Protein AF-A0A7S1G6V4-F1 (afdb_monomer)

InterPro domains:
  IPR001810 F-box domain [PF12937] (25-70)
  IPR001810 F-box domain [PS50181] (21-67)
  IPR036047 F-box-like domain superfamily [SSF81383] (22-81)

Sequence (465 aa):
RALTVAAPAHDALPAVAAVAAGGLARVPYRVLFELLQSLTAADVAALSATCRWMRRCCDDGRLWRVMFRRQYPRSALTPDSLGGWKAALALEVNHAAHASVCFYTKASHEEEVLGVPVAFTTNPRTREIDYMHSTMELLSRSAYADARVRTTAWNERFAAWLPLYLTADHFERALPHIRAACLGLSSESRDKRGGFEPEMVLDVLPRLMNTMVVLIADNGVAKSSAAIDGYCQLHRLFIALCQRYRRLAAAVRSQVAAFLRDAKYRTKAHTPSLGNFLPLLSVCEGLPWATIAPALVAESFDRAVIWVCRKHAALANVSASASASGGAGGASGVSAAQQERLDKTLDATEVSNRIFAFHVAFLRIMADTSTTPLASMAARYDLLYGNAPRALKVRFLAAIRATTDEAASWPRFFASVGLVCPAPARLCAMLEQAVRNSEAKRYHRRGMDFSRVHASGVSNILLRG

Radius of gyration: 25.72 Å; Cα contacts (8 Å, |Δi|>4): 628; chains: 1; bounding box: 71×40×83 Å

Foldseek 3Di:
DADADDDDDDDDDDDDDCVVVPPVVVDPLVVVLVVLLVDALVVLVVQLPPDVVSVVSSQFLVSLQSNCCVVCVPDPHDYPDSSCSVLVSQQVLQVLVVQAAAPPPRHGLVRFQKWWFKAFDADPVLRFTQAIETPLHIHGPCVCPVVVDQADPVRHGGDAIAGWQQAPVSCVVCVVVNQVRLLVRQRDPDPCVVGGDLQSLLRPLLRHLLLLLLCCLLVLDPLDLSSQLSSLRSLLRVLVSVVVDVPNLVVLQVLQVVLLPDLVCLACVNCVDPSSNLSSLLNNAQDALVSCLVSSVLSLLLLLVLQLCLQPVVLLDDDPPPVDDPDDDPPQSDDPVLVVSQVSSQVSCLSVLLSLLLSLLCCVLLRVNNPDPSVRSSVQCNSSSSGHRPVSSVVSSVLSCQSRVDDTDQCSSQVSNVHGRDRSVVVSVSSSVSSVSSCVSPSDHVPDPSNCVCVVHDDPSSVSD

Nearest PDB structures (foldseek):
  7t1z-assembly1_B  TM=6.211E-01  e=2.585E-01  Homo sapiens
  5vzt-assembly2_D  TM=5.163E-01  e=2.953E-01  Homo sapiens
  6m93-assembly1_A  TM=4.473E-01  e=1.460E+00  Homo sapiens
  4jhj-assembly1_A  TM=2.202E-01  e=4.403E-01  Danio rerio

Structure (mmCIF, N/CA/C/O backbone):
data_AF-A0A7S1G6V4-F1
#
_entry.id   AF-A0A7S1G6V4-F1
#
loop_
_atom_site.group_PDB
_atom_site.id
_atom_site.type_symbol
_atom_site.label_atom_id
_atom_site.label_alt_id
_atom_site.label_comp_id
_atom_site.label_asym_id
_atom_site.label_entity_id
_atom_site.label_seq_id
_atom_site.pdbx_PDB_ins_code
_atom_site.Cartn_x
_atom_site.Cartn_y
_atom_site.Cartn_z
_atom_site.occupancy
_atom_site.B_iso_or_equiv
_atom_site.auth_seq_id
_atom_site.auth_comp_id
_atom_site.auth_asym_id
_atom_site.auth_atom_id
_atom_site.pdbx_PDB_model_num
ATOM 1 N N . ARG A 1 1 ? -20.714 13.225 20.514 1.00 32.62 1 ARG A N 1
ATOM 2 C CA . ARG A 1 1 ? -21.090 11.933 21.137 1.00 32.62 1 ARG A CA 1
ATOM 3 C C . ARG A 1 1 ? -19.797 11.166 21.372 1.00 32.62 1 ARG A C 1
ATOM 5 O O . ARG A 1 1 ? -18.973 11.161 20.467 1.00 32.62 1 ARG A O 1
ATOM 12 N N . ALA A 1 2 ? -19.557 10.708 22.601 1.00 31.12 2 ALA A N 1
ATOM 13 C CA . ALA A 1 2 ? -18.302 10.065 22.988 1.00 31.12 2 ALA A CA 1
ATOM 14 C C . ALA A 1 2 ? -18.142 8.737 22.233 1.00 31.12 2 ALA A C 1
ATOM 16 O O . ALA A 1 2 ? -19.106 7.988 22.135 1.00 31.12 2 ALA A O 1
ATOM 17 N N . LEU A 1 3 ? -16.959 8.497 21.664 1.00 35.94 3 LEU A N 1
ATOM 18 C CA . LEU A 1 3 ? -16.606 7.223 21.038 1.00 35.94 3 LEU A CA 1
ATOM 19 C C . LEU A 1 3 ? -16.308 6.209 22.138 1.00 35.94 3 LEU A C 1
ATOM 21 O O . LEU A 1 3 ? -15.390 6.407 22.939 1.00 35.94 3 LEU A O 1
ATOM 25 N N . THR A 1 4 ? -17.105 5.153 22.159 1.00 35.31 4 THR A N 1
ATOM 26 C CA . THR A 1 4 ? -17.079 4.066 23.129 1.00 35.31 4 THR A CA 1
ATOM 27 C C . THR A 1 4 ? -16.032 3.031 22.733 1.00 35.31 4 THR A C 1
ATOM 29 O O . THR A 1 4 ? -16.172 2.303 21.756 1.00 35.31 4 THR A O 1
ATOM 32 N N . VAL A 1 5 ? -14.918 2.994 23.471 1.00 37.72 5 VAL A N 1
ATOM 33 C CA . VAL A 1 5 ? -13.881 1.966 23.312 1.00 37.72 5 VAL A CA 1
ATOM 34 C C . VAL A 1 5 ? -14.068 0.925 24.410 1.00 37.72 5 VAL A C 1
ATOM 36 O O . VAL A 1 5 ? -13.766 1.185 25.578 1.00 37.72 5 VAL A O 1
ATOM 39 N N . ALA A 1 6 ? -14.544 -0.260 24.026 1.00 29.67 6 ALA A N 1
ATOM 40 C CA . ALA A 1 6 ? -14.679 -1.398 24.927 1.00 29.67 6 ALA A CA 1
ATOM 41 C C . ALA A 1 6 ? -13.303 -1.842 25.456 1.00 29.67 6 ALA A C 1
ATOM 43 O O . ALA A 1 6 ? -12.355 -2.020 24.689 1.00 29.67 6 ALA A O 1
ATOM 44 N N . ALA A 1 7 ? -13.197 -2.050 26.770 1.00 36.62 7 ALA A N 1
ATOM 45 C CA . ALA A 1 7 ? -12.008 -2.613 27.408 1.00 36.62 7 ALA A CA 1
ATOM 46 C C . ALA A 1 7 ? -12.393 -3.766 28.350 1.00 36.62 7 ALA A C 1
ATOM 48 O O . ALA A 1 7 ? -13.529 -3.814 28.827 1.00 36.62 7 ALA A O 1
ATOM 49 N N . PRO A 1 8 ? -11.465 -4.699 28.628 1.00 31.12 8 PRO A N 1
ATOM 50 C CA . PRO A 1 8 ? -11.727 -5.819 29.517 1.00 31.12 8 PRO A CA 1
ATOM 51 C C . PRO A 1 8 ? -11.751 -5.358 30.982 1.00 31.12 8 PRO A C 1
ATOM 53 O O . PRO A 1 8 ? -11.009 -4.461 31.388 1.00 31.12 8 PRO A O 1
ATOM 56 N N . ALA A 1 9 ? -12.613 -5.991 31.776 1.00 33.69 9 ALA A N 1
ATOM 57 C CA . ALA A 1 9 ? -12.779 -5.722 33.200 1.00 33.69 9 ALA A CA 1
ATOM 58 C C . ALA A 1 9 ? -11.623 -6.308 34.024 1.00 33.69 9 ALA A C 1
ATOM 60 O O . ALA A 1 9 ? -11.285 -7.468 33.827 1.00 33.69 9 ALA A O 1
ATOM 61 N N . HIS A 1 10 ? -11.073 -5.540 34.974 1.00 43.22 10 HIS A N 1
ATOM 62 C CA . HIS A 1 10 ? -10.484 -6.059 36.217 1.00 43.22 10 HIS A CA 1
ATOM 63 C C . HIS A 1 10 ? -10.334 -4.939 37.262 1.00 43.22 10 HIS A C 1
ATOM 65 O O . HIS A 1 10 ? -9.565 -3.997 37.067 1.00 43.22 10 HIS A O 1
ATOM 71 N N . ASP A 1 11 ? -11.039 -5.089 38.386 1.00 36.88 11 ASP A N 1
ATOM 72 C CA . ASP A 1 11 ? -10.745 -4.427 39.659 1.00 36.88 11 ASP A CA 1
ATOM 73 C C . ASP A 1 11 ? -9.710 -5.255 40.445 1.00 36.88 11 ASP A C 1
ATOM 75 O O . ASP A 1 11 ? -9.770 -6.483 40.463 1.00 36.88 11 ASP A O 1
ATOM 79 N N . ALA A 1 12 ? -8.771 -4.552 41.092 1.00 42.22 12 ALA A N 1
ATOM 80 C CA . ALA A 1 12 ? -7.612 -5.035 41.861 1.00 42.22 12 ALA A CA 1
ATOM 81 C C . ALA A 1 12 ? -6.494 -5.747 41.060 1.00 42.22 12 ALA A C 1
ATOM 83 O O . ALA A 1 12 ? -6.730 -6.677 40.298 1.00 42.22 12 ALA A O 1
ATOM 84 N N . LEU A 1 13 ? -5.233 -5.333 41.270 1.00 44.56 13 LEU A N 1
ATOM 85 C CA . LEU A 1 13 ? -4.034 -6.072 40.842 1.00 44.56 13 LEU A CA 1
ATOM 86 C C . LEU A 1 13 ? -3.968 -7.408 41.622 1.00 44.56 13 LEU A C 1
ATOM 88 O O . LEU A 1 13 ? -3.636 -7.371 42.806 1.00 44.56 13 LEU A O 1
ATOM 92 N N . PRO A 1 14 ? -4.225 -8.589 41.025 1.00 42.38 14 PRO A N 1
ATOM 93 C CA . PRO A 1 14 ? -3.962 -9.872 41.662 1.00 42.38 14 PRO A CA 1
ATOM 94 C C . PRO A 1 14 ? -2.459 -10.164 41.599 1.00 42.38 14 PRO A C 1
ATOM 96 O O . PRO A 1 14 ? -1.772 -9.773 40.648 1.00 42.38 14 PRO A O 1
ATOM 99 N N . ALA A 1 15 ? -1.970 -10.868 42.618 1.00 49.78 15 ALA A N 1
ATOM 100 C CA . ALA A 1 15 ? -0.569 -11.161 42.894 1.00 49.78 15 ALA A CA 1
ATOM 101 C C . ALA A 1 15 ? 0.159 -11.864 41.729 1.00 49.78 15 ALA A C 1
ATOM 103 O O . ALA A 1 15 ? 0.272 -13.085 41.681 1.00 49.78 15 ALA A O 1
ATOM 104 N N . VAL A 1 16 ? 0.712 -11.096 40.788 1.00 51.06 16 VAL A N 1
ATOM 105 C CA . VAL A 1 16 ? 1.801 -11.596 39.943 1.00 51.06 16 VAL A CA 1
ATOM 106 C C . VAL A 1 16 ? 3.059 -11.493 40.780 1.00 51.06 16 VAL A C 1
ATOM 108 O O . VAL A 1 16 ? 3.434 -10.397 41.199 1.00 51.06 16 VAL A O 1
ATOM 111 N N . ALA A 1 17 ? 3.697 -12.630 41.035 1.00 54.66 17 ALA A N 1
ATOM 112 C CA . ALA A 1 17 ? 4.936 -12.666 41.786 1.00 54.66 17 ALA A CA 1
ATOM 113 C C . ALA A 1 17 ? 5.947 -11.687 41.159 1.00 54.66 17 ALA A C 1
ATOM 115 O O . ALA A 1 17 ? 6.233 -11.765 39.963 1.00 54.66 17 ALA A O 1
ATOM 116 N N . ALA A 1 18 ? 6.513 -10.790 41.970 1.00 59.16 18 ALA A N 1
ATOM 117 C CA . ALA A 1 18 ? 7.591 -9.860 41.606 1.00 59.16 18 ALA A CA 1
ATOM 118 C C . ALA A 1 18 ? 8.917 -10.568 41.245 1.00 59.16 18 ALA A C 1
ATOM 120 O O . ALA A 1 18 ? 9.988 -9.959 41.218 1.00 59.16 18 ALA A O 1
ATOM 121 N N . VAL A 1 19 ? 8.861 -11.875 40.997 1.00 55.69 19 VAL A N 1
ATOM 122 C CA . VAL A 1 19 ? 9.995 -12.725 40.671 1.00 55.69 19 VAL A CA 1
ATOM 123 C C . VAL A 1 19 ? 10.620 -12.181 39.387 1.00 55.69 19 VAL A C 1
ATOM 125 O O . VAL A 1 19 ? 9.973 -12.122 38.343 1.00 55.69 19 VAL A O 1
ATOM 128 N N . ALA A 1 20 ? 11.873 -11.735 39.510 1.00 62.12 20 ALA A N 1
ATOM 129 C CA . ALA A 1 20 ? 12.668 -11.057 38.482 1.00 62.12 20 ALA A CA 1
ATOM 130 C C . ALA A 1 20 ? 12.266 -9.605 38.117 1.00 62.12 20 ALA A C 1
ATOM 132 O O . ALA A 1 20 ? 12.686 -9.105 37.077 1.00 62.12 20 ALA A O 1
ATOM 133 N N . ALA A 1 21 ? 11.511 -8.888 38.960 1.00 68.19 21 ALA A N 1
ATOM 134 C CA . ALA A 1 21 ? 11.120 -7.489 38.709 1.00 68.19 21 ALA A CA 1
ATOM 135 C C . ALA A 1 21 ? 12.096 -6.424 39.276 1.00 68.19 21 ALA A C 1
ATOM 137 O O . ALA A 1 21 ? 11.832 -5.224 39.187 1.00 68.19 21 ALA A O 1
ATOM 138 N N . GLY A 1 22 ? 13.240 -6.849 39.826 1.00 79.75 22 GLY A N 1
ATOM 139 C CA . GLY A 1 22 ? 14.299 -5.959 40.318 1.00 79.75 22 GLY A CA 1
ATOM 140 C C . GLY A 1 22 ? 13.907 -5.122 41.545 1.00 79.75 22 GLY A C 1
ATOM 141 O O . GLY A 1 22 ? 12.932 -5.412 42.237 1.00 79.75 22 GLY A O 1
ATOM 142 N N . GLY A 1 23 ? 14.687 -4.073 41.836 1.00 84.50 23 GLY A N 1
ATOM 143 C CA . GLY A 1 23 ? 14.491 -3.218 43.017 1.00 84.50 23 GLY A CA 1
ATOM 144 C C . GLY A 1 23 ? 13.194 -2.399 43.000 1.00 84.50 23 GLY A C 1
ATOM 145 O O . GLY A 1 23 ? 12.613 -2.164 44.057 1.00 84.50 23 GLY A O 1
ATOM 146 N N . LEU A 1 24 ? 12.691 -2.034 41.814 1.00 84.31 24 LEU A N 1
ATOM 147 C CA . LEU A 1 24 ? 11.449 -1.262 41.665 1.00 84.31 24 LEU A CA 1
ATOM 148 C C . LEU A 1 24 ? 10.215 -2.012 42.176 1.00 84.31 24 LEU A C 1
ATOM 150 O O . LEU A 1 24 ? 9.272 -1.378 42.636 1.00 84.31 24 LEU A O 1
ATOM 154 N N . ALA A 1 25 ? 10.240 -3.345 42.183 1.00 83.44 25 ALA A N 1
ATOM 155 C CA . ALA A 1 25 ? 9.142 -4.134 42.730 1.00 83.44 25 ALA A CA 1
ATOM 156 C C . ALA A 1 25 ? 9.028 -4.084 44.260 1.00 83.44 25 ALA A C 1
ATOM 158 O O . ALA A 1 25 ? 8.024 -4.527 44.812 1.00 83.44 25 ALA A O 1
ATOM 159 N N . ARG A 1 26 ? 10.041 -3.539 44.947 1.00 84.62 26 ARG A N 1
ATOM 160 C CA . ARG A 1 26 ? 10.011 -3.285 46.395 1.00 84.62 26 ARG A CA 1
ATOM 161 C C . ARG A 1 26 ? 9.392 -1.929 46.740 1.00 84.62 26 ARG A C 1
ATOM 163 O O . ARG A 1 26 ? 9.099 -1.678 47.904 1.00 84.62 26 ARG A O 1
ATOM 170 N N . VAL A 1 27 ? 9.207 -1.051 45.752 1.00 85.31 27 VAL A N 1
ATOM 171 C CA . VAL A 1 27 ? 8.588 0.263 45.946 1.00 85.31 27 VAL A CA 1
ATOM 172 C C . VAL A 1 27 ? 7.075 0.075 46.110 1.00 85.31 27 VAL A C 1
ATOM 174 O O . VAL A 1 27 ? 6.464 -0.609 45.284 1.00 85.31 27 VAL A O 1
ATOM 177 N N . PRO A 1 28 ? 6.433 0.680 47.130 1.00 88.31 28 PRO A N 1
ATOM 178 C CA . PRO A 1 28 ? 4.982 0.628 47.268 1.00 88.31 28 PRO A CA 1
ATOM 179 C C . PRO A 1 28 ? 4.291 1.118 45.996 1.00 88.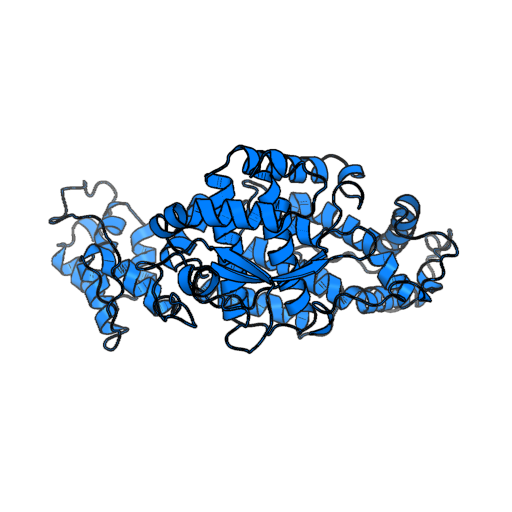31 28 PRO A C 1
ATOM 181 O O . PRO A 1 28 ? 4.650 2.170 45.464 1.00 88.31 28 PRO A O 1
ATOM 184 N N . TYR A 1 29 ? 3.262 0.398 45.534 1.00 85.81 29 TYR A N 1
ATOM 185 C CA . TYR A 1 29 ? 2.600 0.705 44.260 1.00 85.81 29 TYR A CA 1
ATOM 186 C C . TYR A 1 29 ? 2.139 2.161 44.160 1.00 85.81 29 TYR A C 1
ATOM 188 O O . TYR A 1 29 ? 2.269 2.768 43.106 1.00 85.81 29 TYR A O 1
ATOM 196 N N . ARG A 1 30 ? 1.667 2.752 45.266 1.00 87.81 30 ARG A N 1
ATOM 197 C CA . ARG A 1 30 ? 1.275 4.166 45.310 1.00 87.81 30 ARG A CA 1
ATOM 198 C C . ARG A 1 30 ? 2.427 5.094 44.926 1.00 87.81 30 ARG A C 1
ATOM 200 O O . ARG A 1 30 ? 2.239 5.968 44.098 1.00 87.81 30 ARG A O 1
ATOM 207 N N . VAL A 1 31 ? 3.617 4.878 45.484 1.00 90.19 31 VAL A N 1
ATOM 208 C CA . VAL A 1 31 ? 4.810 5.677 45.163 1.00 90.19 31 VAL A CA 1
ATOM 209 C C . VAL A 1 31 ? 5.235 5.435 43.717 1.00 90.19 31 VAL A C 1
ATOM 211 O O . VAL A 1 31 ? 5.538 6.382 42.999 1.00 90.19 31 VAL A O 1
ATOM 214 N N . LEU A 1 32 ? 5.196 4.180 43.258 1.00 90.75 32 LEU A N 1
ATOM 215 C CA . LEU A 1 32 ? 5.483 3.866 41.861 1.00 90.75 32 LEU A CA 1
ATOM 216 C C . LEU A 1 32 ? 4.497 4.552 40.905 1.00 90.75 32 LEU A C 1
ATOM 218 O O . LEU A 1 32 ? 4.920 5.082 39.886 1.00 90.75 32 LEU A O 1
ATOM 222 N N . PHE A 1 33 ? 3.205 4.576 41.225 1.00 92.25 33 PHE A N 1
ATOM 223 C CA . PHE A 1 33 ? 2.184 5.245 40.423 1.00 92.25 33 PHE A CA 1
ATOM 224 C C . PHE A 1 33 ? 2.468 6.748 40.295 1.00 92.25 33 PHE A C 1
ATOM 226 O O . PHE A 1 33 ? 2.434 7.275 39.184 1.00 92.25 33 PHE A O 1
ATOM 233 N N . GLU A 1 34 ? 2.825 7.415 41.400 1.00 92.12 34 GLU A N 1
ATOM 234 C CA . GLU A 1 34 ? 3.222 8.833 41.405 1.00 92.12 34 GLU A CA 1
ATOM 235 C C . GLU A 1 34 ? 4.463 9.096 40.530 1.00 92.12 34 GLU A C 1
ATOM 237 O O . GLU A 1 34 ? 4.531 10.102 39.821 1.00 92.12 34 GLU A O 1
ATOM 242 N N . LEU A 1 35 ? 5.426 8.167 40.517 1.00 92.75 35 LEU A N 1
ATOM 243 C CA . LEU A 1 35 ? 6.574 8.236 39.611 1.00 92.75 35 LEU A CA 1
ATOM 244 C C . LEU A 1 35 ? 6.138 8.047 38.154 1.00 92.75 35 LEU A C 1
ATOM 246 O O . LEU A 1 35 ? 6.472 8.873 37.308 1.00 92.75 35 LEU A O 1
ATOM 250 N N . LEU A 1 36 ? 5.356 7.007 37.853 1.00 94.25 36 LEU A N 1
ATOM 251 C CA . LEU A 1 36 ? 4.919 6.685 36.492 1.00 94.25 36 LEU A CA 1
ATOM 252 C C . LEU A 1 36 ? 4.095 7.813 35.864 1.00 94.25 36 LEU A C 1
ATOM 254 O O . LEU A 1 36 ? 4.298 8.132 34.694 1.00 94.25 36 LEU A O 1
ATOM 258 N N . GLN A 1 37 ? 3.204 8.460 36.620 1.00 94.12 37 GLN A N 1
ATOM 259 C CA . GLN A 1 37 ? 2.404 9.566 36.086 1.00 94.12 37 GLN A CA 1
ATOM 260 C C . GLN A 1 37 ? 3.251 10.798 35.744 1.00 94.12 37 GLN A C 1
ATOM 262 O O . GLN A 1 37 ? 2.835 11.600 34.911 1.00 94.12 37 GLN A O 1
ATOM 267 N N . SER A 1 38 ? 4.429 10.973 36.352 1.00 92.62 38 SER A N 1
ATOM 268 C CA . SER A 1 38 ? 5.335 12.086 36.032 1.00 92.62 38 SER A CA 1
ATOM 269 C C . SER A 1 38 ? 6.040 11.915 34.680 1.00 92.62 38 SER A C 1
ATOM 271 O O . SER A 1 38 ? 6.470 12.900 34.085 1.00 92.62 38 SER A O 1
ATOM 273 N N . LEU A 1 39 ? 6.091 10.686 34.161 1.00 94.19 39 LEU A N 1
ATOM 274 C CA . LEU A 1 39 ? 6.774 10.343 32.919 1.00 94.19 39 LEU A CA 1
ATOM 275 C C . LEU A 1 39 ? 5.949 10.684 31.667 1.00 94.19 39 LEU A C 1
ATOM 277 O O . LEU A 1 39 ? 4.752 11.000 31.736 1.00 94.19 39 LEU A O 1
ATOM 281 N N . THR A 1 40 ? 6.586 10.599 30.495 1.00 92.38 40 THR A N 1
ATOM 282 C CA . THR A 1 40 ? 5.883 10.660 29.206 1.00 92.38 40 THR A CA 1
ATOM 283 C C . THR A 1 40 ? 5.257 9.308 28.847 1.00 92.38 40 THR A C 1
ATOM 285 O O . THR A 1 40 ? 5.653 8.258 29.353 1.00 92.38 40 THR A O 1
ATOM 288 N N . ALA A 1 41 ? 4.285 9.302 27.927 1.00 89.88 41 ALA A N 1
ATOM 289 C CA . ALA A 1 41 ? 3.676 8.058 27.438 1.00 89.88 41 ALA A CA 1
ATOM 290 C C . ALA A 1 41 ? 4.701 7.114 26.782 1.00 89.88 41 ALA A C 1
ATOM 292 O O . ALA A 1 41 ? 4.552 5.895 26.857 1.00 89.88 41 ALA A O 1
ATOM 293 N N . ALA A 1 42 ? 5.747 7.675 26.163 1.00 88.50 42 ALA A N 1
ATOM 294 C CA . ALA A 1 42 ? 6.832 6.908 25.563 1.00 88.50 42 ALA A CA 1
ATOM 295 C C . ALA A 1 42 ? 7.691 6.213 26.630 1.00 88.50 42 ALA A C 1
ATOM 297 O O . ALA A 1 42 ? 7.983 5.027 26.491 1.00 88.50 42 ALA A O 1
ATOM 298 N N . ASP A 1 43 ? 8.018 6.910 27.720 1.00 94.00 43 ASP A N 1
ATOM 299 C CA . ASP A 1 43 ? 8.795 6.347 28.831 1.00 94.00 43 ASP A CA 1
ATOM 300 C C . ASP A 1 43 ? 8.022 5.233 29.547 1.00 94.00 43 ASP A C 1
ATOM 302 O O . ASP A 1 43 ? 8.568 4.163 29.808 1.00 94.00 43 ASP A O 1
ATOM 306 N N . VAL A 1 44 ? 6.722 5.436 29.797 1.00 93.88 44 VAL A N 1
ATOM 307 C CA . VAL A 1 44 ? 5.843 4.402 30.373 1.00 93.88 44 VAL A CA 1
ATOM 308 C C . VAL A 1 44 ? 5.771 3.179 29.453 1.00 93.88 44 VAL A C 1
ATOM 310 O O . VAL A 1 44 ? 5.855 2.041 29.918 1.00 93.88 44 VAL A O 1
ATOM 313 N N . ALA A 1 45 ? 5.675 3.380 28.135 1.00 89.06 45 ALA A N 1
ATOM 314 C CA . ALA A 1 45 ? 5.708 2.280 27.175 1.00 89.06 45 ALA A CA 1
ATOM 315 C C . ALA A 1 45 ? 7.060 1.540 27.184 1.00 89.06 45 ALA A C 1
ATOM 317 O O . ALA A 1 45 ? 7.069 0.307 27.179 1.00 89.06 45 ALA A O 1
ATOM 318 N N . ALA A 1 46 ? 8.185 2.256 27.256 1.00 92.25 46 ALA A N 1
ATOM 319 C CA . ALA A 1 46 ? 9.516 1.657 27.355 1.00 92.25 46 ALA A CA 1
ATOM 320 C C . ALA A 1 46 ? 9.671 0.834 28.646 1.00 92.25 46 ALA A C 1
ATOM 322 O O . ALA A 1 46 ? 10.092 -0.322 28.596 1.00 92.25 46 ALA A O 1
ATOM 323 N N . LEU A 1 47 ? 9.231 1.371 29.788 1.00 92.00 47 LEU A N 1
ATOM 324 C CA . LEU A 1 47 ? 9.208 0.651 31.064 1.00 92.00 47 LEU A CA 1
ATOM 325 C C . LEU A 1 47 ? 8.327 -0.602 30.994 1.00 92.00 47 LEU A C 1
ATOM 327 O O . LEU A 1 47 ? 8.736 -1.663 31.469 1.00 92.00 47 LEU A O 1
ATOM 331 N N . SER A 1 48 ? 7.169 -0.533 30.331 1.00 91.62 48 SER A N 1
ATOM 332 C CA . SER A 1 48 ? 6.267 -1.681 30.148 1.00 91.62 48 SER A CA 1
ATOM 333 C C . SER A 1 48 ? 6.884 -2.847 29.353 1.00 91.62 48 SER A C 1
ATOM 335 O O . SER A 1 48 ? 6.387 -3.977 29.393 1.00 91.62 48 SER A O 1
ATOM 337 N N . ALA A 1 49 ? 7.972 -2.594 28.621 1.00 90.12 49 ALA A N 1
ATOM 338 C CA . ALA A 1 49 ? 8.695 -3.605 27.858 1.00 90.12 49 ALA A CA 1
ATOM 339 C C . ALA A 1 49 ? 9.797 -4.313 28.670 1.00 90.12 49 ALA A C 1
ATOM 341 O O . ALA A 1 49 ? 10.317 -5.324 28.209 1.00 90.12 49 ALA A O 1
ATOM 342 N N . THR A 1 50 ? 10.132 -3.828 29.871 1.00 90.56 50 THR A N 1
ATOM 343 C CA . THR A 1 50 ? 11.266 -4.342 30.665 1.00 90.56 50 THR A CA 1
ATOM 344 C C . THR A 1 50 ? 10.976 -5.678 31.351 1.00 90.56 50 THR A C 1
ATOM 346 O O . THR A 1 50 ? 11.787 -6.597 31.291 1.00 90.56 50 THR A O 1
ATOM 349 N N . CYS A 1 51 ? 9.822 -5.816 32.008 1.00 88.56 51 CYS A N 1
ATOM 350 C CA . CYS A 1 51 ? 9.421 -7.051 32.681 1.00 88.56 51 CYS A CA 1
ATOM 351 C C . CYS A 1 51 ? 7.893 -7.163 32.799 1.00 88.56 51 CYS A C 1
ATOM 353 O O . CYS A 1 51 ? 7.166 -6.176 32.685 1.00 88.56 51 CYS A O 1
ATOM 355 N N . ARG A 1 52 ? 7.384 -8.378 33.059 1.00 88.25 52 ARG A N 1
ATOM 356 C CA . ARG A 1 52 ? 5.932 -8.640 33.173 1.00 88.25 52 ARG A CA 1
ATOM 357 C C . ARG A 1 52 ? 5.263 -7.836 34.288 1.00 88.25 52 ARG A C 1
ATOM 359 O O . ARG A 1 52 ? 4.128 -7.400 34.122 1.00 88.25 52 ARG A O 1
ATOM 366 N N . TRP A 1 53 ? 5.959 -7.645 35.407 1.00 88.00 53 TRP A N 1
ATOM 367 C CA . TRP A 1 53 ? 5.449 -6.863 36.530 1.00 88.00 53 TRP A CA 1
ATOM 368 C C . TRP A 1 53 ? 5.308 -5.384 36.155 1.00 88.00 53 TRP A C 1
ATOM 370 O O . TRP A 1 53 ? 4.220 -4.827 36.273 1.00 88.00 53 TRP A O 1
ATOM 380 N N . MET A 1 54 ? 6.363 -4.784 35.588 1.00 90.81 54 MET A N 1
ATOM 381 C CA . MET A 1 54 ? 6.338 -3.387 35.152 1.00 90.81 54 MET A CA 1
ATOM 382 C C . MET A 1 54 ? 5.330 -3.163 34.025 1.00 90.81 54 MET A C 1
ATOM 384 O O . MET A 1 54 ? 4.633 -2.153 34.034 1.00 90.81 54 MET A O 1
ATOM 388 N N . ARG A 1 55 ? 5.173 -4.124 33.101 1.00 90.62 55 ARG A N 1
ATOM 389 C CA . ARG A 1 55 ? 4.095 -4.098 32.103 1.00 90.62 55 ARG A CA 1
ATOM 390 C C . ARG A 1 55 ? 2.733 -3.925 32.759 1.00 90.62 55 ARG A C 1
ATOM 392 O O . ARG A 1 55 ? 1.981 -3.047 32.363 1.00 90.62 55 ARG A O 1
ATOM 399 N N . ARG A 1 56 ? 2.447 -4.722 33.791 1.00 87.44 56 ARG A N 1
ATOM 400 C CA . ARG A 1 56 ? 1.165 -4.678 34.494 1.00 87.44 56 ARG A CA 1
ATOM 401 C C . ARG A 1 56 ? 0.943 -3.347 35.214 1.00 87.44 56 ARG A C 1
ATOM 403 O O . ARG A 1 56 ? -0.156 -2.814 35.139 1.00 87.44 56 ARG A O 1
ATOM 410 N N . CYS A 1 57 ? 1.972 -2.796 35.860 1.00 90.12 57 CYS A N 1
ATOM 411 C CA . CYS A 1 57 ? 1.900 -1.468 36.479 1.00 90.12 57 CYS A CA 1
ATOM 412 C C . CYS A 1 57 ? 1.691 -0.357 35.437 1.00 90.12 57 CYS A C 1
ATOM 414 O O . CYS A 1 57 ? 0.875 0.536 35.637 1.00 90.12 57 CYS A O 1
ATOM 416 N N . CYS A 1 58 ? 2.392 -0.432 34.305 1.00 92.88 58 CYS A N 1
ATOM 417 C CA . CYS A 1 58 ? 2.279 0.536 33.216 1.00 92.88 58 CYS A CA 1
ATOM 418 C C . CYS A 1 58 ? 0.966 0.411 32.431 1.00 92.88 58 CYS A C 1
ATOM 420 O O . CYS A 1 58 ? 0.605 1.345 31.726 1.00 92.88 58 CYS A O 1
ATOM 422 N N . ASP A 1 59 ? 0.248 -0.709 32.526 1.00 90.00 59 ASP A N 1
ATOM 423 C CA . ASP A 1 59 ? -1.051 -0.925 31.878 1.00 90.00 59 ASP A CA 1
ATOM 424 C C . ASP A 1 59 ? -2.248 -0.500 32.757 1.00 90.00 59 ASP A C 1
ATOM 426 O O . ASP A 1 59 ? -3.395 -0.679 32.349 1.00 90.00 59 ASP A O 1
ATOM 430 N N . ASP A 1 60 ? -2.020 0.114 33.929 1.00 90.31 60 ASP A N 1
ATOM 431 C CA . ASP A 1 60 ? -3.100 0.629 34.785 1.00 90.31 60 ASP A CA 1
ATOM 432 C C . ASP A 1 60 ? -3.895 1.745 34.082 1.00 90.31 60 ASP A C 1
ATOM 434 O O . ASP A 1 60 ? -3.386 2.821 33.759 1.00 90.31 60 ASP A O 1
ATOM 438 N N . GLY A 1 61 ? -5.194 1.519 33.890 1.00 91.50 61 GLY A N 1
ATOM 439 C CA . GLY A 1 61 ? -6.112 2.482 33.288 1.00 91.50 61 GLY A CA 1
ATOM 440 C C . GLY A 1 61 ? -6.182 3.840 33.998 1.00 91.50 61 GLY A C 1
ATOM 441 O O . GLY A 1 61 ? -6.387 4.868 33.350 1.00 91.50 61 GLY A O 1
ATOM 442 N N . ARG A 1 62 ? -5.970 3.885 35.320 1.00 93.62 62 ARG A N 1
ATOM 443 C CA . ARG A 1 62 ? -5.918 5.131 36.102 1.00 93.62 62 ARG A CA 1
ATOM 444 C C . ARG A 1 62 ? -4.720 5.983 35.700 1.00 93.62 62 ARG A C 1
ATOM 446 O O . ARG A 1 62 ? -4.877 7.196 35.564 1.00 93.62 62 ARG A O 1
ATOM 453 N N . LEU A 1 63 ? -3.566 5.354 35.466 1.00 94.75 63 LEU A N 1
ATOM 454 C CA . LEU A 1 63 ? -2.350 6.023 35.001 1.00 94.75 63 LEU A CA 1
ATOM 455 C C . LEU A 1 63 ? -2.615 6.664 33.638 1.00 94.75 63 LEU A C 1
ATOM 457 O O . LEU A 1 63 ? -2.456 7.874 33.474 1.00 94.75 63 LEU A O 1
ATOM 461 N N . TRP A 1 64 ? -3.133 5.882 32.689 1.00 94.94 64 TRP A N 1
ATOM 462 C CA . TRP A 1 64 ? -3.453 6.384 31.353 1.00 94.94 64 TRP A CA 1
ATOM 463 C C . TRP A 1 64 ? -4.514 7.483 31.367 1.00 94.94 64 TRP A C 1
ATOM 465 O O . TRP A 1 64 ? -4.402 8.433 30.597 1.00 94.94 64 TRP A O 1
ATOM 475 N N . ARG A 1 65 ? -5.505 7.417 32.266 1.00 95.25 65 ARG A N 1
ATOM 476 C CA . ARG A 1 65 ? -6.493 8.491 32.447 1.00 95.25 65 ARG A CA 1
ATOM 477 C C . ARG A 1 65 ? -5.839 9.798 32.881 1.00 95.25 65 ARG A C 1
ATOM 479 O O . ARG A 1 65 ? -6.157 10.846 32.322 1.00 95.25 65 ARG A O 1
ATOM 486 N N . VAL A 1 66 ? -4.946 9.748 33.873 1.00 94.62 66 VAL A N 1
ATOM 487 C CA . VAL A 1 66 ? -4.215 10.931 34.360 1.00 94.62 66 VAL A CA 1
ATOM 488 C C . VAL A 1 66 ? -3.365 11.519 33.235 1.00 94.62 66 VAL A C 1
ATOM 490 O O . VAL A 1 66 ? -3.461 12.713 32.954 1.00 94.62 66 VAL A O 1
ATOM 493 N N . MET A 1 67 ? -2.601 10.679 32.531 1.00 94.31 67 MET A N 1
ATOM 494 C CA . MET A 1 67 ? -1.767 11.114 31.406 1.00 94.31 67 MET A CA 1
ATOM 495 C C . MET A 1 67 ? -2.601 11.736 30.282 1.00 94.31 67 MET A C 1
ATOM 497 O O . MET A 1 67 ? -2.257 12.808 29.785 1.00 94.31 67 MET A O 1
ATOM 501 N N . PHE A 1 68 ? -3.724 11.106 29.930 1.00 94.50 68 PHE A N 1
ATOM 502 C CA . PHE A 1 68 ? -4.658 11.610 28.931 1.00 94.50 68 PHE A CA 1
ATOM 503 C C . PHE A 1 68 ? -5.204 12.982 29.302 1.00 94.50 68 PHE A C 1
ATOM 505 O O . PHE A 1 68 ? -5.109 13.912 28.510 1.00 94.50 68 PHE A O 1
ATOM 512 N N . ARG A 1 69 ? -5.745 13.138 30.515 1.00 94.69 69 ARG A N 1
ATOM 513 C CA . ARG A 1 69 ? -6.337 14.408 30.956 1.00 94.69 69 ARG A CA 1
ATOM 514 C C . ARG A 1 69 ? -5.299 15.520 31.076 1.00 94.69 69 ARG A C 1
ATOM 516 O O . ARG A 1 69 ? -5.627 16.665 30.789 1.00 94.69 69 ARG A O 1
ATOM 523 N N . ARG A 1 70 ? -4.056 15.190 31.438 1.00 93.88 70 ARG A N 1
ATOM 524 C CA . ARG A 1 70 ? -2.945 16.149 31.457 1.00 93.88 70 ARG A CA 1
ATOM 525 C C . ARG A 1 70 ? -2.570 16.619 30.051 1.00 93.88 70 ARG A C 1
ATOM 527 O O . ARG A 1 70 ? -2.362 17.808 29.850 1.00 93.88 70 ARG A O 1
ATOM 534 N N . GLN A 1 71 ? -2.459 15.698 29.094 1.00 92.44 71 GLN A N 1
ATOM 535 C CA . GLN A 1 71 ? -1.999 16.018 27.739 1.00 92.44 71 GLN A CA 1
ATOM 536 C C . GLN A 1 71 ? -3.113 16.589 26.846 1.00 92.44 71 GLN A C 1
ATOM 538 O O . GLN A 1 71 ? -2.854 17.457 26.016 1.00 92.44 71 GLN A O 1
ATOM 543 N N . TYR A 1 72 ? -4.350 16.131 27.037 1.00 93.50 72 TYR A N 1
ATOM 544 C CA . TYR A 1 72 ? -5.521 16.469 26.228 1.00 93.50 72 TYR A CA 1
ATOM 545 C C . TYR A 1 72 ? -6.720 16.872 27.105 1.00 93.50 72 TYR A C 1
ATOM 547 O O . TYR A 1 72 ? -7.784 16.251 27.035 1.00 93.50 72 TYR A O 1
ATOM 555 N N . PRO A 1 73 ? -6.603 17.940 27.920 1.00 93.00 73 PRO A N 1
ATOM 556 C CA . PRO A 1 73 ? -7.660 18.349 28.852 1.00 93.00 73 PRO A CA 1
ATOM 557 C C . PRO A 1 73 ? -8.977 18.730 28.159 1.00 93.00 73 PRO A C 1
ATOM 559 O O . PRO A 1 73 ? -10.031 18.686 28.785 1.00 93.00 73 PRO A O 1
ATOM 562 N N . ARG A 1 74 ? -8.925 19.084 26.867 1.00 92.19 74 ARG A N 1
ATOM 563 C CA . ARG A 1 74 ? -10.086 19.478 26.052 1.00 92.19 74 ARG A CA 1
ATOM 564 C C . ARG A 1 74 ? -10.663 18.353 25.189 1.00 92.19 74 ARG A C 1
ATOM 566 O O . ARG A 1 74 ? -11.652 18.595 24.503 1.00 92.19 74 ARG A O 1
ATOM 573 N N . SER A 1 75 ? -10.062 17.160 25.175 1.00 90.50 75 SER A N 1
ATOM 574 C CA . SER A 1 75 ? -10.605 16.067 24.363 1.00 90.50 75 SER A CA 1
ATOM 575 C C . SER A 1 75 ? -11.945 15.584 24.920 1.00 90.50 75 SER A C 1
ATOM 577 O O . SER A 1 75 ? -12.132 15.440 26.133 1.00 90.50 75 SER A O 1
ATOM 579 N N . ALA A 1 76 ? -12.872 15.313 24.000 1.00 88.31 76 ALA A N 1
ATOM 580 C CA . ALA A 1 76 ? -14.185 14.756 24.293 1.00 88.31 76 ALA A CA 1
ATOM 581 C C . ALA A 1 76 ? -14.174 13.221 24.439 1.00 88.31 76 ALA A C 1
ATOM 583 O O . ALA A 1 76 ? -15.203 12.640 24.788 1.00 88.31 76 ALA A O 1
ATOM 584 N N . LEU A 1 77 ? -13.047 12.549 24.170 1.00 88.00 77 LEU A N 1
ATOM 585 C CA . LEU A 1 77 ? -12.954 11.097 24.310 1.00 88.00 77 LEU A CA 1
ATOM 586 C C . LEU A 1 77 ? -13.101 10.679 25.772 1.00 88.00 77 LEU A C 1
ATOM 588 O O . LEU A 1 77 ? -12.394 11.160 26.659 1.00 88.00 77 LEU A O 1
ATOM 592 N N . THR A 1 78 ? -14.028 9.756 26.008 1.00 88.56 78 THR A N 1
ATOM 593 C CA . THR A 1 78 ? -14.266 9.148 27.316 1.00 88.56 78 THR A CA 1
ATOM 594 C C . THR A 1 78 ? -14.590 7.673 27.089 1.00 88.56 78 THR A C 1
ATOM 596 O O . THR A 1 78 ? -15.672 7.382 26.589 1.00 88.56 78 THR A O 1
ATOM 599 N N . PRO A 1 79 ? -13.659 6.753 27.393 1.00 87.50 79 PRO A N 1
ATOM 600 C CA . PRO A 1 79 ? -13.917 5.318 27.311 1.00 87.50 79 PRO A CA 1
ATOM 601 C C . PRO A 1 79 ? -14.939 4.856 28.353 1.00 87.50 79 PRO A C 1
ATOM 603 O O . PRO A 1 79 ? -15.022 5.440 29.434 1.00 87.50 79 PRO A O 1
ATOM 606 N N . ASP A 1 80 ? -15.610 3.734 28.083 1.00 85.31 80 ASP A N 1
ATOM 607 C CA . ASP A 1 80 ? -16.616 3.137 28.983 1.00 85.31 80 ASP A CA 1
ATOM 608 C C . ASP A 1 80 ? -16.025 2.502 30.242 1.00 85.31 80 ASP A C 1
ATOM 610 O O . ASP A 1 80 ? -16.732 2.172 31.191 1.00 85.31 80 ASP A O 1
ATOM 614 N N . SER A 1 81 ? -14.711 2.295 30.259 1.00 89.25 81 SER A N 1
ATOM 615 C CA . SER A 1 81 ? -14.017 1.646 31.364 1.00 89.25 81 SER A CA 1
ATOM 616 C C . SER A 1 81 ? -12.626 2.229 31.574 1.00 89.25 81 SER A C 1
ATOM 618 O O . SER A 1 81 ? -12.034 2.850 30.687 1.00 89.25 81 SER A O 1
ATOM 620 N N . LEU A 1 82 ? -12.059 1.990 32.761 1.00 87.62 82 LEU A N 1
ATOM 621 C CA . LEU A 1 82 ? -10.702 2.436 33.075 1.00 87.62 82 LEU A CA 1
ATOM 622 C C . LEU A 1 82 ? -9.658 1.849 32.110 1.00 87.62 82 LEU A C 1
ATOM 624 O O . LEU A 1 82 ? -8.732 2.556 31.719 1.00 87.62 82 LEU A O 1
ATOM 628 N N . GLY A 1 83 ? -9.825 0.601 31.667 1.00 86.00 83 GLY A N 1
ATOM 629 C CA . GLY A 1 83 ? -8.901 -0.035 30.722 1.00 86.00 83 GLY A CA 1
ATOM 630 C C . GLY A 1 83 ? -8.830 0.658 29.354 1.00 86.00 83 GLY A C 1
ATOM 631 O O . GLY A 1 83 ? -7.825 0.542 28.655 1.00 86.00 83 GLY A O 1
ATOM 632 N N . GLY A 1 84 ? -9.856 1.428 28.977 1.00 88.94 84 GLY A N 1
ATOM 633 C CA . GLY A 1 84 ? -9.931 2.082 27.670 1.00 88.94 84 GLY A CA 1
ATOM 634 C C . GLY A 1 84 ? -9.087 3.355 27.540 1.00 88.94 84 GLY A C 1
ATOM 635 O O . GLY A 1 84 ? -8.875 3.835 26.427 1.00 88.94 84 GLY A O 1
ATOM 636 N N . TRP A 1 85 ? -8.560 3.914 28.637 1.00 92.88 85 TRP A N 1
ATOM 637 C CA . TRP A 1 85 ? -7.844 5.200 28.591 1.00 92.88 85 TRP A CA 1
ATOM 638 C C . TRP A 1 85 ? -6.545 5.154 27.785 1.00 92.88 85 TRP A C 1
ATOM 640 O O . TRP A 1 85 ? -6.205 6.136 27.125 1.00 92.88 85 TRP A O 1
ATOM 650 N N . LYS A 1 86 ? -5.848 4.012 27.770 1.00 90.88 86 LYS A N 1
ATOM 651 C CA . LYS A 1 86 ? -4.660 3.820 26.923 1.00 90.88 86 LYS A CA 1
ATOM 652 C C . LYS A 1 86 ? -5.016 3.913 25.438 1.00 90.88 86 LYS A C 1
ATOM 654 O O . LYS A 1 86 ? -4.300 4.545 24.663 1.00 90.88 86 LYS A O 1
ATOM 659 N N . ALA A 1 87 ? -6.141 3.314 25.052 1.00 89.56 87 ALA A N 1
ATOM 660 C CA . ALA A 1 87 ? -6.633 3.352 23.683 1.00 89.56 87 ALA A CA 1
ATOM 661 C C . ALA A 1 87 ? -7.151 4.745 23.297 1.00 89.56 87 ALA A C 1
ATOM 663 O O . ALA A 1 87 ? -6.816 5.228 22.220 1.00 89.56 87 ALA A O 1
ATOM 664 N N . ALA A 1 88 ? -7.870 5.438 24.188 1.00 91.25 88 ALA A N 1
ATOM 665 C CA . ALA A 1 88 ? -8.269 6.828 23.953 1.00 91.25 88 ALA A CA 1
ATOM 666 C C . ALA A 1 88 ? -7.063 7.753 23.749 1.00 91.25 88 ALA A C 1
ATOM 668 O O . ALA A 1 88 ? -7.068 8.560 22.823 1.00 91.25 88 ALA A O 1
ATOM 669 N N . LEU A 1 89 ? -6.001 7.598 24.549 1.00 91.50 89 LEU A N 1
ATOM 670 C CA . LEU A 1 89 ? -4.760 8.343 24.335 1.00 91.50 89 LEU A CA 1
ATOM 671 C C . LEU A 1 89 ? -4.156 8.052 22.963 1.00 91.50 89 LEU A C 1
ATOM 673 O O . LEU A 1 89 ? -3.770 8.982 22.258 1.00 91.50 89 LEU A O 1
ATOM 677 N N . ALA A 1 90 ? -4.105 6.781 22.559 1.00 89.94 90 ALA A N 1
ATOM 678 C CA . ALA A 1 90 ? -3.623 6.415 21.234 1.00 89.94 90 ALA A CA 1
ATOM 679 C C . ALA A 1 90 ? -4.477 7.048 20.122 1.00 89.94 90 ALA A C 1
ATOM 681 O O . ALA A 1 90 ? -3.919 7.614 19.185 1.00 89.94 90 ALA A O 1
ATOM 682 N N . LEU A 1 91 ? -5.805 7.012 20.229 1.00 90.44 91 LEU A N 1
ATOM 683 C CA . LEU A 1 91 ? -6.707 7.633 19.257 1.00 90.44 91 LEU A CA 1
ATOM 684 C C . LEU A 1 91 ? -6.484 9.146 19.145 1.00 90.44 91 LEU A C 1
ATOM 686 O O . LEU A 1 91 ? -6.400 9.663 18.031 1.00 90.44 91 LEU A O 1
ATOM 690 N N . GLU A 1 92 ? -6.342 9.840 20.273 1.00 90.62 92 GLU A N 1
ATOM 691 C CA . GLU A 1 92 ? -6.161 11.294 20.323 1.00 90.62 92 GLU A CA 1
ATOM 692 C C . GLU A 1 92 ? -4.804 11.724 19.749 1.00 90.62 92 GLU A C 1
ATOM 694 O O . GLU A 1 92 ? -4.743 12.577 18.866 1.00 90.62 92 GLU A O 1
ATOM 699 N N . VAL A 1 93 ? -3.714 11.063 20.163 1.00 89.94 93 VAL A N 1
ATOM 700 C CA . VAL A 1 93 ? -2.348 11.309 19.654 1.00 89.94 93 VAL A CA 1
ATOM 701 C C . VAL A 1 93 ? -2.266 11.126 18.135 1.00 89.94 93 VAL A C 1
ATOM 703 O O . VAL A 1 93 ? -1.474 11.792 17.458 1.00 89.94 93 VAL A O 1
ATOM 706 N N . ASN A 1 94 ? -3.070 10.209 17.596 1.00 89.06 94 ASN A N 1
ATOM 707 C CA . ASN A 1 94 ? -3.111 9.895 16.173 1.00 89.06 94 ASN A CA 1
ATOM 708 C C . ASN A 1 94 ? -4.219 10.636 15.408 1.00 89.06 94 ASN A C 1
ATOM 710 O O . ASN A 1 94 ? -4.311 10.453 14.194 1.00 89.06 94 ASN A O 1
ATOM 714 N N . HIS A 1 95 ? -5.029 11.461 16.082 1.00 86.06 95 HIS A N 1
ATOM 715 C CA . HIS A 1 95 ? -6.214 12.124 15.524 1.00 86.06 95 HIS A CA 1
ATOM 716 C C . HIS A 1 95 ? -7.183 11.158 14.813 1.00 86.06 95 HIS A C 1
ATOM 718 O O . HIS A 1 95 ? -7.853 11.525 13.852 1.00 86.06 95 HIS A O 1
ATOM 724 N N . ALA A 1 96 ? -7.251 9.909 15.277 1.00 84.38 96 ALA A N 1
ATOM 725 C CA . ALA A 1 96 ? -8.006 8.838 14.626 1.00 84.38 96 ALA A CA 1
ATOM 726 C C . ALA A 1 96 ? -9.479 8.788 15.063 1.00 84.38 96 ALA A C 1
ATOM 728 O O . ALA A 1 96 ? -10.301 8.178 14.388 1.00 84.38 96 ALA A O 1
ATOM 729 N N . ALA A 1 97 ? -9.831 9.443 16.172 1.00 71.62 97 ALA A N 1
ATOM 730 C CA . ALA A 1 97 ? -11.188 9.433 16.712 1.00 71.62 97 ALA A CA 1
ATOM 731 C C . ALA A 1 97 ? -12.222 10.104 15.792 1.00 71.62 97 ALA A C 1
ATOM 733 O O . ALA A 1 97 ? -13.326 9.601 15.619 1.00 71.62 97 ALA A O 1
ATOM 734 N N . HIS A 1 98 ? -11.878 11.234 15.176 1.00 64.94 98 HIS A N 1
ATOM 735 C CA . HIS A 1 98 ? -12.845 12.051 14.434 1.00 64.94 98 HIS A CA 1
ATOM 736 C C . HIS A 1 98 ? -13.113 11.566 12.998 1.00 64.94 98 HIS A C 1
ATOM 738 O O . HIS A 1 98 ? -13.962 12.132 12.316 1.00 64.94 98 HIS A O 1
ATOM 744 N N . ALA A 1 99 ? -12.406 10.532 12.530 1.00 62.78 99 ALA A N 1
ATOM 745 C CA . ALA A 1 99 ? -12.333 10.165 11.114 1.00 62.78 99 ALA A CA 1
ATOM 746 C C . ALA A 1 99 ? -13.308 9.051 10.671 1.00 62.78 99 ALA A C 1
ATOM 748 O O . ALA A 1 99 ? -13.205 8.574 9.544 1.00 62.78 99 ALA A O 1
ATOM 749 N N . SER A 1 100 ? -14.253 8.633 11.521 1.00 74.50 100 SER A N 1
ATOM 750 C CA . SER A 1 100 ? -15.001 7.373 11.332 1.00 74.50 100 SER A CA 1
ATOM 751 C C . SER A 1 100 ? -16.519 7.546 11.154 1.00 74.50 100 SER A C 1
ATOM 753 O O . SER A 1 100 ? -17.294 6.755 11.700 1.00 74.50 100 SER A O 1
ATOM 755 N N . VAL A 1 101 ? -16.960 8.582 10.427 1.00 90.94 101 VAL A N 1
ATOM 756 C CA . VAL A 1 101 ? -18.386 8.820 10.115 1.00 90.94 101 VAL A CA 1
ATOM 757 C C . VAL A 1 101 ? -18.629 8.980 8.620 1.00 90.94 101 VAL A C 1
ATOM 759 O O . VAL A 1 101 ? -17.762 9.441 7.880 1.00 90.94 101 VAL A O 1
ATOM 762 N N . CYS A 1 102 ? -19.836 8.638 8.175 1.00 95.31 102 CYS A N 1
ATOM 763 C CA . CYS A 1 102 ? -20.259 8.850 6.801 1.00 95.31 102 CYS A CA 1
ATOM 764 C C . CYS A 1 102 ? -20.290 10.343 6.438 1.00 95.31 102 CYS A C 1
ATOM 766 O O . CYS A 1 102 ? -20.900 11.142 7.148 1.00 95.31 102 CYS A O 1
ATOM 768 N N . PHE A 1 103 ? -19.727 10.733 5.291 1.00 95.06 103 PHE A N 1
ATOM 769 C CA . PHE A 1 103 ? -19.758 12.132 4.854 1.00 95.06 103 PHE A CA 1
ATOM 770 C C . PHE A 1 103 ? -21.180 12.637 4.545 1.00 95.06 103 PHE A C 1
ATOM 772 O O . PHE A 1 103 ? -21.421 13.840 4.650 1.00 95.06 103 PHE A O 1
ATOM 779 N N . TYR A 1 104 ? -22.115 11.742 4.207 1.00 96.44 104 TYR A N 1
ATOM 780 C CA . TYR A 1 104 ? -23.499 12.067 3.848 1.00 96.44 104 TYR A CA 1
ATOM 781 C C . TYR A 1 104 ? -24.449 11.980 5.054 1.00 96.44 104 TYR A C 1
ATOM 783 O O . TYR A 1 104 ? -24.912 13.009 5.536 1.00 96.44 104 TYR A O 1
ATOM 791 N N . THR A 1 105 ? -24.691 10.779 5.595 1.00 96.19 105 THR A N 1
ATOM 792 C CA . THR A 1 105 ? -25.641 10.568 6.711 1.00 96.19 105 THR A CA 1
ATOM 793 C C . THR A 1 105 ? -25.097 10.987 8.070 1.00 96.19 105 THR A C 1
ATOM 795 O O . THR A 1 105 ? -25.863 11.096 9.021 1.00 96.19 105 THR A O 1
ATOM 798 N N . LYS A 1 106 ? -23.776 11.185 8.186 1.00 94.31 106 LYS A N 1
ATOM 799 C CA . LYS A 1 106 ? -23.054 11.370 9.457 1.00 94.31 106 LYS A CA 1
ATOM 800 C C . LYS A 1 106 ? -23.119 10.166 10.406 1.00 94.31 106 LYS A C 1
ATOM 802 O O . LYS A 1 106 ? -22.595 10.267 11.512 1.00 94.31 106 LYS A O 1
ATOM 807 N N . ALA A 1 107 ? -23.676 9.035 9.959 1.00 94.38 107 ALA A N 1
ATOM 808 C CA . ALA A 1 107 ? -23.714 7.792 10.722 1.00 94.38 107 ALA A CA 1
ATOM 809 C C . ALA A 1 107 ? -22.297 7.287 11.022 1.00 94.38 107 ALA A C 1
ATOM 811 O O . ALA A 1 107 ? -21.408 7.347 10.162 1.00 94.38 107 ALA A O 1
ATOM 812 N N . SER A 1 108 ? -22.092 6.789 12.236 1.00 92.31 108 SER A N 1
ATOM 813 C CA . SER A 1 108 ? -20.831 6.194 12.666 1.00 92.31 108 SER A CA 1
ATOM 814 C C . SER A 1 108 ? -20.698 4.740 12.201 1.00 92.31 108 SER A C 1
ATOM 816 O O . SER A 1 108 ? -21.651 4.102 11.750 1.00 92.31 108 SER A O 1
ATOM 818 N N . HIS A 1 109 ? -19.489 4.194 12.339 1.00 91.31 109 HIS A N 1
ATOM 819 C CA . HIS A 1 109 ? -19.231 2.776 12.100 1.00 91.31 109 HIS A CA 1
ATOM 820 C C . HIS A 1 109 ? -19.927 1.844 13.101 1.00 91.31 109 HIS A C 1
ATOM 822 O O . HIS A 1 109 ? -20.068 0.664 12.802 1.00 91.31 109 HIS A O 1
ATOM 828 N N . GLU A 1 110 ? -20.356 2.338 14.264 1.00 90.88 110 GLU A N 1
ATOM 829 C CA . GLU A 1 110 ? -21.151 1.569 15.230 1.00 90.88 110 GLU A CA 1
ATOM 830 C C . GLU A 1 110 ? -22.600 1.440 14.734 1.00 90.88 110 GLU A C 1
ATOM 832 O O . GLU A 1 110 ? -23.188 0.363 14.790 1.00 90.88 110 GLU A O 1
ATOM 837 N N . GLU A 1 111 ? -23.146 2.515 14.160 1.00 93.69 111 GLU A N 1
ATOM 838 C CA . GLU A 1 111 ? -24.532 2.591 13.684 1.00 93.69 111 GLU A CA 1
ATOM 839 C C . GLU A 1 111 ? -24.726 1.864 12.341 1.00 93.69 111 GLU A C 1
ATOM 841 O O . GLU A 1 111 ? -25.725 1.176 12.136 1.00 93.69 111 GLU A O 1
ATOM 846 N N . GLU A 1 112 ? -23.761 1.963 11.421 1.00 95.81 112 GLU A N 1
ATOM 847 C CA . GLU A 1 112 ? -23.894 1.444 10.056 1.00 95.81 112 GLU A CA 1
ATOM 848 C C . GLU A 1 112 ? -22.617 0.794 9.506 1.00 95.81 112 GLU A C 1
ATOM 850 O O . GLU A 1 112 ? -21.498 1.024 9.965 1.00 95.81 112 GLU A O 1
ATOM 855 N N . VAL A 1 113 ? -22.780 -0.001 8.442 1.00 98.00 113 VAL A N 1
ATOM 856 C CA . VAL A 1 113 ? -21.644 -0.456 7.636 1.00 98.00 113 VAL A CA 1
ATOM 857 C C . VAL A 1 113 ? -21.148 0.707 6.780 1.00 98.00 113 VAL A C 1
ATOM 859 O O . VAL A 1 113 ? -21.802 1.115 5.822 1.00 98.00 113 VAL A O 1
ATOM 862 N N . LEU A 1 114 ? -19.969 1.219 7.119 1.00 97.81 114 LEU A N 1
ATOM 863 C CA . LEU A 1 114 ? -19.226 2.188 6.315 1.00 97.81 114 LEU A CA 1
ATOM 864 C C . LEU A 1 114 ? -18.275 1.531 5.298 1.00 97.81 114 LEU A C 1
ATOM 866 O O . LEU A 1 114 ? -17.662 0.493 5.554 1.00 97.81 114 LEU A O 1
ATOM 870 N N . GLY A 1 115 ? -18.134 2.182 4.151 1.00 97.81 115 GLY A N 1
ATOM 871 C CA . GLY A 1 115 ? -17.234 1.814 3.063 1.00 97.81 115 GLY A CA 1
ATOM 872 C C . GLY A 1 115 ? -16.815 3.032 2.264 1.00 97.81 115 GLY A C 1
ATOM 873 O O . GLY A 1 115 ? -17.132 4.150 2.647 1.00 97.81 115 GLY A O 1
ATOM 874 N N . VAL A 1 116 ? -16.135 2.829 1.145 1.00 97.88 116 VAL A N 1
ATOM 875 C CA . VAL A 1 116 ? -15.641 3.913 0.295 1.00 97.88 116 VAL A CA 1
ATOM 876 C C . VAL A 1 116 ? -16.225 3.834 -1.116 1.00 97.88 116 VAL A C 1
ATOM 878 O O . VAL A 1 116 ? -16.465 2.733 -1.625 1.00 97.88 116 VAL A O 1
ATOM 881 N N . PRO A 1 117 ? -16.478 4.983 -1.765 1.00 97.94 117 PRO A N 1
ATOM 882 C CA . PRO A 1 117 ? -16.901 5.024 -3.159 1.00 97.94 117 PRO A CA 1
ATOM 883 C C . PRO A 1 117 ? -15.775 4.531 -4.071 1.00 97.94 117 PRO A C 1
ATOM 885 O O . PRO A 1 117 ? -14.615 4.873 -3.860 1.00 97.94 117 PRO A O 1
ATOM 888 N N . VAL A 1 118 ? -16.106 3.752 -5.098 1.00 97.88 118 VAL A N 1
ATOM 889 C CA . VAL A 1 118 ? -15.141 3.219 -6.068 1.00 97.88 118 VAL A CA 1
ATOM 890 C C . VAL A 1 118 ? -15.555 3.615 -7.483 1.00 97.88 118 VAL A C 1
ATOM 892 O O . VAL A 1 118 ? -16.613 3.226 -7.988 1.00 97.88 118 VAL A O 1
ATOM 895 N N . ALA A 1 119 ? -14.699 4.397 -8.131 1.00 96.44 119 ALA A N 1
ATOM 896 C CA . ALA A 1 119 ? -14.722 4.654 -9.563 1.00 96.44 119 ALA A CA 1
ATOM 897 C C . ALA A 1 119 ? -13.751 3.697 -10.261 1.00 96.44 119 ALA A C 1
ATOM 899 O O . ALA A 1 119 ? -12.720 3.330 -9.699 1.00 96.44 119 ALA A O 1
ATOM 900 N N . PHE A 1 120 ? -14.058 3.286 -11.486 1.00 95.12 120 PHE A N 1
ATOM 901 C CA . PHE A 1 120 ? -13.173 2.420 -12.254 1.00 95.12 120 PHE A CA 1
ATOM 902 C C . PHE A 1 120 ? -13.321 2.668 -13.752 1.00 95.12 120 PHE A C 1
ATOM 904 O O . PHE A 1 120 ? -14.359 3.147 -14.211 1.00 95.12 120 PHE A O 1
ATOM 911 N N . THR A 1 121 ? -12.286 2.317 -14.509 1.00 92.94 121 THR A N 1
ATOM 912 C CA . THR A 1 121 ? -12.333 2.264 -15.974 1.00 92.94 121 THR A CA 1
ATOM 913 C C . THR A 1 121 ? -12.260 0.833 -16.465 1.00 92.94 121 THR A C 1
ATOM 915 O O . THR A 1 121 ? -11.816 -0.064 -15.756 1.00 92.94 121 THR A O 1
ATOM 918 N N . THR A 1 122 ? -12.767 0.609 -17.673 1.00 89.81 122 THR A N 1
ATOM 919 C CA . THR A 1 122 ? -12.729 -0.692 -18.337 1.00 89.81 122 THR A CA 1
ATOM 920 C C . THR A 1 122 ? -11.938 -0.545 -19.621 1.00 89.81 122 THR A C 1
ATOM 922 O O . THR A 1 122 ? -12.227 0.332 -20.437 1.00 89.81 122 THR A O 1
ATOM 925 N N . ASN A 1 123 ? -10.948 -1.409 -19.811 1.00 86.31 123 ASN A N 1
ATOM 926 C CA . ASN A 1 123 ? -10.150 -1.424 -21.018 1.00 86.31 123 ASN A CA 1
ATOM 927 C C . ASN A 1 123 ? -11.045 -1.800 -22.213 1.00 86.31 123 ASN A C 1
ATOM 929 O O . ASN A 1 123 ? -11.646 -2.877 -22.205 1.00 86.31 123 ASN A O 1
ATOM 933 N N . PRO A 1 124 ? -11.125 -0.979 -23.273 1.00 84.44 124 PRO A N 1
ATOM 934 C CA . PRO A 1 124 ? -12.053 -1.224 -24.378 1.00 84.44 124 PRO A CA 1
ATOM 935 C C . PRO A 1 124 ? -11.720 -2.491 -25.179 1.00 84.44 124 PRO A C 1
ATOM 937 O O . PRO A 1 124 ? -12.602 -3.063 -25.816 1.00 84.44 124 PRO A O 1
ATOM 940 N N . ARG A 1 125 ? -10.459 -2.947 -25.150 1.00 82.75 125 ARG A N 1
ATOM 941 C CA . ARG A 1 125 ? -10.008 -4.147 -25.864 1.00 82.75 125 ARG A CA 1
ATOM 942 C C . ARG A 1 125 ? -10.276 -5.416 -25.064 1.00 82.75 125 ARG A C 1
ATOM 944 O O . ARG A 1 125 ? -10.815 -6.364 -25.620 1.00 82.75 125 ARG A O 1
ATOM 951 N N . THR A 1 126 ? -9.869 -5.453 -23.795 1.00 83.00 126 THR A N 1
ATOM 952 C CA . THR A 1 126 ? -10.010 -6.668 -22.972 1.00 83.00 126 THR A CA 1
ATOM 953 C C . THR A 1 126 ? -11.371 -6.762 -22.291 1.00 83.00 126 THR A C 1
ATOM 955 O O . THR A 1 126 ? -11.768 -7.849 -21.894 1.00 83.00 126 THR A O 1
ATOM 958 N N . ARG A 1 127 ? -12.106 -5.644 -22.191 1.00 84.00 127 ARG A N 1
ATOM 959 C CA . ARG A 1 127 ? -13.341 -5.490 -21.400 1.00 84.00 127 ARG A CA 1
ATOM 960 C C . ARG A 1 127 ? -13.150 -5.755 -19.905 1.00 84.00 127 ARG A C 1
ATOM 962 O O . ARG A 1 127 ? -14.117 -5.971 -19.182 1.00 84.00 127 ARG A O 1
ATOM 969 N N . GLU A 1 128 ? -11.908 -5.694 -19.439 1.00 86.31 128 GLU A N 1
ATOM 970 C CA . GLU A 1 128 ? -11.547 -5.869 -18.037 1.00 86.31 128 GLU A CA 1
ATOM 971 C C . GLU A 1 128 ? -11.350 -4.515 -17.360 1.00 86.31 128 GLU A C 1
ATOM 973 O O . GLU A 1 128 ? -10.918 -3.547 -17.992 1.00 86.31 128 GLU A O 1
ATOM 978 N N . ILE A 1 129 ? -11.620 -4.452 -16.057 1.00 90.44 129 ILE A N 1
ATOM 979 C CA . ILE A 1 129 ? -11.304 -3.277 -15.248 1.00 90.44 129 ILE A CA 1
ATOM 980 C C . ILE A 1 129 ? -9.786 -3.097 -15.197 1.00 90.44 129 ILE A C 1
ATOM 982 O O . ILE A 1 129 ? -9.058 -3.992 -14.766 1.00 90.44 129 ILE A O 1
ATOM 986 N N . ASP A 1 130 ? -9.300 -1.933 -15.620 1.00 88.38 130 ASP A N 1
ATOM 987 C CA . ASP A 1 130 ? -7.871 -1.620 -15.662 1.00 88.38 130 ASP A CA 1
ATOM 988 C C . ASP A 1 130 ? -7.423 -0.771 -14.464 1.00 88.38 130 ASP A C 1
ATOM 990 O O . ASP A 1 130 ? -6.448 -1.142 -13.804 1.00 88.38 130 ASP A O 1
ATOM 994 N N . TYR A 1 131 ? -8.176 0.271 -14.108 1.00 93.56 131 TYR A N 1
ATOM 995 C CA . TYR A 1 131 ? -7.892 1.167 -12.981 1.00 93.56 131 TYR A CA 1
ATOM 996 C C . TYR A 1 131 ? -9.083 1.281 -12.033 1.00 93.56 131 TYR A C 1
ATOM 998 O O . TYR A 1 131 ? -10.232 1.297 -12.470 1.00 93.56 131 TYR A O 1
ATOM 1006 N N . MET A 1 132 ? -8.800 1.389 -10.732 1.00 95.69 132 MET A N 1
ATOM 1007 C CA . MET A 1 132 ? -9.804 1.593 -9.682 1.00 95.69 132 MET A CA 1
ATOM 1008 C C . MET A 1 132 ? -9.360 2.722 -8.757 1.00 95.69 132 MET A C 1
ATOM 1010 O O . MET A 1 132 ? -8.255 2.686 -8.229 1.00 95.69 132 MET A O 1
ATOM 1014 N N . HIS A 1 133 ? -10.221 3.702 -8.521 1.00 95.31 133 HIS A N 1
ATOM 1015 C CA . HIS A 1 133 ? -9.932 4.872 -7.702 1.00 95.31 133 HIS A CA 1
ATOM 1016 C C . HIS A 1 133 ? -11.014 5.086 -6.643 1.00 95.31 133 HIS A C 1
ATOM 1018 O O . HIS A 1 133 ? -12.192 4.815 -6.872 1.00 95.31 133 HIS A O 1
ATOM 1024 N N . SER A 1 134 ? -10.607 5.613 -5.492 1.00 95.81 134 SER A N 1
ATOM 1025 C CA . SER A 1 134 ? -11.494 6.044 -4.421 1.00 95.81 134 SER A CA 1
ATOM 1026 C C . SER A 1 134 ? -10.963 7.331 -3.800 1.00 95.81 134 SER A C 1
ATOM 1028 O O . SER A 1 134 ? -9.753 7.459 -3.606 1.00 95.81 134 SER A O 1
ATOM 1030 N N . THR A 1 135 ? -11.864 8.241 -3.421 1.00 93.38 135 THR A N 1
ATOM 1031 C CA . THR A 1 135 ? -11.522 9.410 -2.594 1.00 93.38 135 THR A CA 1
ATOM 1032 C C . THR A 1 135 ? -11.279 9.038 -1.129 1.00 93.38 135 THR A C 1
ATOM 1034 O O . THR A 1 135 ? -10.840 9.877 -0.351 1.00 93.38 135 THR A O 1
ATOM 1037 N N . MET A 1 136 ? -11.534 7.777 -0.751 1.00 94.56 136 MET A N 1
ATOM 1038 C CA . MET A 1 136 ? -11.360 7.225 0.598 1.00 94.56 136 MET A CA 1
ATOM 1039 C C . MET A 1 136 ? -12.208 7.902 1.688 1.00 94.56 136 MET A C 1
ATOM 1041 O O . MET A 1 136 ? -11.986 7.695 2.877 1.00 94.56 136 MET A O 1
ATOM 1045 N N . GLU A 1 137 ? -13.225 8.667 1.295 1.00 93.25 137 GLU A N 1
ATOM 1046 C CA . GLU A 1 137 ? -14.209 9.234 2.214 1.00 93.25 137 GLU A CA 1
ATOM 1047 C C . GLU A 1 137 ? -15.287 8.202 2.543 1.00 93.25 137 GLU A C 1
ATOM 1049 O O . GLU A 1 137 ? -15.843 7.555 1.651 1.00 93.25 137 GLU A O 1
A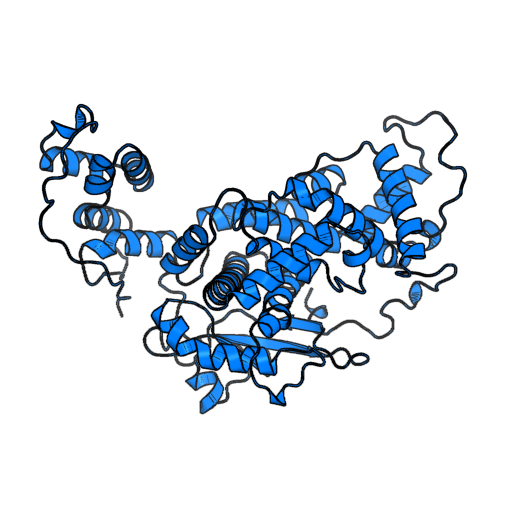TOM 1054 N N . LEU A 1 138 ? -15.609 8.058 3.829 1.00 95.69 138 LEU A N 1
ATOM 1055 C CA . LEU A 1 138 ? -16.556 7.044 4.274 1.00 95.69 138 LEU A CA 1
ATOM 1056 C C . LEU A 1 138 ? -17.985 7.371 3.817 1.00 95.69 138 LEU A C 1
ATOM 1058 O O . LEU A 1 138 ? -18.528 8.444 4.077 1.00 95.69 138 LEU A O 1
ATOM 1062 N N . LEU A 1 139 ? -18.626 6.396 3.188 1.00 97.69 139 LEU A N 1
ATOM 1063 C CA . LEU A 1 139 ? -20.018 6.390 2.765 1.00 97.69 139 LEU A CA 1
ATOM 1064 C C . LEU A 1 139 ? -20.723 5.209 3.433 1.00 97.69 139 LEU A C 1
ATOM 1066 O O . LEU A 1 139 ? -20.212 4.087 3.402 1.00 97.69 139 LEU A O 1
ATOM 1070 N N . SER A 1 140 ? -21.881 5.450 4.043 1.00 98.06 140 SER A N 1
ATOM 1071 C CA . SER A 1 140 ? -22.650 4.401 4.703 1.00 98.06 140 SER A CA 1
ATOM 1072 C C . SER A 1 140 ? -23.425 3.548 3.699 1.00 98.06 140 SER A C 1
ATOM 1074 O O . SER A 1 140 ? -23.719 3.975 2.575 1.00 98.06 140 SER A O 1
ATOM 1076 N N . ARG A 1 141 ? -23.781 2.330 4.115 1.00 98.25 141 ARG A N 1
ATOM 1077 C CA . ARG A 1 141 ? -24.610 1.413 3.329 1.00 98.25 141 ARG A CA 1
ATOM 1078 C C . ARG A 1 141 ? -25.933 2.063 2.938 1.00 98.25 141 ARG A C 1
ATOM 1080 O O . ARG A 1 141 ? -26.314 1.953 1.775 1.00 98.25 141 ARG A O 1
ATOM 1087 N N . SER A 1 142 ? -26.616 2.730 3.872 1.00 98.12 142 SER A N 1
ATOM 1088 C CA . SER A 1 142 ? -27.905 3.376 3.599 1.00 98.12 142 SER A CA 1
ATOM 1089 C C . SER A 1 142 ? -27.767 4.509 2.580 1.00 98.12 142 SER A C 1
ATOM 1091 O O . SER A 1 142 ? -28.536 4.575 1.621 1.00 98.12 142 SER A O 1
ATOM 1093 N N . ALA A 1 143 ? -26.718 5.330 2.686 1.00 98.25 143 ALA A N 1
ATOM 1094 C CA . ALA A 1 143 ? -26.431 6.382 1.714 1.00 98.25 143 ALA A CA 1
ATOM 1095 C C . ALA A 1 143 ? -26.230 5.817 0.296 1.00 98.25 143 ALA A C 1
ATOM 1097 O O . ALA A 1 143 ? -26.761 6.338 -0.687 1.00 98.25 143 ALA A O 1
ATOM 1098 N N . TYR A 1 144 ? -25.470 4.726 0.177 1.00 98.31 144 TYR A N 1
ATOM 1099 C CA . TYR A 1 144 ? -25.178 4.102 -1.110 1.00 98.31 144 TYR A CA 1
ATOM 1100 C C . TYR A 1 144 ? -26.371 3.332 -1.701 1.00 98.31 144 TYR A C 1
ATOM 1102 O O . TYR A 1 144 ? -26.686 3.478 -2.890 1.00 98.31 144 TYR A O 1
ATOM 1110 N N . ALA A 1 145 ? -27.003 2.470 -0.907 1.00 97.44 145 ALA A N 1
ATOM 1111 C CA . ALA A 1 145 ? -28.011 1.524 -1.376 1.00 97.44 145 ALA A CA 1
ATOM 1112 C C . ALA A 1 145 ? -29.413 2.138 -1.411 1.00 97.44 145 ALA A C 1
ATOM 1114 O O . ALA A 1 145 ? -30.109 1.993 -2.417 1.00 97.44 145 ALA A O 1
ATOM 1115 N N . ASP A 1 146 ? -29.784 2.855 -0.351 1.00 97.75 146 ASP A N 1
ATOM 1116 C CA . ASP A 1 146 ? -31.158 3.294 -0.112 1.00 97.75 146 ASP A CA 1
ATOM 1117 C C . ASP A 1 146 ? -31.352 4.723 -0.649 1.00 97.75 146 ASP A C 1
ATOM 1119 O O . ASP A 1 146 ? -32.223 4.956 -1.484 1.00 97.75 146 ASP A O 1
ATOM 1123 N N . ALA A 1 147 ? -30.455 5.654 -0.298 1.00 97.69 147 ALA A N 1
ATOM 1124 C CA . ALA A 1 147 ? -30.474 7.039 -0.794 1.00 97.69 147 ALA A CA 1
ATOM 1125 C C . ALA A 1 147 ? -29.830 7.222 -2.184 1.00 97.69 147 ALA A C 1
ATOM 1127 O O . ALA A 1 147 ? -29.854 8.316 -2.744 1.00 97.69 147 ALA A O 1
ATOM 1128 N N . ARG A 1 148 ? -29.245 6.159 -2.755 1.00 97.75 148 ARG A N 1
ATOM 1129 C CA . ARG A 1 148 ? -28.661 6.138 -4.111 1.00 97.75 148 ARG A CA 1
ATOM 1130 C C . ARG A 1 148 ? -27.618 7.236 -4.374 1.00 97.75 148 ARG A C 1
ATOM 1132 O O . ARG A 1 148 ? -27.477 7.690 -5.508 1.00 97.75 148 ARG A O 1
ATOM 1139 N N . VAL A 1 149 ? -26.819 7.610 -3.373 1.00 98.06 149 VAL A N 1
ATOM 1140 C CA . VAL A 1 149 ? -25.706 8.559 -3.552 1.00 98.06 149 VAL A CA 1
ATOM 1141 C C . VAL A 1 149 ? -24.692 7.995 -4.554 1.00 98.06 149 VAL A C 1
ATOM 1143 O O . VAL A 1 149 ? -24.244 6.855 -4.417 1.00 98.06 149 VAL A O 1
ATOM 1146 N N . ARG A 1 150 ? -24.339 8.773 -5.585 1.00 97.44 150 ARG A N 1
ATOM 1147 C CA . ARG A 1 150 ? -23.385 8.392 -6.655 1.00 97.44 150 ARG A CA 1
ATOM 1148 C C . ARG A 1 150 ? -22.315 9.453 -6.930 1.00 97.44 150 ARG A C 1
ATOM 1150 O O . ARG A 1 150 ? -21.588 9.350 -7.919 1.00 97.44 150 ARG A O 1
ATOM 1157 N N . THR A 1 151 ? -22.226 10.456 -6.062 1.00 97.56 151 THR A N 1
ATOM 1158 C CA . THR A 1 151 ? -21.203 11.504 -6.084 1.00 97.56 151 THR A CA 1
ATOM 1159 C C . THR A 1 151 ? -20.515 11.604 -4.726 1.00 97.56 151 THR A C 1
ATOM 1161 O O . THR A 1 151 ? -21.145 11.401 -3.686 1.00 97.56 151 THR A O 1
ATOM 1164 N N . THR A 1 152 ? -19.205 11.837 -4.728 1.00 95.00 152 THR A N 1
ATOM 1165 C CA . THR A 1 152 ? -18.416 12.055 -3.505 1.00 95.00 152 THR A CA 1
ATOM 1166 C C . THR A 1 152 ? -18.694 13.439 -2.910 1.00 95.00 152 THR A C 1
ATOM 1168 O O . THR A 1 152 ? -19.383 14.256 -3.526 1.00 95.00 152 THR A O 1
ATOM 1171 N N . ALA A 1 153 ? -18.129 13.741 -1.734 1.00 90.00 153 ALA A N 1
ATOM 1172 C CA . ALA A 1 153 ? -18.215 15.085 -1.151 1.00 90.00 153 ALA A CA 1
ATOM 1173 C C . ALA A 1 153 ? -17.579 16.165 -2.052 1.00 90.00 153 ALA A C 1
ATOM 1175 O O . ALA A 1 153 ? -17.943 17.335 -1.971 1.00 90.00 153 ALA A O 1
ATOM 1176 N N . TRP A 1 154 ? -16.689 15.750 -2.959 1.00 88.88 154 TRP A N 1
ATOM 1177 C CA . TRP A 1 154 ? -16.025 16.584 -3.965 1.00 88.88 154 TRP A CA 1
ATOM 1178 C C . TRP A 1 154 ? -16.712 16.541 -5.338 1.00 88.88 154 TRP A C 1
ATOM 1180 O O . TRP A 1 154 ? -16.118 16.919 -6.342 1.00 88.88 154 TRP A O 1
ATOM 1190 N N . ASN A 1 155 ? -17.964 16.072 -5.397 1.00 92.50 155 ASN A N 1
ATOM 1191 C CA . ASN A 1 155 ? -18.771 15.968 -6.615 1.00 92.50 155 ASN A CA 1
ATOM 1192 C C . ASN A 1 155 ? -18.188 15.034 -7.701 1.00 92.50 155 ASN A C 1
ATOM 1194 O O . ASN A 1 155 ? -18.496 15.165 -8.886 1.00 92.50 155 ASN A O 1
ATOM 1198 N N . GLU A 1 156 ? -17.370 14.052 -7.315 1.00 93.19 156 GLU A N 1
ATOM 1199 C CA . GLU A 1 156 ? -16.833 13.062 -8.252 1.00 93.19 156 GLU A CA 1
ATOM 1200 C C . GLU A 1 156 ? -17.783 11.873 -8.404 1.00 93.19 156 GLU A C 1
ATOM 1202 O O . GLU A 1 156 ? -18.268 11.327 -7.412 1.00 93.19 156 GLU A O 1
ATOM 1207 N N . ARG A 1 157 ? -18.037 11.423 -9.638 1.00 96.31 157 ARG A N 1
ATOM 1208 C CA . ARG A 1 157 ? -18.905 10.260 -9.884 1.00 96.31 157 ARG A CA 1
ATOM 1209 C C . ARG A 1 157 ? -18.184 8.954 -9.556 1.00 96.31 157 ARG A C 1
ATOM 1211 O O . ARG A 1 157 ? -17.027 8.765 -9.923 1.00 96.31 157 ARG A O 1
ATOM 1218 N N . PHE A 1 158 ? -18.910 8.015 -8.959 1.00 97.25 158 PHE A N 1
ATOM 1219 C CA . PHE A 1 158 ? -18.438 6.653 -8.712 1.00 97.25 158 PHE A CA 1
ATOM 1220 C C . PHE A 1 158 ? -19.519 5.624 -9.064 1.00 97.25 158 PHE A C 1
ATOM 1222 O O . PHE A 1 158 ? -20.709 5.941 -9.111 1.00 97.25 158 PHE A O 1
ATOM 1229 N N . ALA A 1 159 ? -19.104 4.385 -9.331 1.00 95.62 159 ALA A N 1
ATOM 1230 C CA . ALA A 1 159 ? -19.990 3.330 -9.833 1.00 95.62 159 ALA A CA 1
ATOM 1231 C C . ALA A 1 159 ? -20.204 2.185 -8.834 1.00 95.62 159 ALA A C 1
ATOM 1233 O O . ALA A 1 159 ? -21.211 1.484 -8.912 1.00 95.62 159 ALA A O 1
ATOM 1234 N N . ALA A 1 160 ? -19.279 2.000 -7.895 1.00 97.31 160 ALA A N 1
ATOM 1235 C CA . ALA A 1 160 ? -19.313 0.926 -6.915 1.00 97.31 160 ALA A CA 1
ATOM 1236 C C . ALA A 1 160 ? -19.016 1.443 -5.503 1.00 97.31 160 ALA A C 1
ATOM 1238 O O . ALA A 1 160 ? -18.650 2.601 -5.305 1.00 97.31 160 ALA A O 1
ATOM 1239 N N . TRP A 1 161 ? -19.178 0.570 -4.516 1.00 98.31 161 TRP A N 1
ATOM 1240 C CA . TRP A 1 161 ? -18.915 0.858 -3.112 1.00 98.31 161 TRP A CA 1
ATOM 1241 C C . TRP A 1 161 ? -18.250 -0.350 -2.462 1.00 98.31 161 TRP A C 1
ATOM 1243 O O . TRP A 1 161 ? -18.684 -1.484 -2.677 1.00 98.31 161 TRP A O 1
ATOM 1253 N N . LEU A 1 162 ? -17.191 -0.103 -1.696 1.00 98.62 162 LEU A N 1
ATOM 1254 C CA . LEU A 1 162 ? -16.400 -1.132 -1.032 1.00 98.62 162 LEU A CA 1
ATOM 1255 C C . LEU A 1 162 ? -16.392 -0.878 0.481 1.00 98.62 162 LEU A C 1
ATOM 1257 O O . LEU A 1 162 ? -15.745 0.074 0.921 1.00 98.62 162 LEU A O 1
ATOM 1261 N N . PRO A 1 163 ? -17.070 -1.706 1.294 1.00 98.38 163 PRO A N 1
ATOM 1262 C CA . PRO A 1 163 ? -16.923 -1.650 2.744 1.00 98.38 163 PRO A CA 1
ATOM 1263 C C . PRO A 1 163 ? -15.469 -1.850 3.177 1.00 98.38 163 PRO A C 1
ATOM 1265 O O . PRO A 1 163 ? -14.741 -2.640 2.575 1.00 98.38 163 PRO A O 1
ATOM 1268 N N . LEU A 1 164 ? -15.066 -1.158 4.240 1.00 97.69 164 LEU A N 1
ATOM 1269 C CA . LEU A 1 164 ? -13.725 -1.273 4.818 1.00 97.69 164 LEU A CA 1
ATOM 1270 C C . LEU A 1 164 ? -13.715 -2.180 6.055 1.00 97.69 164 LEU A C 1
ATOM 1272 O O . LEU A 1 164 ? -14.753 -2.655 6.504 1.00 97.69 164 LEU A O 1
ATOM 1276 N N . TYR A 1 165 ? -12.525 -2.414 6.611 1.00 97.38 165 TYR A N 1
ATOM 1277 C CA . TYR A 1 165 ? -12.371 -2.907 7.977 1.00 97.38 165 TYR A CA 1
ATOM 1278 C C . TYR A 1 165 ? -12.122 -1.704 8.890 1.00 97.38 165 TYR A C 1
ATOM 1280 O O . TYR A 1 165 ? -11.074 -1.068 8.769 1.00 97.38 165 TYR A O 1
ATOM 1288 N N . LEU A 1 166 ? -13.050 -1.409 9.802 1.00 93.94 166 LEU A N 1
ATOM 1289 C CA . LEU A 1 166 ? -12.863 -0.369 10.824 1.00 93.94 166 LEU A CA 1
ATOM 1290 C C . LEU A 1 166 ? -12.675 -0.983 12.213 1.00 93.94 166 LEU A C 1
ATOM 1292 O O . LEU A 1 166 ? -11.731 -0.651 12.922 1.00 93.94 166 LEU A O 1
ATOM 1296 N N . THR A 1 167 ? -13.538 -1.931 12.566 1.00 93.50 167 THR A N 1
ATOM 1297 C CA . THR A 1 167 ? -13.460 -2.744 13.785 1.00 93.50 167 THR A CA 1
ATOM 1298 C C . THR A 1 167 ? -13.835 -4.187 13.453 1.00 93.50 167 THR A C 1
ATOM 1300 O O . THR A 1 167 ? -14.346 -4.463 12.365 1.00 93.50 167 THR A O 1
ATOM 1303 N N . ALA A 1 168 ? -13.602 -5.117 14.381 1.00 95.50 168 ALA A N 1
ATOM 1304 C CA . ALA A 1 168 ? -13.992 -6.514 14.191 1.00 95.50 168 ALA A CA 1
ATOM 1305 C C . ALA A 1 168 ? -15.514 -6.670 14.001 1.00 95.50 168 ALA A C 1
ATOM 1307 O O . ALA A 1 168 ? -15.936 -7.337 13.061 1.00 95.50 168 ALA A O 1
ATOM 1308 N N . ASP A 1 169 ? -16.326 -5.999 14.830 1.00 95.62 169 ASP A N 1
ATOM 1309 C CA . ASP A 1 169 ? -17.792 -5.988 14.691 1.00 95.62 169 ASP A CA 1
ATOM 1310 C C . ASP A 1 169 ? -18.230 -5.433 13.329 1.00 95.62 169 ASP A C 1
ATOM 1312 O O . ASP A 1 169 ? -18.989 -6.067 12.591 1.00 95.62 169 ASP A O 1
ATOM 1316 N N . HIS A 1 170 ? -17.698 -4.261 12.965 1.00 96.81 170 HIS A N 1
ATOM 1317 C CA . HIS A 1 170 ? -18.009 -3.627 11.690 1.00 96.81 170 HIS A CA 1
ATOM 1318 C C . HIS A 1 170 ? -17.637 -4.540 10.517 1.00 96.81 170 HIS A C 1
ATOM 1320 O O . HIS A 1 170 ? -18.423 -4.664 9.581 1.00 96.81 170 HIS A O 1
ATOM 1326 N N . PHE A 1 171 ? -16.503 -5.245 10.591 1.00 98.19 171 PHE A N 1
ATOM 1327 C CA . PHE A 1 171 ? -16.080 -6.189 9.560 1.00 98.19 171 PHE A CA 1
ATOM 1328 C C . PHE A 1 171 ? -17.026 -7.384 9.406 1.00 98.19 171 PHE A C 1
ATOM 1330 O O . PHE A 1 171 ? -17.315 -7.761 8.270 1.00 98.19 171 PHE A O 1
ATOM 1337 N N . GLU A 1 172 ? -17.543 -7.961 10.497 1.00 98.38 172 GLU A N 1
ATOM 1338 C CA . GLU A 1 172 ? -18.533 -9.045 10.395 1.00 98.38 172 GLU A CA 1
ATOM 1339 C C . GLU A 1 172 ? -19.801 -8.573 9.681 1.00 98.38 172 GLU A C 1
ATOM 1341 O O . GLU A 1 172 ? -20.272 -9.233 8.751 1.00 98.38 172 GLU A O 1
ATOM 1346 N N . ARG A 1 173 ? -20.311 -7.388 10.046 1.00 98.31 173 ARG A N 1
ATOM 1347 C CA . ARG A 1 173 ? -21.473 -6.780 9.377 1.00 98.31 173 ARG A CA 1
ATOM 1348 C C . ARG A 1 173 ? -21.175 -6.409 7.923 1.00 98.31 173 ARG A C 1
ATOM 1350 O O . ARG A 1 173 ? -22.041 -6.523 7.057 1.00 98.31 173 ARG A O 1
ATOM 1357 N N . ALA A 1 174 ? -19.948 -5.983 7.634 1.00 98.44 174 ALA A N 1
ATOM 1358 C CA . ALA A 1 174 ? -19.499 -5.593 6.305 1.00 98.44 174 ALA A CA 1
ATOM 1359 C C . ALA A 1 174 ? -19.261 -6.784 5.369 1.00 98.44 174 ALA A C 1
ATOM 1361 O O . ALA A 1 174 ? -19.349 -6.627 4.150 1.00 98.44 174 ALA A O 1
ATOM 1362 N N . LEU A 1 175 ? -18.961 -7.973 5.899 1.00 98.62 175 LEU A N 1
ATOM 1363 C CA . LEU A 1 175 ? -18.462 -9.098 5.111 1.00 98.62 175 LEU A CA 1
ATOM 1364 C C . LEU A 1 175 ? -19.370 -9.512 3.939 1.00 98.62 1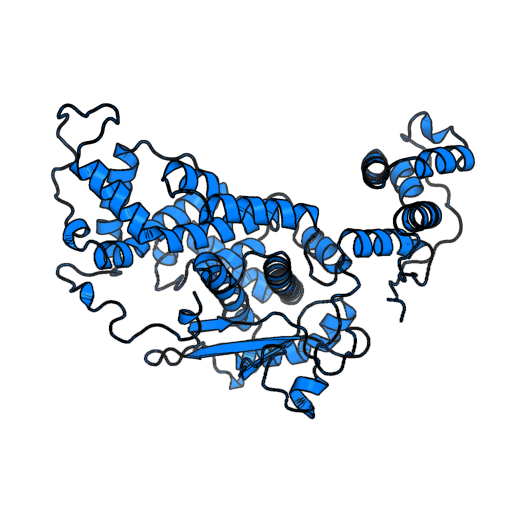75 LEU A C 1
ATOM 1366 O O . LEU A 1 175 ? -18.835 -9.701 2.842 1.00 98.62 175 LEU A O 1
ATOM 1370 N N . PRO A 1 176 ? -20.708 -9.616 4.080 1.00 98.31 176 PRO A N 1
ATOM 1371 C CA . PRO A 1 176 ? -21.584 -9.919 2.946 1.00 98.31 176 PRO A CA 1
ATOM 1372 C C . PRO A 1 176 ? -21.487 -8.867 1.832 1.00 98.31 176 PRO A C 1
ATOM 1374 O O . PRO A 1 176 ? -21.464 -9.201 0.647 1.00 98.31 176 PRO A O 1
ATOM 1377 N N . HIS A 1 177 ? -21.359 -7.594 2.209 1.00 98.44 177 HIS A N 1
ATOM 1378 C CA . HIS A 1 177 ? -21.216 -6.482 1.275 1.00 98.44 177 HIS A CA 1
ATOM 1379 C C . HIS A 1 177 ? -19.834 -6.457 0.611 1.00 98.44 177 HIS A C 1
ATOM 1381 O O . HIS A 1 177 ? -19.743 -6.173 -0.580 1.00 98.44 177 HIS A O 1
ATOM 1387 N N . ILE A 1 178 ? -18.770 -6.815 1.339 1.00 98.69 178 ILE A N 1
ATOM 1388 C CA . ILE A 1 178 ? -17.412 -6.950 0.788 1.00 98.69 178 ILE A CA 1
ATOM 1389 C C . ILE A 1 178 ? -17.391 -8.051 -0.273 1.00 98.69 178 ILE A C 1
ATOM 1391 O O . ILE A 1 178 ? -16.868 -7.840 -1.365 1.00 98.69 178 ILE A O 1
ATOM 1395 N N . ARG A 1 179 ? -18.012 -9.206 0.006 1.00 97.88 179 ARG A N 1
ATOM 1396 C CA . ARG A 1 179 ? -18.133 -10.306 -0.964 1.00 97.88 179 ARG A CA 1
ATOM 1397 C C . ARG A 1 179 ? -18.840 -9.856 -2.241 1.00 97.88 179 ARG A C 1
ATOM 1399 O O . ARG A 1 179 ? -18.336 -10.098 -3.335 1.00 97.88 179 ARG A O 1
ATOM 1406 N N . ALA A 1 180 ? -19.974 -9.167 -2.101 1.00 96.62 180 ALA A N 1
ATOM 1407 C CA . ALA A 1 180 ? -20.725 -8.637 -3.235 1.00 96.62 180 ALA A CA 1
ATOM 1408 C C . ALA A 1 180 ? -19.916 -7.596 -4.031 1.00 96.62 180 ALA A C 1
ATOM 1410 O O . ALA A 1 180 ? -19.902 -7.640 -5.261 1.00 96.62 180 ALA A O 1
ATOM 1411 N N . ALA A 1 181 ? -19.198 -6.701 -3.345 1.00 97.19 181 ALA A N 1
ATOM 1412 C CA . ALA A 1 181 ? -18.335 -5.710 -3.979 1.00 97.19 181 ALA A CA 1
ATOM 1413 C C . ALA A 1 181 ? -17.199 -6.377 -4.767 1.00 97.19 181 ALA A C 1
ATOM 1415 O O . ALA A 1 181 ? -17.004 -6.057 -5.936 1.00 97.19 181 ALA A O 1
ATOM 1416 N N . CYS A 1 182 ? -16.495 -7.348 -4.176 1.00 96.25 182 CYS A N 1
ATOM 1417 C CA . CYS A 1 182 ? -15.435 -8.089 -4.860 1.00 96.25 182 CYS A CA 1
ATOM 1418 C C . CYS A 1 182 ? -15.953 -8.893 -6.059 1.00 96.25 182 CYS A C 1
ATOM 1420 O O . CYS A 1 182 ? -15.283 -8.943 -7.083 1.00 96.25 182 CYS A O 1
ATOM 1422 N N . LEU A 1 183 ? -17.151 -9.475 -5.970 1.00 94.50 183 LEU A N 1
ATOM 1423 C CA . LEU A 1 183 ? -17.791 -10.158 -7.098 1.00 94.50 183 LEU A CA 1
ATOM 1424 C C . LEU A 1 183 ? -18.150 -9.187 -8.238 1.00 94.50 183 LEU A C 1
ATOM 1426 O O . LEU A 1 183 ? -17.967 -9.497 -9.417 1.00 94.50 183 LEU A O 1
ATOM 1430 N N . GLY A 1 184 ? -18.652 -7.997 -7.900 1.00 92.62 184 GLY A N 1
ATOM 1431 C CA . GLY A 1 184 ? -18.981 -6.958 -8.878 1.00 92.62 184 GLY A CA 1
ATOM 1432 C C . GLY A 1 184 ? -17.744 -6.351 -9.544 1.00 92.62 184 GLY A C 1
ATOM 1433 O O . GLY A 1 184 ? -17.755 -6.110 -10.748 1.00 92.62 184 GLY A O 1
ATOM 1434 N N . LEU A 1 185 ? -16.675 -6.153 -8.769 1.00 93.19 185 LEU A N 1
ATOM 1435 C CA . LEU A 1 185 ? -15.438 -5.485 -9.184 1.00 93.19 185 LEU A CA 1
ATOM 1436 C C . LEU A 1 185 ? -14.356 -6.433 -9.717 1.00 93.19 185 LEU A C 1
ATOM 1438 O O . LEU A 1 185 ? -13.358 -5.958 -10.254 1.00 93.19 185 LEU A O 1
ATOM 1442 N N . SER A 1 186 ? -14.514 -7.751 -9.598 1.00 89.50 186 SER A N 1
ATOM 1443 C CA . SER A 1 186 ? -13.601 -8.693 -10.243 1.00 89.50 186 SER A CA 1
ATOM 1444 C C . SER A 1 186 ? -13.798 -8.644 -11.754 1.00 89.50 186 SER A C 1
ATOM 1446 O O . SER A 1 186 ? -14.914 -8.748 -12.270 1.00 89.50 186 SER A O 1
ATOM 1448 N N . SER A 1 187 ? -12.708 -8.424 -12.478 1.00 70.19 187 SER A N 1
ATOM 1449 C CA . SER A 1 187 ? -12.724 -8.295 -13.934 1.00 70.19 187 SER A CA 1
ATOM 1450 C C . SER A 1 187 ? -12.469 -9.609 -14.659 1.00 70.19 187 SER A C 1
ATOM 1452 O O . SER A 1 187 ? -12.558 -9.643 -15.880 1.00 70.19 187 SER A O 1
ATOM 1454 N N . GLU A 1 188 ? -12.101 -10.667 -13.941 1.00 63.38 188 GLU A N 1
ATOM 1455 C CA . GLU A 1 188 ? -11.635 -11.890 -14.579 1.00 63.38 188 GLU A CA 1
ATOM 1456 C C . GLU A 1 188 ? -12.775 -12.695 -15.209 1.00 63.38 188 GLU A C 1
ATOM 1458 O O . GLU A 1 188 ? -13.923 -12.658 -14.759 1.00 63.38 188 GLU A O 1
ATOM 1463 N N . SER A 1 189 ? -12.398 -13.492 -16.214 1.00 52.50 189 SER A N 1
ATOM 1464 C CA . SER A 1 189 ? -13.165 -14.542 -16.909 1.00 52.50 189 SER A CA 1
ATOM 1465 C C . SER A 1 189 ? -13.658 -15.675 -15.984 1.00 52.50 189 SER A C 1
ATOM 1467 O O . SER A 1 189 ? -13.815 -16.821 -16.401 1.00 52.50 189 SER A O 1
ATOM 1469 N N . ARG A 1 190 ? -13.860 -15.374 -14.700 1.00 61.53 190 ARG A N 1
ATOM 1470 C CA . ARG A 1 190 ? -14.402 -16.268 -13.688 1.00 61.53 190 ARG A CA 1
ATOM 1471 C C . ARG A 1 190 ? -15.898 -16.369 -13.894 1.00 61.53 190 ARG A C 1
ATOM 1473 O O . ARG A 1 190 ? -16.578 -15.361 -14.093 1.00 61.53 190 ARG A O 1
ATOM 1480 N N . ASP A 1 191 ? -16.410 -17.588 -13.805 1.00 63.78 191 ASP A N 1
ATOM 1481 C CA . ASP A 1 191 ? -17.845 -17.798 -13.813 1.00 63.78 191 ASP A CA 1
ATOM 1482 C C . ASP A 1 191 ? -18.467 -17.173 -12.557 1.00 63.78 191 ASP A C 1
ATOM 1484 O O . ASP A 1 191 ? -18.469 -17.751 -11.470 1.00 63.78 191 ASP A O 1
ATOM 1488 N N . LYS A 1 192 ? -18.998 -15.957 -12.710 1.00 73.12 192 LYS A N 1
ATOM 1489 C CA . LYS A 1 192 ? -19.664 -15.227 -11.628 1.00 73.12 192 LYS A CA 1
ATOM 1490 C C . LYS A 1 192 ? -20.958 -15.909 -11.172 1.00 73.12 192 LYS A C 1
ATOM 1492 O O . LYS A 1 192 ? -21.477 -15.541 -10.120 1.00 73.12 192 LYS A O 1
ATOM 1497 N N . ARG A 1 193 ? -21.471 -16.906 -11.912 1.00 74.50 193 ARG A N 1
ATOM 1498 C CA . ARG A 1 193 ? -22.651 -17.697 -11.515 1.00 74.50 193 ARG A CA 1
ATOM 1499 C C . ARG A 1 193 ? -22.401 -18.492 -10.232 1.00 74.50 193 ARG A C 1
ATOM 1501 O O . ARG A 1 193 ? -23.348 -18.730 -9.493 1.00 74.50 193 ARG A O 1
ATOM 1508 N N . GLY A 1 194 ? -21.144 -18.846 -9.944 1.00 79.69 194 GLY A N 1
ATOM 1509 C CA . GLY A 1 194 ? -20.752 -19.541 -8.713 1.00 79.69 194 GLY A CA 1
ATOM 1510 C C . GLY A 1 194 ? -20.761 -18.669 -7.450 1.00 79.69 194 GLY A C 1
ATOM 1511 O O . GLY A 1 194 ? -20.641 -19.192 -6.347 1.00 79.69 194 GLY A O 1
ATOM 1512 N N . GLY A 1 195 ? -20.929 -17.348 -7.582 1.00 90.69 195 GLY A N 1
ATOM 1513 C CA . GLY A 1 195 ? -20.873 -16.414 -6.460 1.00 90.69 195 GLY A CA 1
ATOM 1514 C C . GLY A 1 195 ? -19.448 -15.977 -6.103 1.00 90.69 195 GLY A C 1
ATOM 1515 O O . GLY A 1 195 ? -18.551 -15.961 -6.943 1.00 90.69 195 GLY A O 1
ATOM 1516 N N . PHE A 1 196 ? -19.257 -15.527 -4.860 1.00 94.12 196 PHE A N 1
ATOM 1517 C CA . PHE A 1 196 ? -17.980 -14.977 -4.397 1.00 94.12 196 PHE A CA 1
ATOM 1518 C C . PHE A 1 196 ? -16.934 -16.071 -4.151 1.00 94.12 196 PHE A C 1
ATOM 1520 O O . PHE A 1 196 ? -17.127 -16.936 -3.299 1.00 94.12 196 PHE A O 1
ATOM 1527 N N . GLU A 1 197 ? -15.776 -15.925 -4.793 1.00 94.19 197 GLU A N 1
ATOM 1528 C CA . GLU A 1 197 ? -14.566 -16.700 -4.509 1.00 94.19 197 GLU A CA 1
ATOM 1529 C C . GLU A 1 197 ? -13.516 -15.799 -3.832 1.00 94.19 197 GLU A C 1
ATOM 1531 O O . GLU A 1 197 ? -13.292 -14.681 -4.309 1.00 94.19 197 GLU A O 1
ATOM 1536 N N . PRO A 1 198 ? -12.823 -16.246 -2.765 1.00 96.19 198 PRO A N 1
ATOM 1537 C CA . PRO A 1 198 ? -11.861 -15.414 -2.039 1.00 96.19 198 PRO A CA 1
ATOM 1538 C C . PRO A 1 198 ? -10.770 -14.778 -2.907 1.00 96.19 198 PRO A C 1
ATOM 1540 O O . PRO A 1 198 ? -10.351 -13.656 -2.639 1.00 96.19 198 PRO A O 1
ATOM 1543 N N . GLU A 1 199 ? -10.314 -15.453 -3.960 1.00 95.19 199 GLU A N 1
ATOM 1544 C CA . GLU A 1 199 ? -9.281 -14.945 -4.864 1.00 95.19 199 GLU A CA 1
ATOM 1545 C C . GLU A 1 199 ? -9.733 -13.739 -5.696 1.00 95.19 199 GLU A C 1
ATOM 1547 O O . GLU A 1 199 ? -8.872 -13.000 -6.158 1.00 95.19 199 GLU A O 1
ATOM 1552 N N . MET A 1 200 ? -11.041 -13.464 -5.809 1.00 95.44 200 MET A N 1
ATOM 1553 C CA . MET A 1 200 ? -11.548 -12.220 -6.416 1.00 95.44 200 MET A CA 1
ATOM 1554 C C . MET A 1 200 ? -11.042 -10.969 -5.683 1.00 95.44 200 MET A C 1
ATOM 1556 O O . MET A 1 200 ? -10.998 -9.881 -6.249 1.00 95.44 200 MET A O 1
ATOM 1560 N N . VAL A 1 201 ? -10.619 -11.102 -4.422 1.00 97.31 201 VAL A N 1
ATOM 1561 C CA . VAL A 1 201 ? -9.968 -10.021 -3.668 1.00 97.31 201 VAL A CA 1
ATOM 1562 C C . VAL A 1 201 ? -8.676 -9.556 -4.353 1.00 97.31 201 VAL A C 1
ATOM 1564 O O . VAL A 1 201 ? -8.361 -8.365 -4.299 1.00 97.31 201 VAL A O 1
ATOM 1567 N N . LEU A 1 202 ? -7.956 -10.459 -5.033 1.00 96.12 202 LEU A N 1
ATOM 1568 C CA . LEU A 1 202 ? -6.707 -10.156 -5.743 1.00 96.12 202 LEU A CA 1
ATOM 1569 C C . LEU A 1 202 ? -6.928 -9.302 -7.003 1.00 96.12 202 LEU A C 1
ATOM 1571 O O . LEU A 1 202 ? -6.005 -8.609 -7.430 1.00 96.12 202 LEU A O 1
ATOM 1575 N N . ASP A 1 203 ? -8.151 -9.273 -7.535 1.00 93.62 203 ASP A N 1
ATOM 1576 C CA . ASP A 1 203 ? -8.519 -8.435 -8.683 1.00 93.62 203 ASP A CA 1
ATOM 1577 C C . ASP A 1 203 ? -8.815 -6.986 -8.273 1.00 93.62 203 ASP A C 1
ATOM 1579 O O . ASP A 1 203 ? -8.727 -6.066 -9.094 1.00 93.62 203 ASP A O 1
ATOM 1583 N N . VAL A 1 204 ? -9.167 -6.794 -6.995 1.00 96.75 204 VAL A N 1
ATOM 1584 C CA . VAL A 1 204 ? -9.740 -5.555 -6.461 1.00 96.75 204 VAL A CA 1
ATOM 1585 C C . VAL A 1 204 ? -8.745 -4.806 -5.585 1.00 96.75 204 VAL A C 1
ATOM 1587 O O . VAL A 1 204 ? -8.343 -3.696 -5.932 1.00 96.75 204 VAL A O 1
ATOM 1590 N N . LEU A 1 205 ? -8.317 -5.385 -4.457 1.00 98.25 205 LEU A N 1
ATOM 1591 C CA . LEU A 1 205 ? -7.510 -4.643 -3.480 1.00 98.25 205 LEU A CA 1
ATOM 1592 C C . LEU A 1 205 ? -6.127 -4.270 -4.016 1.00 98.25 205 LEU A C 1
ATOM 1594 O O . LEU A 1 205 ? -5.776 -3.092 -3.930 1.00 98.25 205 LEU A O 1
ATOM 1598 N N . PRO A 1 206 ? -5.360 -5.183 -4.642 1.00 97.81 206 PRO A N 1
ATOM 1599 C CA . PRO A 1 206 ? -4.070 -4.808 -5.202 1.00 97.81 206 PRO A CA 1
ATOM 1600 C C . PRO A 1 206 ? -4.185 -3.758 -6.312 1.00 97.81 206 PRO A C 1
ATOM 1602 O O . PRO A 1 206 ? -3.311 -2.903 -6.436 1.00 97.81 206 PRO A O 1
ATOM 1605 N N . ARG A 1 207 ? -5.277 -3.772 -7.089 1.00 96.69 207 ARG A N 1
ATOM 1606 C CA . ARG A 1 207 ? -5.528 -2.792 -8.154 1.00 96.69 207 ARG A CA 1
ATOM 1607 C C . ARG A 1 207 ? -5.898 -1.415 -7.606 1.00 96.69 207 ARG A C 1
ATOM 1609 O O . ARG A 1 207 ? -5.364 -0.422 -8.101 1.00 96.69 207 ARG A O 1
ATOM 1616 N N . LEU A 1 208 ? -6.760 -1.347 -6.589 1.00 97.62 208 LEU A N 1
ATOM 1617 C CA . LEU A 1 208 ? -7.067 -0.109 -5.860 1.00 97.62 208 LEU A CA 1
ATOM 1618 C C . LEU A 1 208 ? -5.800 0.485 -5.241 1.00 97.62 208 LEU A C 1
ATOM 1620 O O . LEU A 1 208 ? -5.495 1.656 -5.459 1.00 97.62 208 LEU A O 1
ATOM 1624 N N . MET A 1 209 ? -5.029 -0.343 -4.529 1.00 98.12 209 MET A N 1
ATOM 1625 C CA . MET A 1 209 ? -3.774 0.068 -3.900 1.00 98.12 209 MET A CA 1
ATOM 1626 C C . MET A 1 209 ? -2.781 0.581 -4.945 1.00 98.12 209 MET A C 1
ATOM 1628 O O . MET A 1 209 ? -2.269 1.684 -4.799 1.00 98.12 209 MET A O 1
ATOM 1632 N N . ASN A 1 210 ? -2.554 -0.160 -6.032 1.00 97.56 210 ASN A N 1
ATOM 1633 C CA . ASN A 1 210 ? -1.656 0.264 -7.105 1.00 97.56 210 ASN A CA 1
ATOM 1634 C C . ASN A 1 210 ? -2.115 1.570 -7.771 1.00 97.56 210 ASN A C 1
ATOM 1636 O O . ASN A 1 210 ? -1.324 2.495 -7.912 1.00 97.56 210 ASN A O 1
ATOM 1640 N N . THR A 1 211 ? -3.394 1.689 -8.140 1.00 96.81 211 THR A N 1
ATOM 1641 C CA . THR A 1 211 ? -3.914 2.911 -8.780 1.00 96.81 211 THR A CA 1
ATOM 1642 C C . THR A 1 211 ? -3.746 4.125 -7.865 1.00 96.81 211 THR A C 1
ATOM 1644 O O . THR A 1 211 ? -3.359 5.192 -8.333 1.00 96.81 211 THR A O 1
ATOM 1647 N N . MET A 1 212 ? -3.956 3.965 -6.554 1.00 96.00 212 MET A N 1
ATOM 1648 C CA . MET A 1 212 ? -3.694 5.022 -5.579 1.00 96.00 212 MET A CA 1
ATOM 1649 C C . MET A 1 212 ? -2.227 5.473 -5.603 1.00 96.00 212 MET A C 1
ATOM 1651 O O . MET A 1 212 ? -1.960 6.672 -5.611 1.00 96.00 212 MET A O 1
ATOM 1655 N N . VAL A 1 213 ? -1.277 4.534 -5.677 1.00 95.25 213 VAL A N 1
ATOM 1656 C CA . VAL A 1 213 ? 0.154 4.861 -5.790 1.00 95.25 213 VAL A CA 1
ATOM 1657 C C . VAL A 1 213 ? 0.476 5.562 -7.102 1.00 95.25 213 VAL A C 1
ATOM 1659 O O . VAL A 1 213 ? 1.225 6.535 -7.085 1.00 95.25 213 VAL A O 1
ATOM 1662 N N . VAL A 1 214 ? -0.092 5.106 -8.223 1.00 94.38 214 VAL A N 1
ATOM 1663 C CA . VAL A 1 214 ? 0.096 5.753 -9.530 1.00 94.38 214 VAL A CA 1
ATOM 1664 C C . VAL A 1 214 ? -0.311 7.223 -9.456 1.00 94.38 214 VAL A C 1
ATOM 1666 O O . VAL A 1 214 ? 0.476 8.086 -9.829 1.00 94.38 214 VAL A O 1
ATOM 1669 N N . LEU A 1 215 ? -1.486 7.518 -8.896 1.00 93.12 215 LEU A N 1
ATOM 1670 C CA . LEU A 1 215 ? -1.977 8.893 -8.779 1.00 93.12 215 LEU A CA 1
ATOM 1671 C C . LEU A 1 215 ? -1.144 9.746 -7.819 1.00 93.12 215 LEU A C 1
ATOM 1673 O O . LEU A 1 215 ? -0.971 10.933 -8.058 1.00 93.12 215 LEU A O 1
ATOM 1677 N N . ILE A 1 21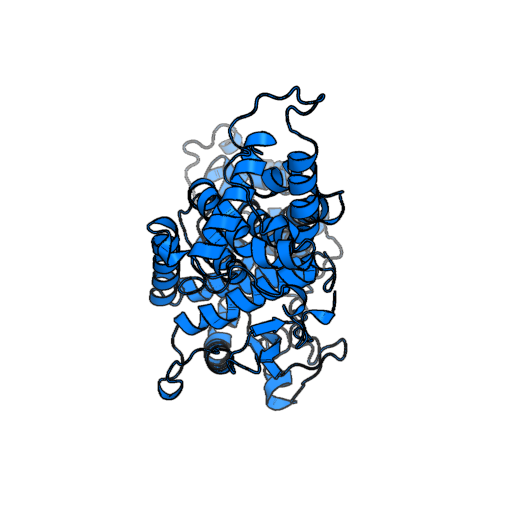6 ? -0.595 9.170 -6.749 1.00 91.69 216 ILE A N 1
ATOM 1678 C CA . ILE A 1 216 ? 0.319 9.902 -5.859 1.00 91.69 216 ILE A CA 1
ATOM 1679 C C . ILE A 1 216 ? 1.653 10.198 -6.564 1.00 91.69 216 ILE A C 1
ATOM 1681 O O . ILE A 1 216 ? 2.210 11.286 -6.413 1.00 91.69 216 ILE A O 1
ATOM 1685 N N . ALA A 1 217 ? 2.184 9.232 -7.317 1.00 89.38 217 ALA A N 1
ATOM 1686 C CA . ALA A 1 217 ? 3.469 9.345 -8.006 1.00 89.38 217 ALA A CA 1
ATOM 1687 C C . ALA A 1 217 ? 3.437 10.336 -9.181 1.00 89.38 217 ALA A C 1
ATOM 1689 O O . ALA A 1 217 ? 4.452 10.986 -9.455 1.00 89.38 217 ALA A O 1
ATOM 1690 N N . ASP A 1 218 ? 2.277 10.448 -9.829 1.00 87.25 218 ASP A N 1
ATOM 1691 C CA . ASP A 1 218 ? 2.005 11.362 -10.941 1.00 87.25 218 ASP A CA 1
ATOM 1692 C C . ASP A 1 218 ? 1.309 12.659 -10.490 1.00 87.25 218 ASP A C 1
ATOM 1694 O O . ASP A 1 218 ? 0.816 13.411 -11.306 1.00 87.25 218 ASP A O 1
ATOM 1698 N N . ASN A 1 219 ? 1.251 12.936 -9.180 1.00 86.31 219 ASN A N 1
ATOM 1699 C CA . ASN A 1 219 ? 0.634 14.127 -8.569 1.00 86.31 219 ASN A CA 1
ATOM 1700 C C . ASN A 1 219 ? -0.890 14.309 -8.750 1.00 86.31 219 ASN A C 1
ATOM 1702 O O . ASN A 1 219 ? -1.434 15.289 -8.244 1.00 86.31 219 ASN A O 1
ATOM 1706 N N . GLY A 1 220 ? -1.606 13.351 -9.340 1.00 83.62 220 GLY A N 1
ATOM 1707 C CA . GLY A 1 220 ? -3.073 13.372 -9.431 1.00 83.62 220 GLY A CA 1
ATOM 1708 C C . GLY A 1 220 ? -3.805 13.182 -8.098 1.00 83.62 220 GLY A C 1
ATOM 1709 O O . GLY A 1 220 ? -5.006 13.429 -8.000 1.00 83.62 220 GLY A O 1
ATOM 1710 N N . VAL A 1 221 ? -3.094 12.747 -7.054 1.00 86.75 221 VAL A N 1
ATOM 1711 C CA . VAL A 1 221 ? -3.546 12.761 -5.657 1.00 86.75 221 VAL A CA 1
ATOM 1712 C C . VAL A 1 221 ? -2.452 13.370 -4.783 1.00 86.75 221 VAL A C 1
ATOM 1714 O O . VAL A 1 221 ? -1.278 13.010 -4.876 1.00 86.75 221 VAL A O 1
ATOM 1717 N N . ALA A 1 222 ? -2.842 14.264 -3.872 1.00 88.19 222 ALA A N 1
ATOM 1718 C CA . ALA A 1 222 ? -1.908 14.924 -2.970 1.00 88.19 222 ALA A CA 1
ATOM 1719 C C . ALA A 1 222 ? -1.187 13.934 -2.033 1.00 88.19 222 ALA A C 1
ATOM 1721 O O . ALA A 1 222 ? -1.811 13.116 -1.347 1.00 88.19 222 ALA A O 1
ATOM 1722 N N . LYS A 1 223 ? 0.138 14.096 -1.919 1.00 90.19 223 LYS A N 1
ATOM 1723 C CA . LYS A 1 223 ? 1.021 13.388 -0.972 1.00 90.19 223 LYS A CA 1
ATOM 1724 C C . LYS A 1 223 ? 0.714 13.816 0.472 1.00 90.19 223 LYS A C 1
ATOM 1726 O O . LYS A 1 223 ? 1.372 14.694 1.038 1.00 90.19 223 LYS A O 1
ATOM 1731 N N . SER A 1 224 ? -0.313 13.213 1.061 1.00 90.94 224 SER A N 1
ATOM 1732 C CA . SER A 1 224 ? -0.908 13.633 2.332 1.00 90.94 224 SER A CA 1
ATOM 1733 C C . SER A 1 224 ? -1.070 12.478 3.322 1.00 90.94 224 SER A C 1
ATOM 1735 O O . SER A 1 224 ? -1.077 11.304 2.949 1.00 90.94 224 SER A O 1
ATOM 1737 N N . SER A 1 225 ? -1.245 12.814 4.604 1.00 90.25 225 SER A N 1
ATOM 1738 C CA . SER A 1 225 ? -1.586 11.828 5.638 1.00 90.25 225 SER A CA 1
ATOM 1739 C C . SER A 1 225 ? -2.885 11.088 5.316 1.00 90.25 225 SER A C 1
ATOM 1741 O O . SER A 1 225 ? -2.942 9.884 5.526 1.00 90.25 225 SER A O 1
ATOM 1743 N N . ALA A 1 226 ? -3.882 11.782 4.752 1.00 90.25 226 ALA A N 1
ATOM 1744 C CA . ALA A 1 226 ? -5.160 11.189 4.365 1.00 90.25 226 ALA A CA 1
ATOM 1745 C C . ALA A 1 226 ? -4.993 10.123 3.269 1.00 90.25 226 ALA A C 1
ATOM 1747 O O . ALA A 1 226 ? -5.565 9.042 3.369 1.00 90.25 226 ALA A O 1
ATOM 1748 N N . ALA A 1 227 ? -4.143 10.379 2.268 1.00 92.06 227 ALA A N 1
ATOM 1749 C CA . ALA A 1 227 ? -3.825 9.383 1.248 1.00 92.06 227 ALA A CA 1
ATOM 1750 C C . ALA A 1 227 ? -3.137 8.141 1.854 1.00 92.06 227 ALA A C 1
ATOM 1752 O O . ALA A 1 227 ? -3.449 7.006 1.502 1.00 92.06 227 ALA A O 1
ATOM 1753 N N . ILE A 1 228 ? -2.233 8.325 2.819 1.00 93.31 228 ILE A N 1
ATOM 1754 C CA . ILE A 1 228 ? -1.592 7.191 3.503 1.00 93.31 228 ILE A CA 1
ATOM 1755 C C . ILE A 1 228 ? -2.588 6.409 4.355 1.00 93.31 228 ILE A C 1
ATOM 1757 O O . ILE A 1 228 ? -2.542 5.179 4.353 1.00 93.31 228 ILE A O 1
ATOM 1761 N N . ASP A 1 229 ? -3.468 7.103 5.075 1.00 93.06 229 ASP A N 1
ATOM 1762 C CA . ASP A 1 229 ? -4.523 6.472 5.862 1.00 93.06 229 ASP A CA 1
ATOM 1763 C C . ASP A 1 229 ? -5.434 5.638 4.955 1.00 93.06 229 ASP A C 1
ATOM 1765 O O . ASP A 1 229 ? -5.640 4.461 5.236 1.00 93.06 229 ASP A O 1
ATOM 1769 N N . GLY A 1 230 ? -5.853 6.175 3.806 1.00 94.62 230 GLY A N 1
ATOM 1770 C CA . GLY A 1 230 ? -6.630 5.425 2.820 1.00 94.62 230 GLY A CA 1
ATOM 1771 C C . GLY A 1 230 ? -5.914 4.164 2.315 1.00 94.62 230 GLY A C 1
ATOM 1772 O O . GLY A 1 230 ? -6.481 3.069 2.325 1.00 94.62 230 GLY A O 1
ATOM 1773 N N . TYR A 1 231 ? -4.631 4.266 1.957 1.00 96.50 231 TYR A N 1
ATOM 1774 C CA . TYR A 1 231 ? -3.844 3.093 1.554 1.00 96.50 231 TYR A CA 1
ATOM 1775 C C . TYR A 1 231 ? -3.754 2.047 2.683 1.00 96.50 231 TYR A C 1
ATOM 1777 O O . TYR A 1 231 ? -3.854 0.841 2.448 1.00 96.50 231 TYR A O 1
ATOM 1785 N N . CYS A 1 232 ? -3.596 2.501 3.927 1.00 96.31 232 CYS A N 1
ATOM 1786 C CA . CYS A 1 232 ? -3.537 1.642 5.106 1.00 96.31 232 CYS A CA 1
ATOM 1787 C C . CYS A 1 232 ? -4.874 0.969 5.430 1.00 96.31 232 CYS A C 1
ATOM 1789 O O . CYS A 1 232 ? -4.873 -0.203 5.799 1.00 96.31 232 CYS A O 1
ATOM 1791 N N . GLN A 1 233 ? -5.999 1.650 5.224 1.00 96.88 233 GLN A N 1
ATOM 1792 C CA . GLN A 1 233 ? -7.332 1.070 5.376 1.00 96.88 233 GLN A CA 1
ATOM 1793 C C . GLN A 1 233 ? -7.567 -0.063 4.365 1.00 96.88 233 GLN A C 1
ATOM 1795 O O . GLN A 1 233 ? -8.059 -1.133 4.736 1.00 96.88 233 GLN A O 1
ATOM 1800 N N . LEU A 1 234 ? -7.146 0.120 3.106 1.00 98.31 234 LEU A N 1
ATOM 1801 C CA . LEU A 1 234 ? -7.183 -0.939 2.087 1.00 98.31 234 LEU A CA 1
ATOM 1802 C C . LEU A 1 234 ? -6.281 -2.119 2.470 1.00 98.31 234 LEU A C 1
ATOM 1804 O O . LEU A 1 234 ? -6.698 -3.275 2.384 1.00 98.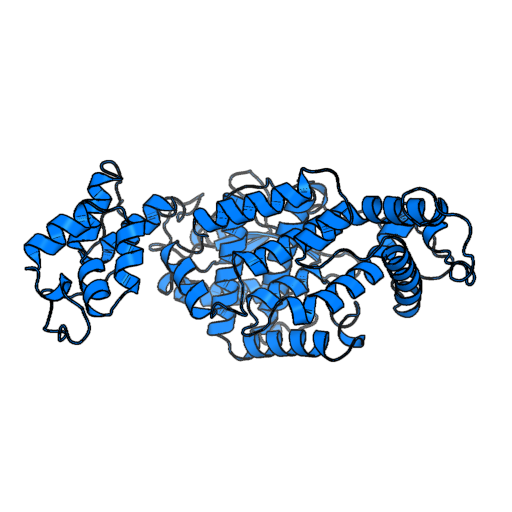31 234 LEU A O 1
ATOM 1808 N N . HIS A 1 235 ? -5.066 -1.839 2.949 1.00 98.31 235 HIS A N 1
ATOM 1809 C CA . HIS A 1 235 ? -4.155 -2.875 3.432 1.00 98.31 235 HIS A CA 1
ATOM 1810 C C . HIS A 1 235 ? -4.735 -3.636 4.632 1.00 98.31 235 HIS A C 1
ATOM 1812 O O . HIS A 1 235 ? -4.666 -4.864 4.679 1.00 98.31 235 HIS A O 1
ATOM 1818 N N . ARG A 1 236 ? -5.367 -2.941 5.585 1.00 98.00 236 ARG A N 1
ATOM 1819 C CA . ARG A 1 236 ? -5.991 -3.580 6.744 1.00 98.00 236 ARG A CA 1
ATOM 1820 C C . ARG A 1 236 ? -7.133 -4.508 6.339 1.00 98.00 236 ARG A C 1
ATOM 1822 O O . ARG A 1 236 ? -7.231 -5.619 6.874 1.00 98.00 236 ARG A O 1
ATOM 1829 N N . LEU A 1 237 ? -7.963 -4.080 5.390 1.00 98.75 237 LEU A N 1
ATOM 1830 C CA . LEU A 1 237 ? -8.990 -4.931 4.795 1.00 98.75 237 LEU A CA 1
ATOM 1831 C C . LEU A 1 237 ? -8.361 -6.161 4.121 1.00 98.75 237 LEU A C 1
ATOM 1833 O O . LEU A 1 237 ? -8.846 -7.277 4.313 1.00 98.75 237 LEU A O 1
ATOM 1837 N N . PHE A 1 238 ? -7.246 -5.990 3.405 1.00 98.69 238 PHE A N 1
ATOM 1838 C CA . PHE A 1 238 ? -6.543 -7.101 2.764 1.00 98.69 238 PHE A CA 1
ATOM 1839 C C . PHE A 1 238 ? -6.026 -8.122 3.791 1.00 98.69 238 PHE A C 1
ATOM 1841 O O . PHE A 1 238 ? -6.280 -9.319 3.646 1.00 98.69 238 PHE A O 1
ATOM 1848 N N . ILE A 1 239 ? -5.403 -7.658 4.882 1.00 98.50 239 ILE A N 1
ATOM 1849 C CA . ILE A 1 239 ? -4.994 -8.521 6.000 1.00 98.50 239 ILE A CA 1
ATOM 1850 C C . ILE A 1 239 ? -6.203 -9.281 6.566 1.00 98.50 239 ILE A C 1
ATOM 1852 O O . ILE A 1 239 ? -6.123 -10.497 6.747 1.00 98.50 239 ILE A O 1
ATOM 1856 N N . ALA A 1 240 ? -7.329 -8.594 6.805 1.00 98.56 240 ALA A N 1
ATOM 1857 C CA . ALA A 1 240 ? -8.539 -9.205 7.368 1.00 98.56 240 ALA A CA 1
ATOM 1858 C C . ALA A 1 240 ? -9.050 -10.360 6.500 1.00 98.56 240 ALA A C 1
ATOM 1860 O O . ALA A 1 240 ? -9.405 -11.426 7.003 1.00 98.56 240 ALA A O 1
ATOM 1861 N N . LEU A 1 241 ? -9.070 -10.154 5.183 1.00 98.69 241 LEU A N 1
ATOM 1862 C CA . LEU A 1 241 ? -9.548 -11.144 4.225 1.00 98.69 241 LEU A CA 1
ATOM 1863 C C . LEU A 1 241 ? -8.577 -12.322 4.099 1.00 98.69 241 LEU A C 1
ATOM 1865 O O . LEU A 1 241 ? -9.033 -13.461 4.031 1.00 98.69 241 LEU A O 1
ATOM 1869 N N . CYS A 1 242 ? -7.263 -12.091 4.150 1.00 98.31 242 CYS A N 1
ATOM 1870 C CA . CYS A 1 242 ? -6.272 -13.171 4.215 1.00 98.31 242 CYS A CA 1
ATOM 1871 C C . CYS A 1 242 ? -6.401 -14.000 5.506 1.00 98.31 242 CYS A C 1
ATOM 1873 O O . CYS A 1 242 ? -6.296 -15.225 5.461 1.00 98.31 242 CYS A O 1
ATOM 1875 N N . GLN A 1 243 ? -6.675 -13.357 6.647 1.00 97.06 243 GLN A N 1
ATOM 1876 C CA . GLN A 1 243 ? -6.925 -14.039 7.924 1.00 97.06 243 GLN A CA 1
ATOM 1877 C C . GLN A 1 243 ? -8.247 -14.824 7.909 1.00 97.06 243 GLN A C 1
ATOM 1879 O O . GLN A 1 243 ? -8.306 -15.940 8.426 1.00 97.06 243 GLN A O 1
ATOM 1884 N N . ARG A 1 244 ? -9.298 -14.273 7.283 1.00 98.12 244 ARG A N 1
ATOM 1885 C CA . ARG A 1 244 ? -10.609 -14.926 7.129 1.00 98.12 244 ARG A CA 1
ATOM 1886 C C . ARG A 1 244 ? -10.558 -16.120 6.179 1.00 98.12 244 ARG A C 1
ATOM 1888 O O . ARG A 1 244 ? -11.175 -17.145 6.457 1.00 98.12 244 ARG A O 1
ATOM 1895 N N . TYR A 1 245 ? -9.855 -15.991 5.056 1.00 98.06 245 TYR A N 1
ATOM 1896 C CA . TYR A 1 245 ? -9.828 -16.986 3.989 1.00 98.06 245 TYR A CA 1
ATOM 1897 C C . TYR A 1 245 ? -8.416 -17.536 3.795 1.00 98.06 245 TYR A C 1
ATOM 1899 O O . TYR A 1 245 ? -7.618 -17.004 3.024 1.00 98.06 245 TYR A O 1
ATOM 1907 N N . ARG A 1 246 ? -8.128 -18.688 4.414 1.00 96.56 246 ARG A N 1
ATOM 1908 C CA . ARG A 1 246 ? -6.831 -19.375 4.252 1.00 96.56 246 ARG A CA 1
ATOM 1909 C C . ARG A 1 246 ? -6.480 -19.657 2.785 1.00 96.56 246 ARG A C 1
ATOM 1911 O O . ARG A 1 246 ? -5.308 -19.602 2.427 1.00 96.56 246 ARG A O 1
ATOM 1918 N N . ARG A 1 247 ? -7.485 -19.909 1.937 1.00 97.19 247 ARG A N 1
ATOM 1919 C CA . ARG A 1 247 ? -7.322 -20.104 0.486 1.00 97.19 247 ARG A CA 1
ATOM 1920 C C . ARG A 1 247 ? -6.769 -18.852 -0.212 1.00 97.19 247 ARG A C 1
ATOM 1922 O O . ARG A 1 247 ? -5.863 -18.978 -1.027 1.00 97.19 247 ARG A O 1
ATOM 1929 N N . LEU A 1 248 ? -7.218 -17.654 0.177 1.00 98.00 248 LEU A N 1
ATOM 1930 C CA . LEU A 1 248 ? -6.673 -16.388 -0.327 1.00 98.00 248 LEU A CA 1
ATOM 1931 C C . LEU A 1 248 ? -5.210 -16.198 0.101 1.00 98.00 248 LEU A C 1
ATOM 1933 O O . LEU A 1 248 ? -4.358 -15.912 -0.737 1.00 98.00 248 LEU A O 1
ATOM 1937 N N . ALA A 1 249 ? -4.897 -16.421 1.381 1.00 97.44 249 ALA A N 1
ATOM 1938 C CA . ALA A 1 249 ? -3.520 -16.332 1.875 1.00 97.44 249 ALA A CA 1
ATOM 1939 C C . ALA A 1 249 ? -2.583 -17.344 1.182 1.00 97.44 249 ALA A C 1
ATOM 1941 O O . ALA A 1 249 ? -1.438 -17.024 0.858 1.00 97.44 249 ALA A O 1
ATOM 1942 N N . ALA A 1 250 ? -3.072 -18.559 0.912 1.00 97.94 250 ALA A N 1
ATOM 1943 C CA . ALA A 1 250 ? -2.341 -19.561 0.143 1.00 97.94 250 ALA A CA 1
ATOM 1944 C C . ALA A 1 250 ? -2.110 -19.110 -1.307 1.00 97.94 250 ALA A C 1
ATOM 1946 O O . ALA A 1 250 ? -0.986 -19.216 -1.792 1.00 97.94 250 ALA A O 1
ATOM 1947 N N . ALA A 1 251 ? -3.124 -18.546 -1.972 1.00 97.75 251 ALA A N 1
ATOM 1948 C CA . ALA A 1 251 ? -2.998 -18.019 -3.330 1.00 97.75 251 ALA A CA 1
ATOM 1949 C C . ALA A 1 251 ? -1.941 -16.904 -3.422 1.00 97.75 251 ALA A C 1
ATOM 1951 O O . ALA A 1 251 ? -1.084 -16.951 -4.305 1.00 97.75 251 ALA A O 1
ATOM 1952 N N . VAL A 1 252 ? -1.938 -15.960 -2.470 1.00 98.31 252 VAL A N 1
ATOM 1953 C CA . VAL A 1 252 ? -0.892 -14.928 -2.345 1.00 98.31 252 VAL A CA 1
ATOM 1954 C C . VAL A 1 252 ? 0.491 -15.573 -2.249 1.00 98.31 252 VAL A C 1
ATOM 1956 O O . VAL A 1 252 ? 1.372 -15.271 -3.055 1.00 98.31 252 VAL A O 1
ATOM 1959 N N . ARG A 1 253 ? 0.683 -16.497 -1.298 1.00 97.69 253 ARG A N 1
ATOM 1960 C CA . ARG A 1 253 ? 1.979 -17.159 -1.084 1.00 97.69 253 ARG A CA 1
ATOM 1961 C C . ARG A 1 253 ? 2.443 -17.911 -2.330 1.00 97.69 253 ARG A C 1
ATOM 1963 O O . ARG A 1 253 ? 3.617 -17.834 -2.681 1.00 97.69 253 ARG A O 1
ATOM 1970 N N . SER A 1 254 ? 1.536 -18.604 -3.013 1.00 97.69 254 SER A N 1
ATOM 1971 C CA . SER A 1 254 ? 1.842 -19.333 -4.244 1.00 97.69 254 SER A CA 1
ATOM 1972 C C . SER A 1 254 ? 2.286 -18.407 -5.375 1.00 97.69 254 SER A C 1
ATOM 1974 O O . SER A 1 254 ? 3.261 -18.727 -6.053 1.00 97.69 254 SER A O 1
ATOM 1976 N N . GLN A 1 255 ? 1.639 -17.250 -5.556 1.00 97.81 255 GLN A N 1
ATOM 1977 C CA . GLN A 1 255 ? 2.056 -16.267 -6.563 1.00 97.81 255 GLN A CA 1
ATOM 1978 C C . GLN A 1 255 ? 3.445 -15.694 -6.257 1.00 97.81 255 GLN A C 1
ATOM 1980 O O . GLN A 1 255 ? 4.305 -15.651 -7.138 1.00 97.81 255 GLN A O 1
ATOM 1985 N N . VAL A 1 256 ? 3.701 -15.325 -4.998 1.00 98.06 256 VAL A N 1
ATOM 1986 C CA . VAL A 1 256 ? 5.006 -14.804 -4.562 1.00 98.06 256 VAL A CA 1
ATOM 1987 C C . VAL A 1 256 ? 6.111 -15.853 -4.727 1.00 98.06 256 VAL A C 1
ATOM 1989 O O . VAL A 1 256 ? 7.166 -15.564 -5.295 1.00 98.06 256 VAL A O 1
ATOM 1992 N N . ALA A 1 257 ? 5.865 -17.092 -4.296 1.00 97.56 257 ALA A N 1
ATOM 1993 C CA . ALA A 1 257 ? 6.822 -18.187 -4.427 1.00 97.56 257 ALA A CA 1
ATOM 1994 C C . ALA A 1 257 ? 7.115 -18.526 -5.898 1.00 97.56 257 ALA A C 1
ATOM 1996 O O . ALA A 1 257 ? 8.268 -18.767 -6.259 1.00 97.56 257 ALA A O 1
ATOM 1997 N N . ALA A 1 258 ? 6.096 -18.516 -6.763 1.00 97.81 258 ALA A N 1
ATOM 1998 C CA . ALA A 1 258 ? 6.270 -18.742 -8.194 1.00 97.81 258 ALA A CA 1
ATOM 1999 C C . ALA A 1 258 ? 7.134 -17.646 -8.840 1.00 97.81 258 ALA A C 1
ATOM 2001 O O . ALA A 1 258 ? 8.064 -17.973 -9.579 1.00 97.81 258 ALA A O 1
ATOM 2002 N N . PHE A 1 259 ? 6.879 -16.375 -8.505 1.00 98.06 259 PHE A N 1
ATOM 2003 C CA . PHE A 1 259 ? 7.663 -15.231 -8.979 1.00 98.06 259 PHE A CA 1
ATOM 2004 C C . PHE A 1 259 ? 9.146 -15.345 -8.597 1.00 98.06 259 PHE A C 1
ATOM 2006 O O . PHE A 1 259 ? 10.032 -15.081 -9.415 1.00 98.06 259 PHE A O 1
ATOM 2013 N N . LEU A 1 260 ? 9.433 -15.763 -7.360 1.00 96.31 260 LEU A N 1
ATOM 2014 C CA . LEU A 1 260 ? 10.801 -15.969 -6.882 1.00 96.31 260 LEU A CA 1
ATOM 2015 C C . LEU A 1 260 ? 11.492 -17.120 -7.612 1.00 96.31 260 LEU A C 1
ATOM 2017 O O . LEU A 1 260 ? 12.600 -16.947 -8.120 1.00 96.31 260 LEU A O 1
ATOM 2021 N N . ARG A 1 261 ? 10.821 -18.272 -7.690 1.00 96.25 261 ARG A N 1
ATOM 2022 C CA . ARG A 1 261 ? 11.412 -19.533 -8.146 1.00 96.25 261 ARG A CA 1
ATOM 2023 C C . ARG A 1 261 ? 11.800 -19.536 -9.621 1.00 96.25 261 ARG A C 1
ATOM 2025 O O . ARG A 1 261 ? 12.829 -20.107 -9.960 1.00 96.25 261 ARG A O 1
ATOM 2032 N N . ASP A 1 262 ? 10.981 -18.961 -10.500 1.00 95.88 262 ASP A N 1
ATOM 2033 C CA . ASP A 1 262 ? 11.167 -19.114 -11.948 1.00 95.88 262 ASP A CA 1
ATOM 2034 C C . ASP A 1 262 ? 10.832 -17.815 -12.699 1.00 95.88 262 ASP A C 1
ATOM 2036 O O . ASP A 1 262 ? 9.757 -17.226 -12.547 1.00 95.88 262 ASP A O 1
ATOM 2040 N N . ALA A 1 263 ? 11.774 -17.371 -13.537 1.00 95.50 263 ALA A N 1
ATOM 2041 C CA . ALA A 1 263 ? 11.681 -16.137 -14.309 1.00 95.50 263 ALA A CA 1
ATOM 2042 C C . ALA A 1 263 ? 10.460 -16.094 -15.245 1.00 95.50 263 ALA A C 1
ATOM 2044 O O . ALA A 1 263 ? 9.971 -15.001 -15.540 1.00 95.50 263 ALA A O 1
ATOM 2045 N N . LYS A 1 264 ? 9.909 -17.242 -15.668 1.00 95.94 264 LYS A N 1
ATOM 2046 C CA . LYS A 1 264 ? 8.700 -17.272 -16.510 1.00 95.94 264 LYS A CA 1
ATOM 2047 C C . LYS A 1 264 ? 7.481 -16.660 -15.816 1.00 95.94 264 LYS A C 1
ATOM 2049 O O . LYS A 1 264 ? 6.674 -16.000 -16.476 1.00 95.94 264 LYS A O 1
ATOM 2054 N N . TYR A 1 265 ? 7.378 -16.806 -14.489 1.00 97.38 265 TYR A N 1
ATOM 2055 C CA . TYR A 1 265 ? 6.270 -16.257 -13.699 1.00 97.38 265 TYR A CA 1
ATOM 2056 C C . TYR A 1 265 ? 6.397 -14.751 -13.460 1.00 97.38 265 TYR A C 1
ATOM 2058 O O . TYR A 1 265 ? 5.436 -14.104 -13.052 1.00 97.38 265 TYR A O 1
ATOM 2066 N N . ARG A 1 266 ? 7.558 -14.164 -13.770 1.00 97.12 266 ARG A N 1
ATOM 2067 C CA . ARG A 1 266 ? 7.787 -12.717 -13.684 1.00 97.12 266 ARG A CA 1
ATOM 2068 C C . ARG A 1 266 ? 7.256 -11.974 -14.900 1.00 97.12 266 ARG A C 1
ATOM 2070 O O . ARG A 1 266 ? 7.134 -10.758 -14.854 1.00 97.12 266 ARG A O 1
ATOM 2077 N N . THR A 1 267 ? 6.927 -12.684 -15.979 1.00 96.75 267 THR A N 1
ATOM 2078 C CA . THR A 1 267 ? 6.490 -12.073 -17.238 1.00 96.75 267 THR A CA 1
ATOM 2079 C C . THR A 1 267 ? 5.074 -11.496 -17.161 1.00 96.75 267 THR A C 1
ATOM 2081 O O . THR A 1 267 ? 4.293 -11.879 -16.291 1.00 96.75 267 THR A O 1
ATOM 2084 N N . LYS A 1 268 ? 4.688 -10.614 -18.096 1.00 94.62 268 LYS A N 1
ATOM 2085 C CA . LYS A 1 268 ? 3.306 -10.086 -18.187 1.00 94.62 268 LYS A CA 1
ATOM 2086 C C . LYS A 1 268 ? 2.228 -11.168 -18.356 1.00 94.62 268 LYS A C 1
ATOM 2088 O O . LYS A 1 268 ? 1.075 -10.894 -18.056 1.00 94.62 268 LYS A O 1
ATOM 2093 N N . ALA A 1 269 ? 2.589 -12.370 -18.808 1.00 93.62 269 ALA A N 1
ATOM 2094 C CA . ALA A 1 269 ? 1.648 -13.481 -18.937 1.00 93.62 269 ALA A CA 1
ATOM 2095 C C . ALA A 1 269 ? 1.192 -14.037 -17.576 1.00 93.62 269 ALA A C 1
ATOM 2097 O O . ALA A 1 269 ? 0.051 -14.458 -17.445 1.00 93.62 269 ALA A O 1
ATOM 2098 N N . HIS A 1 270 ? 2.069 -14.022 -16.568 1.00 94.69 270 HIS A N 1
ATOM 2099 C CA . HIS A 1 270 ? 1.792 -14.597 -15.245 1.00 94.69 270 HIS A CA 1
ATOM 2100 C C . HIS A 1 270 ? 1.676 -13.537 -14.146 1.00 94.69 270 HIS A C 1
ATOM 2102 O O . HIS A 1 270 ? 0.937 -13.718 -13.187 1.00 94.69 270 HIS A O 1
ATOM 2108 N N . THR A 1 271 ? 2.386 -12.418 -14.299 1.00 96.62 271 THR A N 1
ATOM 2109 C CA . THR A 1 271 ? 2.311 -11.247 -13.420 1.00 96.62 271 THR A CA 1
ATOM 2110 C C . THR A 1 271 ? 2.005 -10.013 -14.277 1.00 96.62 271 THR A C 1
ATOM 2112 O O . THR A 1 271 ? 2.915 -9.250 -14.608 1.00 96.62 271 THR A O 1
ATOM 2115 N N . PRO A 1 272 ? 0.753 -9.781 -14.705 1.00 93.19 272 PRO A N 1
ATOM 2116 C CA . PRO A 1 272 ? 0.429 -8.722 -15.669 1.00 93.19 272 PRO A CA 1
ATOM 2117 C C . PRO A 1 272 ? 0.876 -7.323 -15.230 1.00 93.19 272 PRO A C 1
ATOM 2119 O O . PRO A 1 272 ? 1.417 -6.557 -16.031 1.00 93.19 272 PRO A O 1
ATOM 2122 N N . SER A 1 273 ? 0.764 -7.023 -13.934 1.00 94.62 273 SER A N 1
ATOM 2123 C CA . SER A 1 273 ? 1.154 -5.745 -13.336 1.00 94.62 273 SER A CA 1
ATOM 2124 C C . SER A 1 273 ? 2.065 -5.965 -12.128 1.00 94.62 273 SER A C 1
ATOM 2126 O O . SER A 1 273 ? 1.646 -6.566 -11.141 1.00 94.62 273 SER A O 1
ATOM 2128 N N . LEU A 1 274 ? 3.296 -5.438 -12.178 1.00 96.62 274 LEU A N 1
ATOM 2129 C CA . LEU A 1 274 ? 4.180 -5.416 -11.003 1.00 96.62 274 LEU A CA 1
ATOM 2130 C C . LEU A 1 274 ? 3.615 -4.523 -9.892 1.00 96.62 274 LEU A C 1
ATOM 2132 O O . LEU A 1 274 ? 3.765 -4.842 -8.719 1.00 96.62 274 LEU A O 1
ATOM 2136 N N . GLY A 1 275 ? 2.928 -3.440 -10.263 1.00 95.81 275 GLY A N 1
ATOM 2137 C CA . GLY A 1 275 ? 2.252 -2.560 -9.314 1.00 95.81 275 GLY A CA 1
ATOM 2138 C C . GLY A 1 275 ? 1.134 -3.276 -8.558 1.00 95.81 275 GLY A C 1
ATOM 2139 O O . GLY A 1 275 ? 1.017 -3.108 -7.355 1.00 95.81 275 GLY A O 1
ATOM 2140 N N . ASN A 1 276 ? 0.375 -4.159 -9.221 1.00 96.50 276 ASN A N 1
ATOM 2141 C CA . ASN A 1 276 ? -0.603 -5.005 -8.528 1.00 96.50 276 ASN A CA 1
ATOM 2142 C C . ASN A 1 276 ? 0.083 -6.127 -7.740 1.00 96.50 276 ASN A C 1
ATOM 2144 O O . ASN A 1 276 ? -0.467 -6.562 -6.744 1.00 96.50 276 ASN A O 1
ATOM 2148 N N . PHE A 1 277 ? 1.264 -6.597 -8.148 1.00 98.12 277 PHE A N 1
ATOM 2149 C CA . PHE A 1 277 ? 2.001 -7.643 -7.434 1.00 98.12 277 PHE A CA 1
ATOM 2150 C C . PHE A 1 277 ? 2.619 -7.153 -6.112 1.00 98.12 277 PHE A C 1
ATOM 2152 O O . PHE A 1 277 ? 2.613 -7.877 -5.122 1.00 98.12 277 PHE A O 1
ATOM 2159 N N . LEU A 1 278 ? 3.126 -5.919 -6.054 1.00 97.69 278 LEU A N 1
ATOM 2160 C CA . LEU A 1 278 ? 3.784 -5.367 -4.859 1.00 97.69 278 LEU A CA 1
ATOM 2161 C C . LEU A 1 278 ? 2.898 -5.368 -3.590 1.00 97.69 278 LEU A C 1
ATOM 2163 O O . LEU A 1 278 ? 3.395 -5.768 -2.535 1.00 97.69 278 LEU A O 1
ATOM 2167 N N . PRO A 1 279 ? 1.597 -5.010 -3.642 1.00 98.06 279 PRO A N 1
ATOM 2168 C CA . PRO A 1 279 ? 0.677 -5.163 -2.518 1.00 98.06 279 PRO A CA 1
ATOM 2169 C C . PRO A 1 279 ? 0.585 -6.584 -1.954 1.00 98.06 279 PRO A C 1
ATOM 2171 O O . PRO A 1 279 ? 0.393 -6.732 -0.751 1.00 98.06 279 PRO A O 1
ATOM 2174 N N . LEU A 1 280 ? 0.763 -7.638 -2.759 1.00 98.31 280 LEU A N 1
ATOM 2175 C CA . LEU A 1 280 ? 0.706 -9.023 -2.264 1.00 98.31 280 LEU A CA 1
ATOM 2176 C C . LEU A 1 280 ? 1.824 -9.294 -1.255 1.00 98.31 280 LEU A C 1
ATOM 2178 O O . LEU A 1 280 ? 1.631 -10.056 -0.310 1.00 98.31 280 LEU A O 1
ATOM 2182 N N . LEU A 1 281 ? 2.976 -8.638 -1.419 1.00 97.75 281 LEU A N 1
ATOM 2183 C CA . LEU A 1 281 ? 4.116 -8.794 -0.516 1.00 97.75 281 LEU A CA 1
ATOM 2184 C C . LEU A 1 281 ? 3.787 -8.297 0.895 1.00 97.75 281 LEU A C 1
ATOM 2186 O O . LEU A 1 281 ? 4.265 -8.875 1.865 1.00 97.75 281 LEU A O 1
ATOM 2190 N N . SER A 1 282 ? 2.916 -7.287 1.012 1.00 97.12 282 SER A N 1
ATOM 2191 C CA . SER A 1 282 ? 2.506 -6.721 2.306 1.00 97.12 282 SER A CA 1
ATOM 2192 C C . SER A 1 282 ? 1.672 -7.678 3.161 1.00 97.12 282 SER A C 1
ATOM 2194 O O . SER A 1 282 ? 1.614 -7.526 4.376 1.00 97.12 282 SER A O 1
ATOM 2196 N N . VAL A 1 283 ? 1.083 -8.704 2.537 1.00 97.50 283 VAL A N 1
ATOM 2197 C CA . VAL A 1 283 ? 0.286 -9.748 3.199 1.00 97.50 283 VAL A CA 1
ATOM 2198 C C . VAL A 1 283 ? 0.908 -11.145 3.060 1.00 97.50 283 VAL A C 1
ATOM 2200 O O . VAL A 1 283 ? 0.265 -12.149 3.367 1.00 97.50 283 VAL A O 1
ATOM 2203 N N . CYS A 1 284 ? 2.168 -11.228 2.620 1.00 96.44 284 CYS A N 1
ATOM 2204 C CA . CYS A 1 284 ? 2.937 -12.468 2.544 1.00 96.44 284 CYS A CA 1
ATOM 2205 C C . CYS A 1 284 ? 3.947 -12.530 3.701 1.00 96.44 284 CYS A C 1
ATOM 2207 O O . CYS A 1 284 ? 5.011 -11.915 3.639 1.00 96.44 284 CYS A O 1
ATOM 2209 N N . GLU A 1 285 ? 3.616 -13.273 4.759 1.00 91.69 285 GLU A N 1
ATOM 2210 C CA . GLU A 1 285 ? 4.479 -13.429 5.941 1.00 91.69 285 GLU A CA 1
ATOM 2211 C C . GLU A 1 285 ? 5.820 -14.101 5.635 1.00 91.69 285 GLU A C 1
ATOM 2213 O O . GLU A 1 285 ? 5.889 -15.033 4.831 1.00 91.69 285 GLU A O 1
ATOM 2218 N N . GLY A 1 286 ? 6.870 -13.657 6.333 1.00 90.44 286 GLY A N 1
ATOM 2219 C CA . GLY A 1 286 ? 8.183 -14.296 6.306 1.00 90.44 286 GLY A CA 1
ATOM 2220 C C . GLY A 1 286 ? 8.978 -14.047 5.025 1.00 90.44 286 GLY A C 1
ATOM 2221 O O . GLY A 1 286 ? 9.841 -14.855 4.694 1.00 90.44 286 GLY A O 1
ATOM 2222 N N . LEU A 1 287 ? 8.696 -12.961 4.297 1.00 90.44 287 LEU A N 1
ATOM 2223 C CA . LEU A 1 287 ? 9.405 -12.597 3.071 1.00 90.44 287 LEU A CA 1
ATOM 2224 C C . LEU A 1 287 ? 10.330 -11.387 3.300 1.00 90.44 287 LEU A C 1
ATOM 2226 O O . LEU A 1 287 ? 9.869 -10.246 3.252 1.00 90.44 287 LEU A O 1
ATOM 2230 N N . PRO A 1 288 ? 11.647 -11.584 3.482 1.00 92.56 288 PRO A N 1
ATOM 2231 C CA . PRO A 1 288 ? 12.584 -10.470 3.538 1.00 92.56 288 PRO A CA 1
ATOM 2232 C C . PRO A 1 288 ? 12.674 -9.773 2.182 1.00 92.56 288 PRO A C 1
ATOM 2234 O O . PRO A 1 288 ? 12.917 -10.421 1.163 1.00 92.56 288 PRO A O 1
ATOM 2237 N N . TRP A 1 289 ? 12.565 -8.443 2.168 1.00 93.88 289 TRP A N 1
ATOM 2238 C CA . TRP A 1 289 ? 12.638 -7.637 0.942 1.00 93.88 289 TRP A CA 1
ATOM 2239 C C . TRP A 1 289 ? 13.871 -7.960 0.079 1.00 93.88 289 TRP A C 1
ATOM 2241 O O . TRP A 1 289 ? 13.761 -8.104 -1.138 1.00 93.88 289 TRP A O 1
ATOM 2251 N N . ALA A 1 290 ? 15.028 -8.170 0.713 1.00 92.94 290 ALA A N 1
ATOM 2252 C CA . ALA A 1 290 ? 16.283 -8.495 0.034 1.00 92.94 290 ALA A CA 1
ATOM 2253 C C . ALA A 1 290 ? 16.210 -9.761 -0.846 1.00 92.94 290 ALA A C 1
ATOM 2255 O O . ALA A 1 290 ? 16.960 -9.871 -1.812 1.00 92.94 290 ALA A O 1
ATOM 2256 N N . THR A 1 291 ? 15.300 -10.698 -0.551 1.00 94.06 291 THR A N 1
ATOM 2257 C CA . THR A 1 291 ? 15.138 -11.939 -1.330 1.00 94.06 291 THR A CA 1
ATOM 2258 C C . THR A 1 291 ? 14.455 -11.712 -2.677 1.00 94.06 291 THR A C 1
ATOM 2260 O O . THR A 1 291 ? 14.761 -12.401 -3.648 1.00 94.06 291 THR A O 1
ATOM 2263 N N . ILE A 1 292 ? 13.546 -10.736 -2.758 1.00 95.44 292 ILE A N 1
ATOM 2264 C CA . ILE A 1 292 ? 12.709 -10.501 -3.940 1.00 95.44 292 ILE A CA 1
ATOM 2265 C C . ILE A 1 292 ? 13.123 -9.260 -4.732 1.00 95.44 292 ILE A C 1
ATOM 2267 O O . ILE A 1 292 ? 12.909 -9.203 -5.946 1.00 95.44 292 ILE A O 1
ATOM 2271 N N . ALA A 1 293 ? 13.763 -8.290 -4.073 1.00 96.00 293 ALA A N 1
ATOM 2272 C CA . ALA A 1 293 ? 14.156 -7.019 -4.670 1.00 96.00 293 ALA A CA 1
ATOM 2273 C C . ALA A 1 293 ? 14.962 -7.168 -5.975 1.00 96.00 293 ALA A C 1
ATOM 2275 O O . ALA A 1 293 ? 14.585 -6.520 -6.954 1.00 96.00 293 ALA A O 1
ATOM 2276 N N . PRO A 1 294 ? 15.995 -8.038 -6.074 1.00 94.69 294 PRO A N 1
ATOM 2277 C CA . PRO A 1 294 ? 16.772 -8.157 -7.309 1.00 94.69 294 PRO A CA 1
ATOM 2278 C C . PRO A 1 294 ? 15.926 -8.629 -8.498 1.00 94.69 294 PRO A C 1
ATOM 2280 O O . PRO A 1 294 ? 16.053 -8.101 -9.601 1.00 94.69 294 PRO A O 1
ATOM 2283 N N . ALA A 1 295 ? 15.026 -9.592 -8.269 1.00 96.25 295 ALA A N 1
ATOM 2284 C CA . ALA A 1 295 ? 14.150 -10.127 -9.306 1.00 96.25 295 ALA A CA 1
ATOM 2285 C C . ALA A 1 295 ? 13.112 -9.095 -9.772 1.00 96.25 295 ALA A C 1
ATOM 2287 O O . ALA A 1 295 ? 12.841 -9.004 -10.969 1.00 96.25 295 ALA A O 1
ATOM 2288 N N . LEU A 1 296 ? 12.557 -8.307 -8.845 1.00 97.06 296 LEU A N 1
ATOM 2289 C CA . LEU A 1 296 ? 11.603 -7.248 -9.172 1.00 97.06 296 LEU A CA 1
ATOM 2290 C C . LEU A 1 296 ? 12.251 -6.081 -9.918 1.00 97.06 296 LEU A C 1
ATOM 2292 O O . LEU A 1 296 ? 11.664 -5.604 -10.882 1.00 97.06 296 LEU A O 1
ATOM 2296 N N . VAL A 1 297 ? 13.442 -5.639 -9.503 1.00 96.38 297 VAL A N 1
ATOM 2297 C CA . VAL A 1 297 ? 14.161 -4.539 -10.170 1.00 96.38 297 VAL A CA 1
ATOM 2298 C C . VAL A 1 297 ? 14.627 -4.950 -11.567 1.00 96.38 297 VAL A C 1
ATOM 2300 O O . VAL A 1 297 ? 14.491 -4.180 -12.512 1.00 96.38 297 VAL A O 1
ATOM 2303 N N . ALA A 1 298 ? 15.113 -6.182 -11.739 1.00 96.19 298 ALA A N 1
ATOM 2304 C CA . ALA A 1 298 ? 15.458 -6.682 -13.069 1.00 96.19 298 ALA A CA 1
ATOM 2305 C C . ALA A 1 298 ? 14.228 -6.721 -13.996 1.00 96.19 298 ALA A C 1
ATOM 2307 O O . ALA A 1 298 ? 14.270 -6.218 -15.117 1.00 96.19 298 ALA A O 1
ATOM 2308 N N . GLU A 1 299 ? 13.103 -7.261 -13.517 1.00 97.88 299 GLU A N 1
ATOM 2309 C CA . GLU A 1 299 ? 11.867 -7.316 -14.304 1.00 97.88 299 GLU A CA 1
ATOM 2310 C C . GLU A 1 299 ? 11.269 -5.921 -14.560 1.00 97.88 299 GLU A C 1
ATOM 2312 O O . GLU A 1 299 ? 10.674 -5.696 -15.616 1.00 97.88 299 GLU A O 1
ATOM 2317 N N . SER A 1 300 ? 11.422 -4.968 -13.633 1.00 97.00 300 SER A N 1
ATOM 2318 C CA . SER A 1 300 ? 10.960 -3.595 -13.845 1.00 97.00 300 SER A CA 1
ATOM 2319 C C . SER A 1 300 ? 11.755 -2.905 -14.952 1.00 97.00 300 SER A C 1
ATOM 2321 O O . SER A 1 300 ? 11.141 -2.262 -15.802 1.00 97.00 300 SER A O 1
ATOM 2323 N N . PHE A 1 301 ? 13.075 -3.111 -15.020 1.00 97.62 301 PHE A N 1
ATOM 2324 C CA . PHE A 1 301 ? 13.909 -2.604 -16.111 1.00 97.62 301 PHE A CA 1
ATOM 2325 C C . PHE A 1 301 ? 13.498 -3.200 -17.458 1.00 97.62 301 PHE A C 1
ATOM 2327 O O . PHE A 1 301 ? 13.272 -2.448 -18.405 1.00 97.62 301 PHE A O 1
ATOM 2334 N N . ASP A 1 302 ? 13.296 -4.520 -17.537 1.00 97.88 302 ASP A N 1
ATOM 2335 C CA . ASP A 1 302 ? 12.849 -5.183 -18.770 1.00 97.88 302 ASP A CA 1
ATOM 2336 C C . ASP A 1 302 ? 11.509 -4.607 -19.275 1.00 97.88 302 ASP A C 1
ATOM 2338 O O . ASP A 1 302 ? 11.317 -4.357 -20.471 1.00 97.88 302 ASP A O 1
ATOM 2342 N N . ARG A 1 303 ? 10.559 -4.369 -18.359 1.00 96.50 303 ARG A N 1
ATOM 2343 C CA . ARG A 1 303 ? 9.243 -3.788 -18.680 1.00 96.50 303 ARG A CA 1
ATOM 2344 C C . ARG A 1 303 ? 9.312 -2.309 -19.030 1.00 96.50 303 ARG A C 1
ATOM 2346 O O . ARG A 1 303 ? 8.489 -1.855 -19.823 1.00 96.50 303 ARG A O 1
ATOM 2353 N N . ALA A 1 304 ? 10.252 -1.573 -18.446 1.00 96.06 304 ALA A N 1
ATOM 2354 C CA . ALA A 1 304 ? 10.396 -0.137 -18.635 1.00 96.06 304 ALA A CA 1
ATOM 2355 C C . ALA A 1 304 ? 10.870 0.240 -20.044 1.00 96.06 304 ALA A C 1
ATOM 2357 O O . ALA A 1 304 ? 10.556 1.333 -20.510 1.00 96.06 304 ALA A O 1
ATOM 2358 N N . VAL A 1 305 ? 11.550 -0.669 -20.752 1.00 96.62 305 VAL A N 1
ATOM 2359 C CA . VAL A 1 305 ? 12.084 -0.438 -22.107 1.00 96.62 305 VAL A CA 1
ATOM 2360 C C . VAL A 1 305 ? 11.042 0.137 -23.066 1.00 96.62 305 VAL A C 1
ATOM 2362 O O . VAL A 1 305 ? 11.370 1.030 -23.840 1.00 96.62 305 VAL A O 1
ATOM 2365 N N . ILE A 1 306 ? 9.779 -0.305 -22.996 1.00 94.19 306 ILE A N 1
ATOM 2366 C CA . ILE A 1 306 ? 8.721 0.228 -23.869 1.00 94.19 306 ILE A CA 1
ATOM 2367 C C . ILE A 1 306 ? 8.503 1.735 -23.661 1.00 94.19 306 ILE A C 1
ATOM 2369 O O . ILE A 1 306 ? 8.303 2.467 -24.626 1.00 94.19 306 ILE A O 1
ATOM 2373 N N . TRP A 1 307 ? 8.589 2.211 -22.417 1.00 92.44 307 TRP A N 1
ATOM 2374 C CA . TRP A 1 307 ? 8.435 3.624 -22.066 1.00 92.44 307 TRP A CA 1
ATOM 2375 C C . TRP A 1 307 ? 9.689 4.419 -22.408 1.00 92.44 307 TRP A C 1
ATOM 2377 O O . TRP A 1 307 ? 9.593 5.509 -22.969 1.00 92.44 307 TRP A O 1
ATOM 2387 N N . VAL A 1 308 ? 10.857 3.827 -22.152 1.00 95.81 308 VAL A N 1
ATOM 2388 C CA . VAL A 1 308 ? 12.157 4.398 -22.513 1.00 95.81 308 VAL A CA 1
ATOM 2389 C C . VAL A 1 308 ? 12.238 4.632 -24.016 1.00 95.81 308 VAL A C 1
ATOM 2391 O O . VAL A 1 308 ? 12.542 5.736 -24.450 1.00 95.81 308 VAL A O 1
ATOM 2394 N N . CYS A 1 309 ? 11.891 3.631 -24.823 1.00 95.00 309 CYS A N 1
ATOM 2395 C CA . CYS A 1 309 ? 11.934 3.727 -26.280 1.00 95.00 309 CYS A CA 1
ATOM 2396 C C . CYS A 1 309 ? 10.799 4.583 -26.857 1.00 95.00 309 CYS A C 1
ATOM 2398 O O . CYS A 1 309 ? 10.968 5.165 -27.923 1.00 95.00 309 CYS A O 1
ATOM 2400 N N . ARG A 1 310 ? 9.678 4.748 -26.140 1.00 93.69 310 ARG A N 1
ATOM 2401 C CA . ARG A 1 310 ? 8.658 5.749 -26.494 1.00 93.69 310 ARG A CA 1
ATOM 2402 C C . ARG A 1 310 ? 9.212 7.171 -26.450 1.00 93.69 310 ARG A C 1
ATOM 2404 O O . ARG A 1 310 ? 8.917 7.949 -27.349 1.00 93.69 310 ARG A O 1
ATOM 2411 N N . LYS A 1 311 ? 10.008 7.511 -25.430 1.00 93.88 311 LYS A N 1
ATOM 2412 C CA . LYS A 1 311 ? 10.632 8.842 -25.303 1.00 93.88 311 LYS A CA 1
ATOM 2413 C C . LYS A 1 311 ? 11.924 8.959 -26.123 1.00 93.88 311 LYS A C 1
ATOM 2415 O O . LYS A 1 311 ? 12.227 10.015 -26.670 1.00 93.88 311 LYS A O 1
ATOM 2420 N N . HIS A 1 312 ? 12.673 7.863 -26.238 1.00 94.56 312 HIS A N 1
ATOM 2421 C CA . HIS A 1 312 ? 14.005 7.809 -26.838 1.00 94.56 312 HIS A CA 1
ATOM 2422 C C . HIS A 1 312 ? 14.192 6.537 -27.682 1.00 94.56 312 HIS A C 1
ATOM 2424 O O . HIS A 1 312 ? 14.919 5.620 -27.299 1.00 94.56 312 HIS A O 1
ATOM 2430 N N . ALA A 1 313 ? 13.557 6.482 -28.856 1.00 93.69 313 ALA A N 1
ATOM 2431 C CA . ALA A 1 313 ? 13.527 5.291 -29.718 1.00 93.69 313 ALA A CA 1
ATOM 2432 C C . ALA A 1 313 ? 14.915 4.729 -30.082 1.00 93.69 313 ALA A C 1
ATOM 2434 O O . ALA A 1 313 ? 15.075 3.516 -30.208 1.00 93.69 313 ALA A O 1
ATOM 2435 N N . ALA A 1 314 ? 15.938 5.586 -30.181 1.00 92.00 314 ALA A N 1
ATOM 2436 C CA . ALA A 1 314 ? 17.314 5.176 -30.467 1.00 92.00 314 ALA A CA 1
ATOM 2437 C C . ALA A 1 314 ? 17.885 4.180 -29.437 1.00 92.00 314 ALA A C 1
ATOM 2439 O O . ALA A 1 314 ? 18.731 3.359 -29.789 1.00 92.00 314 ALA A O 1
ATOM 2440 N N . LEU A 1 315 ? 17.397 4.196 -28.187 1.00 93.75 315 LEU A N 1
ATOM 2441 C CA . LEU A 1 315 ? 17.877 3.308 -27.123 1.00 93.75 315 LEU A CA 1
ATOM 2442 C C . LEU A 1 315 ? 17.478 1.836 -27.307 1.00 93.75 315 LEU A C 1
ATOM 2444 O O . LEU A 1 315 ? 18.068 0.985 -26.631 1.00 93.75 315 LEU A O 1
ATOM 2448 N N . ALA A 1 316 ? 16.542 1.536 -28.218 1.00 92.75 316 ALA A N 1
ATOM 2449 C CA . ALA A 1 316 ? 16.175 0.173 -28.609 1.00 92.75 316 ALA A CA 1
ATOM 2450 C C . ALA A 1 316 ? 17.322 -0.559 -29.328 1.00 92.75 316 ALA A C 1
ATOM 2452 O O . ALA A 1 316 ? 17.397 -1.785 -29.298 1.00 92.75 316 ALA A O 1
ATOM 2453 N N . ASN A 1 317 ? 18.232 0.184 -29.962 1.00 89.12 317 ASN A N 1
ATOM 2454 C CA . ASN A 1 317 ? 19.377 -0.391 -30.651 1.00 89.12 317 ASN A CA 1
ATOM 2455 C C . ASN A 1 317 ? 20.527 -0.576 -29.658 1.00 89.12 317 ASN A C 1
ATOM 2457 O O . ASN A 1 317 ? 21.167 0.385 -29.230 1.00 89.12 317 ASN A O 1
ATOM 2461 N N . VAL A 1 318 ? 20.792 -1.826 -29.291 1.00 87.12 318 VAL A N 1
ATOM 2462 C CA . VAL A 1 318 ? 21.963 -2.200 -28.496 1.00 87.12 318 VAL A CA 1
ATOM 2463 C C . VAL A 1 318 ? 22.965 -2.854 -29.440 1.00 87.12 318 VAL A C 1
ATOM 2465 O O . VAL A 1 318 ? 22.728 -3.962 -29.921 1.00 87.12 318 VAL A O 1
ATOM 2468 N N . SER A 1 319 ? 24.061 -2.163 -29.758 1.00 69.75 319 SER A N 1
ATOM 2469 C CA . SER A 1 319 ? 25.119 -2.745 -30.585 1.00 69.75 319 SER A CA 1
ATOM 2470 C C . SER A 1 319 ? 25.805 -3.893 -29.838 1.00 69.75 319 SER A C 1
ATOM 2472 O O . SER A 1 319 ? 25.926 -3.892 -28.613 1.00 69.75 319 SER A O 1
ATOM 2474 N N . ALA A 1 320 ? 26.257 -4.903 -30.582 1.00 52.44 320 ALA A N 1
ATOM 2475 C CA . ALA A 1 320 ? 26.921 -6.073 -30.012 1.00 52.44 320 ALA A CA 1
ATOM 2476 C C . ALA A 1 320 ? 28.341 -5.780 -29.472 1.00 52.44 320 ALA A C 1
ATOM 2478 O O . ALA A 1 320 ? 28.923 -6.654 -28.839 1.00 52.44 320 ALA A O 1
ATOM 2479 N N . SER A 1 321 ? 28.906 -4.584 -29.705 1.00 42.06 321 SER A N 1
ATOM 2480 C CA . SER A 1 321 ? 30.341 -4.314 -29.497 1.00 42.06 321 SER A CA 1
ATOM 2481 C C . SER A 1 321 ? 30.698 -3.281 -28.418 1.00 42.06 321 SER A C 1
ATOM 2483 O O . SER A 1 321 ? 31.876 -2.971 -28.267 1.00 42.06 321 SER A O 1
ATOM 2485 N N . ALA A 1 322 ? 29.751 -2.748 -27.638 1.00 47.56 322 ALA A N 1
ATOM 2486 C CA . ALA A 1 322 ? 30.082 -1.759 -26.597 1.00 47.56 322 ALA A CA 1
ATOM 2487 C C . ALA A 1 322 ? 30.738 -2.369 -25.336 1.00 47.56 322 ALA A C 1
ATOM 2489 O O . ALA A 1 322 ? 31.193 -1.644 -24.454 1.00 47.56 322 ALA A O 1
ATOM 2490 N N . SER A 1 323 ? 30.824 -3.699 -25.248 1.00 42.12 323 SER A N 1
ATOM 2491 C CA . SER A 1 323 ? 31.426 -4.423 -24.123 1.00 42.12 323 SER A CA 1
ATOM 2492 C C . SER A 1 323 ? 32.949 -4.608 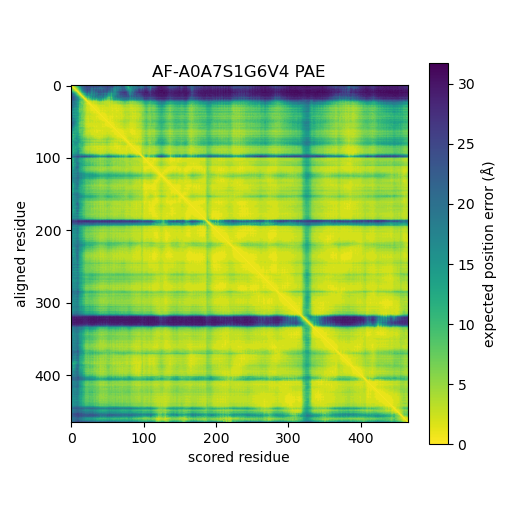-24.216 1.00 42.12 323 SER A C 1
ATOM 2494 O O . SER A 1 323 ? 33.521 -5.255 -23.344 1.00 42.12 323 SER A O 1
ATOM 2496 N N . ALA A 1 324 ? 33.624 -4.054 -25.230 1.00 40.44 324 ALA A N 1
ATOM 2497 C CA . ALA A 1 324 ? 35.070 -4.213 -25.394 1.00 40.44 324 ALA A CA 1
ATOM 2498 C C . ALA A 1 324 ? 35.739 -2.991 -26.045 1.00 40.44 324 ALA A C 1
ATOM 2500 O O . ALA A 1 324 ? 36.247 -3.065 -27.157 1.00 40.44 324 ALA A O 1
ATOM 2501 N N . SER A 1 325 ? 35.792 -1.858 -25.347 1.00 40.72 325 SER A N 1
ATOM 2502 C CA . SER A 1 325 ? 36.849 -0.874 -25.608 1.00 40.72 325 SER A CA 1
ATOM 2503 C C . SER A 1 325 ? 37.104 -0.039 -24.362 1.00 40.72 325 SER A C 1
ATOM 2505 O O . SER A 1 325 ? 36.288 0.808 -23.998 1.00 40.72 325 SER A O 1
ATOM 2507 N N . GLY A 1 326 ? 38.254 -0.274 -23.727 1.00 42.88 326 GLY A N 1
ATOM 2508 C CA . GLY A 1 326 ? 38.852 0.593 -22.712 1.00 42.88 326 GLY A CA 1
ATOM 2509 C C . GLY A 1 326 ? 39.328 1.921 -23.306 1.00 42.88 326 GLY A C 1
ATOM 2510 O O . GLY A 1 326 ? 40.511 2.236 -23.256 1.00 42.88 326 GLY A O 1
ATOM 2511 N N . GLY A 1 327 ? 38.410 2.679 -23.907 1.00 43.19 327 GLY A N 1
ATOM 2512 C CA . GLY A 1 327 ? 38.645 4.056 -24.324 1.00 43.19 327 GLY A CA 1
ATOM 2513 C C . GLY A 1 327 ? 38.536 4.978 -23.115 1.00 43.19 327 GLY A C 1
ATOM 2514 O O . GLY A 1 327 ? 37.569 4.879 -22.363 1.00 43.19 327 GLY A O 1
ATOM 2515 N N . ALA A 1 328 ? 39.545 5.831 -22.933 1.00 45.75 328 ALA A N 1
ATOM 2516 C CA . ALA A 1 328 ? 39.721 6.761 -21.821 1.00 45.75 328 ALA A CA 1
ATOM 2517 C C . ALA A 1 328 ? 38.405 7.442 -21.392 1.00 45.75 328 ALA A C 1
ATOM 2519 O O . ALA A 1 328 ? 37.919 8.370 -22.037 1.00 45.75 328 ALA A O 1
ATOM 2520 N N . GLY A 1 329 ? 37.817 6.944 -20.302 1.00 45.41 329 GLY A N 1
ATOM 2521 C CA . GLY A 1 329 ? 36.649 7.547 -19.674 1.00 45.41 329 GLY A CA 1
ATOM 2522 C C . GLY A 1 329 ? 37.048 8.829 -18.951 1.00 45.41 329 GLY A C 1
ATOM 2523 O O . GLY A 1 329 ? 38.090 8.879 -18.299 1.00 45.41 329 GLY A O 1
ATOM 2524 N N . GLY A 1 330 ? 36.206 9.860 -19.044 1.00 48.97 330 GLY A N 1
ATOM 2525 C CA . GLY A 1 330 ? 36.292 11.021 -18.157 1.00 48.97 330 GLY A CA 1
ATOM 2526 C C . GLY A 1 330 ? 36.080 10.631 -16.686 1.00 48.97 330 GLY A C 1
ATOM 2527 O O . GLY A 1 330 ? 35.955 9.454 -16.350 1.00 48.97 330 GLY A O 1
ATOM 2528 N N . ALA A 1 331 ? 35.980 11.625 -15.800 1.00 49.09 331 ALA A N 1
ATOM 2529 C CA . ALA A 1 331 ? 35.942 11.462 -14.337 1.00 49.09 331 ALA A CA 1
ATOM 2530 C C . ALA A 1 331 ? 34.913 10.445 -13.766 1.00 49.09 331 ALA A C 1
ATOM 2532 O O . ALA A 1 331 ? 35.026 10.069 -12.603 1.00 49.09 331 ALA A O 1
ATOM 2533 N N . SER A 1 332 ? 33.928 9.981 -14.551 1.00 56.16 332 SER A N 1
ATOM 2534 C CA . SER A 1 332 ? 32.903 8.993 -14.165 1.00 56.16 332 SER A CA 1
ATOM 2535 C C . SER A 1 332 ? 33.165 7.543 -14.620 1.00 56.16 332 SER A C 1
ATOM 2537 O O . SER A 1 332 ? 32.394 6.652 -14.259 1.00 56.16 332 SER A O 1
ATOM 2539 N N . GLY A 1 333 ? 34.220 7.273 -15.403 1.00 73.75 333 GLY A N 1
ATOM 2540 C CA . GLY A 1 333 ? 34.575 5.916 -15.850 1.00 73.75 333 GLY A CA 1
ATOM 2541 C C . GLY A 1 333 ? 33.630 5.285 -16.888 1.00 73.75 333 GLY A C 1
ATOM 2542 O O . GLY A 1 333 ? 33.656 4.069 -17.068 1.00 73.75 333 GLY A O 1
ATOM 2543 N N . VAL A 1 334 ? 32.796 6.085 -17.564 1.00 83.81 334 VAL A N 1
ATOM 2544 C CA . VAL A 1 334 ? 31.895 5.665 -18.658 1.00 83.81 334 VAL A CA 1
ATOM 2545 C C . VAL A 1 334 ? 32.031 6.584 -19.875 1.00 83.81 334 VAL A C 1
ATOM 2547 O O . VAL A 1 334 ? 32.434 7.740 -19.746 1.00 83.81 334 VAL A O 1
ATOM 2550 N N . SER A 1 335 ? 31.699 6.080 -21.067 1.00 88.88 335 SER A N 1
ATOM 2551 C CA . SER A 1 335 ? 31.678 6.881 -22.299 1.00 88.88 335 SER A CA 1
ATOM 2552 C C . SER A 1 335 ? 30.482 7.842 -22.340 1.00 88.88 335 SER A C 1
ATOM 2554 O O . SER A 1 335 ? 29.479 7.635 -21.654 1.00 88.88 335 SER A O 1
ATOM 2556 N N . ALA A 1 336 ? 30.544 8.872 -23.192 1.00 89.06 336 ALA A N 1
ATOM 2557 C CA . ALA A 1 336 ? 29.441 9.823 -23.371 1.00 89.06 336 ALA A CA 1
ATOM 2558 C C . ALA A 1 336 ? 28.121 9.131 -23.773 1.00 89.06 336 ALA A C 1
ATOM 2560 O O . ALA A 1 336 ? 27.066 9.468 -23.245 1.00 89.06 336 ALA A O 1
ATOM 2561 N N . ALA A 1 337 ? 28.185 8.106 -24.630 1.00 89.00 337 ALA A N 1
ATOM 2562 C CA . ALA A 1 337 ? 27.012 7.331 -25.043 1.00 89.00 337 ALA A CA 1
ATOM 2563 C C . ALA A 1 337 ? 26.412 6.496 -23.894 1.00 89.00 337 ALA A C 1
ATOM 2565 O O . ALA A 1 337 ? 25.193 6.351 -23.790 1.00 89.00 337 ALA A O 1
ATOM 2566 N N . GLN A 1 338 ? 27.259 5.953 -23.011 1.00 91.31 338 GLN A N 1
ATOM 2567 C CA . GLN A 1 338 ? 26.802 5.235 -21.817 1.00 91.31 338 GLN A CA 1
ATOM 2568 C C . GLN A 1 338 ? 26.136 6.191 -20.824 1.00 91.31 338 GLN A C 1
ATOM 2570 O O . GLN A 1 338 ? 25.070 5.876 -20.296 1.00 91.31 338 GLN A O 1
ATOM 2575 N N . GLN A 1 339 ? 26.730 7.368 -20.611 1.00 93.75 339 GLN A N 1
ATOM 2576 C CA . GLN A 1 339 ? 26.147 8.410 -19.769 1.00 93.75 339 GLN A CA 1
ATOM 2577 C C . GLN A 1 339 ? 24.786 8.865 -20.315 1.00 93.75 339 GLN A C 1
ATOM 2579 O O . GLN A 1 339 ? 23.798 8.875 -19.587 1.00 93.75 339 GLN A O 1
ATOM 2584 N N . GLU A 1 340 ? 24.694 9.110 -21.622 1.00 94.50 340 GLU A N 1
ATOM 2585 C CA . GLU A 1 340 ? 23.444 9.480 -22.285 1.00 94.50 340 GLU A CA 1
ATOM 2586 C C . GLU A 1 340 ? 22.348 8.410 -22.113 1.00 94.50 340 GLU A C 1
ATOM 2588 O O . GLU A 1 340 ? 21.196 8.747 -21.831 1.00 94.50 340 GLU A O 1
ATOM 2593 N N . ARG A 1 341 ? 22.681 7.112 -22.228 1.00 95.19 341 ARG A N 1
ATOM 2594 C CA . ARG A 1 341 ? 21.729 6.015 -21.962 1.00 95.19 341 ARG A CA 1
ATOM 2595 C C . ARG A 1 341 ? 21.240 6.033 -20.516 1.00 95.19 341 ARG A C 1
ATOM 2597 O O . ARG A 1 341 ? 20.043 5.826 -20.295 1.00 95.19 341 ARG A O 1
ATOM 2604 N N . LEU A 1 342 ? 22.138 6.235 -19.550 1.00 96.62 342 LEU A N 1
ATOM 2605 C CA . LEU A 1 342 ? 21.790 6.299 -18.128 1.00 96.62 342 LEU A CA 1
ATOM 2606 C C . LEU A 1 342 ? 20.807 7.442 -17.858 1.00 96.62 342 LEU A C 1
ATOM 2608 O O . LEU A 1 342 ? 19.782 7.204 -17.218 1.00 96.62 342 LEU A O 1
ATOM 2612 N N . ASP A 1 343 ? 21.085 8.632 -18.383 1.00 96.00 343 ASP A N 1
ATOM 2613 C CA . ASP A 1 343 ? 20.284 9.834 -18.136 1.00 96.00 343 ASP A CA 1
ATOM 2614 C C . ASP A 1 343 ? 18.913 9.746 -18.816 1.00 96.00 343 ASP A C 1
ATOM 2616 O O . ASP A 1 343 ? 17.880 9.912 -18.167 1.00 96.00 343 ASP A O 1
ATOM 2620 N N . LYS A 1 344 ? 18.877 9.364 -20.099 1.00 96.75 344 LYS A N 1
ATOM 2621 C CA . LYS A 1 344 ? 17.627 9.181 -20.856 1.00 96.75 344 LYS A CA 1
ATOM 2622 C C . LYS A 1 344 ? 16.741 8.076 -20.288 1.00 96.75 344 LYS A C 1
ATOM 2624 O O . LYS A 1 344 ? 15.516 8.179 -20.309 1.00 96.75 344 LYS A O 1
ATOM 2629 N N . THR A 1 345 ? 17.338 6.994 -19.788 1.00 97.31 345 THR A N 1
ATOM 2630 C CA . THR A 1 345 ? 16.559 5.922 -19.156 1.00 97.31 345 THR A CA 1
ATOM 2631 C C . THR A 1 345 ? 15.965 6.391 -17.834 1.00 97.31 345 THR A C 1
ATOM 2633 O O . THR A 1 345 ? 14.801 6.109 -17.561 1.00 97.31 345 THR A O 1
ATOM 2636 N N . LEU A 1 346 ? 16.735 7.117 -17.022 1.00 95.81 346 LEU A N 1
ATOM 2637 C CA . LEU A 1 346 ? 16.259 7.652 -15.750 1.00 95.81 346 LEU A CA 1
ATOM 2638 C C . LEU A 1 346 ? 15.086 8.617 -15.955 1.00 95.81 346 LEU A C 1
ATOM 2640 O O . LEU A 1 346 ? 14.035 8.441 -15.342 1.00 95.81 346 LEU A O 1
ATOM 2644 N N . ASP A 1 347 ? 15.247 9.566 -16.874 1.00 94.62 347 ASP A N 1
ATOM 2645 C CA . ASP A 1 347 ? 14.227 10.540 -17.265 1.00 94.62 347 ASP A CA 1
ATOM 2646 C C . ASP A 1 347 ? 12.943 9.857 -17.778 1.00 94.62 347 ASP A C 1
ATOM 2648 O O . ASP A 1 347 ? 11.835 10.162 -17.338 1.00 94.62 347 ASP A O 1
ATOM 2652 N N . ALA A 1 348 ? 13.064 8.850 -18.646 1.00 95.12 348 ALA A N 1
ATOM 2653 C CA . ALA A 1 348 ? 11.896 8.141 -19.166 1.00 95.12 348 ALA A CA 1
ATOM 2654 C C . ALA A 1 348 ? 11.217 7.195 -18.153 1.00 95.12 348 ALA A C 1
ATOM 2656 O O . ALA A 1 348 ? 10.104 6.728 -18.410 1.00 95.12 348 ALA A O 1
ATOM 2657 N N . THR A 1 349 ? 11.863 6.886 -17.023 1.00 94.31 349 THR A N 1
ATOM 2658 C CA . THR A 1 349 ? 11.352 5.952 -16.000 1.00 94.31 349 THR A CA 1
ATOM 2659 C C . THR A 1 349 ? 10.984 6.619 -14.682 1.00 94.31 349 THR A C 1
ATOM 2661 O O . THR A 1 349 ? 10.609 5.924 -13.736 1.00 94.31 349 THR A O 1
ATOM 2664 N N . GLU A 1 350 ? 11.020 7.948 -14.612 1.00 91.31 350 GLU A N 1
ATOM 2665 C CA . GLU A 1 350 ? 10.809 8.713 -13.385 1.00 91.31 350 GLU A CA 1
ATOM 2666 C C . GLU A 1 350 ? 9.520 8.318 -12.641 1.00 91.31 350 GLU A C 1
ATOM 2668 O O . GLU A 1 350 ? 9.575 7.909 -11.480 1.00 91.31 350 GLU A O 1
ATOM 2673 N N . VAL A 1 351 ? 8.367 8.335 -13.319 1.00 89.69 351 VAL A N 1
ATOM 2674 C CA . VAL A 1 351 ? 7.074 7.974 -12.707 1.00 89.69 351 VAL A CA 1
ATOM 2675 C C . VAL A 1 351 ? 7.061 6.515 -12.241 1.00 89.69 351 VAL A C 1
ATOM 2677 O O . VAL A 1 351 ? 6.656 6.227 -11.114 1.00 89.69 351 VAL A O 1
ATOM 2680 N N . SER A 1 352 ? 7.563 5.575 -13.052 1.00 92.06 352 SER A N 1
ATOM 2681 C CA . SER A 1 352 ? 7.635 4.163 -12.648 1.00 92.06 352 SER A CA 1
ATOM 2682 C C . SER A 1 352 ? 8.559 3.937 -11.451 1.00 92.06 352 SER A C 1
ATOM 2684 O O . SER A 1 352 ? 8.249 3.117 -10.587 1.00 92.06 352 SER A O 1
ATOM 2686 N N . ASN A 1 353 ? 9.653 4.695 -11.361 1.00 93.56 353 ASN A N 1
ATOM 2687 C CA . ASN A 1 353 ? 10.585 4.632 -10.243 1.00 93.56 353 ASN A CA 1
ATOM 2688 C C . ASN A 1 353 ? 9.936 5.170 -8.964 1.00 93.56 353 ASN A C 1
ATOM 2690 O O . ASN A 1 353 ? 10.066 4.534 -7.921 1.00 93.56 353 ASN A O 1
ATOM 2694 N N . ARG A 1 354 ? 9.170 6.267 -9.047 1.00 93.06 354 ARG A N 1
ATOM 2695 C CA . ARG A 1 354 ? 8.385 6.814 -7.925 1.00 93.06 354 ARG A CA 1
ATOM 2696 C C . ARG A 1 354 ? 7.327 5.826 -7.425 1.00 93.06 354 ARG A C 1
ATOM 2698 O O . ARG A 1 354 ? 7.232 5.598 -6.221 1.00 93.06 354 ARG A O 1
ATOM 2705 N N . ILE A 1 355 ? 6.582 5.187 -8.334 1.00 93.88 355 ILE A N 1
ATOM 2706 C CA . ILE A 1 355 ? 5.591 4.147 -7.988 1.00 93.88 355 ILE A CA 1
ATOM 2707 C C . ILE A 1 355 ? 6.266 2.995 -7.240 1.00 93.88 355 ILE A C 1
ATOM 2709 O O . ILE A 1 355 ? 5.809 2.557 -6.182 1.00 93.88 355 ILE A O 1
ATOM 2713 N N . PHE A 1 356 ? 7.376 2.503 -7.788 1.00 94.19 356 PHE A N 1
ATOM 2714 C CA . PHE A 1 356 ? 8.105 1.385 -7.210 1.00 94.19 356 PHE A CA 1
ATOM 2715 C C . PHE A 1 356 ? 8.684 1.755 -5.835 1.00 94.19 356 PHE A C 1
ATOM 2717 O O . PHE A 1 356 ? 8.503 1.012 -4.871 1.00 94.19 356 PHE A O 1
ATOM 2724 N N . ALA A 1 357 ? 9.290 2.937 -5.709 1.00 93.81 357 ALA A N 1
ATOM 2725 C CA . ALA A 1 357 ? 9.828 3.447 -4.455 1.00 93.81 357 ALA A CA 1
ATOM 2726 C C . ALA A 1 357 ? 8.750 3.621 -3.373 1.00 93.81 357 ALA A C 1
ATOM 2728 O O . ALA A 1 357 ? 8.982 3.234 -2.228 1.00 93.81 357 ALA A O 1
ATOM 2729 N N . PHE A 1 358 ? 7.556 4.115 -3.723 1.00 94.75 358 PHE A N 1
ATOM 2730 C CA . PHE A 1 358 ? 6.428 4.214 -2.790 1.00 94.75 358 PHE A CA 1
ATOM 2731 C C . PHE A 1 358 ? 6.064 2.843 -2.214 1.00 94.75 358 PHE A C 1
ATOM 2733 O O . PHE A 1 358 ? 5.991 2.677 -0.994 1.00 94.75 358 PHE A O 1
ATOM 2740 N N . HIS A 1 359 ? 5.855 1.843 -3.078 1.00 95.69 359 HIS A N 1
ATOM 2741 C CA . HIS A 1 359 ? 5.501 0.497 -2.629 1.00 95.69 359 HIS A CA 1
ATOM 2742 C C . HIS A 1 359 ? 6.593 -0.104 -1.740 1.00 95.69 359 HIS A C 1
ATOM 2744 O O . HIS A 1 359 ? 6.282 -0.679 -0.698 1.00 95.69 359 HIS A O 1
ATOM 2750 N N . VAL A 1 360 ? 7.868 0.063 -2.096 1.00 95.12 360 VAL A N 1
ATOM 2751 C CA . VAL A 1 360 ? 8.979 -0.449 -1.281 1.00 95.12 360 VAL A CA 1
ATOM 2752 C C . VAL A 1 360 ? 9.075 0.273 0.061 1.00 95.12 360 VAL A C 1
ATOM 2754 O O . VAL A 1 360 ? 9.258 -0.372 1.094 1.00 95.12 360 VAL A O 1
ATOM 2757 N N . ALA A 1 361 ? 8.895 1.592 0.086 1.00 95.31 361 ALA A N 1
ATOM 2758 C CA . ALA A 1 361 ? 8.848 2.350 1.329 1.00 95.31 361 ALA A CA 1
ATOM 2759 C C . ALA A 1 361 ? 7.680 1.890 2.221 1.00 95.31 361 ALA A C 1
ATOM 2761 O O . ALA A 1 361 ? 7.871 1.733 3.428 1.00 95.31 361 ALA A O 1
ATOM 2762 N N . PHE A 1 362 ? 6.514 1.567 1.649 1.00 95.88 362 PHE A N 1
ATOM 2763 C CA . PHE A 1 362 ? 5.399 0.987 2.402 1.00 95.88 362 PHE A CA 1
ATOM 2764 C C . PHE A 1 362 ? 5.773 -0.371 3.008 1.00 95.88 362 PHE A C 1
ATOM 2766 O O . PHE A 1 362 ? 5.619 -0.572 4.215 1.00 95.88 362 PHE A O 1
ATOM 2773 N N . LEU A 1 363 ? 6.319 -1.281 2.197 1.00 95.19 363 LEU A N 1
ATOM 2774 C CA . LEU A 1 363 ? 6.746 -2.612 2.639 1.00 95.19 363 LEU A CA 1
ATOM 2775 C C . LEU A 1 363 ? 7.817 -2.547 3.734 1.00 95.19 363 LEU A C 1
ATOM 2777 O O . LEU A 1 363 ? 7.838 -3.392 4.612 1.00 95.19 363 LEU A O 1
ATOM 2781 N N . ARG A 1 364 ? 8.694 -1.541 3.730 1.00 93.06 364 ARG A N 1
ATOM 2782 C CA . ARG A 1 364 ? 9.779 -1.427 4.721 1.00 93.06 364 ARG A CA 1
ATOM 2783 C C . ARG A 1 364 ? 9.387 -0.666 5.988 1.00 93.06 364 ARG A C 1
ATOM 2785 O O . ARG A 1 364 ? 9.966 -0.907 7.041 1.00 93.06 364 ARG A O 1
ATOM 2792 N N . ILE A 1 365 ? 8.456 0.288 5.900 1.00 93.25 365 ILE A N 1
ATOM 2793 C CA . ILE A 1 365 ? 8.094 1.175 7.022 1.00 93.25 365 ILE A CA 1
ATOM 2794 C C . ILE A 1 365 ? 6.804 0.720 7.708 1.00 93.25 365 ILE A C 1
ATOM 2796 O O . ILE A 1 365 ? 6.714 0.755 8.937 1.00 93.25 365 ILE A O 1
ATOM 2800 N N . MET A 1 366 ? 5.799 0.325 6.926 1.00 91.88 366 MET A N 1
ATOM 2801 C CA . MET A 1 366 ? 4.460 -0.009 7.420 1.00 91.88 366 MET A CA 1
ATOM 2802 C C . MET A 1 366 ? 4.260 -1.520 7.536 1.00 91.88 366 MET A C 1
ATOM 2804 O O . MET A 1 366 ? 3.725 -1.988 8.547 1.00 91.88 366 MET A O 1
ATOM 2808 N N . ALA A 1 367 ? 4.708 -2.261 6.518 1.00 93.00 367 ALA A N 1
ATOM 2809 C CA . ALA A 1 367 ? 4.361 -3.660 6.295 1.00 93.00 367 ALA A CA 1
ATOM 2810 C C . ALA A 1 367 ? 5.581 -4.585 6.138 1.00 93.00 367 ALA A C 1
ATOM 2812 O O . ALA A 1 367 ? 5.616 -5.413 5.229 1.00 93.00 367 ALA A O 1
ATOM 2813 N N . ASP A 1 368 ? 6.572 -4.464 7.029 1.00 91.38 368 ASP A N 1
ATOM 2814 C CA . ASP A 1 368 ? 7.729 -5.369 7.024 1.00 91.38 368 ASP A CA 1
ATOM 2815 C C . ASP A 1 368 ? 7.335 -6.742 7.578 1.00 91.38 368 ASP A C 1
ATOM 2817 O O . ASP A 1 368 ? 7.388 -7.003 8.784 1.00 91.38 368 ASP A O 1
ATOM 2821 N N . THR A 1 369 ? 6.914 -7.621 6.673 1.00 89.19 369 THR A N 1
ATOM 2822 C CA . THR A 1 369 ? 6.446 -8.975 6.984 1.00 89.19 369 THR A CA 1
ATOM 2823 C C . THR A 1 369 ? 7.570 -9.940 7.362 1.00 89.19 369 THR A C 1
ATOM 2825 O O . THR A 1 369 ? 7.291 -11.082 7.733 1.00 89.19 369 THR A O 1
ATOM 2828 N N . SER A 1 370 ? 8.834 -9.507 7.277 1.00 88.38 370 SER A N 1
ATOM 2829 C CA . SER A 1 370 ? 9.987 -10.303 7.704 1.00 88.38 370 SER A CA 1
ATOM 2830 C C . SER A 1 370 ? 10.251 -10.202 9.204 1.00 88.38 370 SER A C 1
ATOM 2832 O O . SER A 1 370 ? 10.722 -11.162 9.809 1.00 88.38 370 SER A O 1
ATOM 2834 N N . THR A 1 371 ? 9.904 -9.066 9.813 1.00 87.94 371 THR A N 1
ATOM 2835 C CA . THR A 1 371 ? 10.131 -8.800 11.241 1.00 87.94 371 THR A CA 1
ATOM 2836 C C . THR A 1 371 ? 8.837 -8.683 12.037 1.00 87.94 371 THR A C 1
ATOM 2838 O O . THR A 1 371 ? 8.829 -8.925 13.244 1.00 87.94 371 THR A O 1
ATOM 2841 N N . THR A 1 372 ? 7.730 -8.322 11.384 1.00 89.56 372 THR A N 1
ATOM 2842 C CA . THR A 1 372 ? 6.452 -8.063 12.046 1.00 89.56 372 THR A CA 1
ATOM 2843 C C . THR A 1 372 ? 5.386 -9.043 11.543 1.00 89.56 372 THR A C 1
ATOM 2845 O O . THR A 1 372 ? 5.056 -9.028 10.360 1.00 89.56 372 THR A O 1
ATOM 2848 N N . PRO A 1 373 ? 4.790 -9.876 12.416 1.00 92.75 373 PRO A N 1
ATOM 2849 C CA . PRO A 1 373 ? 3.661 -10.730 12.042 1.00 92.75 373 PRO A CA 1
ATOM 2850 C C . PRO A 1 373 ? 2.436 -9.915 11.608 1.00 92.75 373 PRO A C 1
ATOM 2852 O O . PRO A 1 373 ? 2.176 -8.841 12.167 1.00 92.75 373 PRO A O 1
ATOM 2855 N N . LEU A 1 374 ? 1.613 -10.439 10.692 1.00 94.19 374 LEU A N 1
ATOM 2856 C CA . LEU A 1 374 ? 0.416 -9.728 10.217 1.00 94.19 374 LEU A CA 1
ATOM 2857 C C . LEU A 1 374 ? -0.586 -9.468 11.339 1.00 94.19 374 LEU A C 1
ATOM 2859 O O . LEU A 1 374 ? -1.249 -8.435 11.333 1.00 94.19 374 LEU A O 1
ATOM 2863 N N . ALA A 1 375 ? -0.672 -10.360 12.329 1.00 93.88 375 ALA A N 1
ATOM 2864 C CA . ALA A 1 375 ? -1.508 -10.157 13.511 1.00 93.88 375 ALA A CA 1
ATOM 2865 C C . ALA A 1 375 ? -1.114 -8.885 14.287 1.00 93.88 375 ALA A C 1
ATOM 2867 O O . ALA A 1 375 ? -1.979 -8.103 14.679 1.00 93.88 375 ALA A O 1
ATOM 2868 N N . SER A 1 376 ? 0.187 -8.626 14.439 1.00 91.75 376 SER A N 1
ATOM 2869 C CA . SER A 1 376 ? 0.694 -7.412 15.089 1.00 91.75 376 SER A CA 1
ATOM 2870 C C . SER A 1 376 ? 0.423 -6.165 14.248 1.00 91.75 376 SER A C 1
ATOM 2872 O O . SER A 1 376 ? 0.108 -5.104 14.788 1.00 91.75 376 SER A O 1
ATOM 2874 N N . MET A 1 377 ? 0.512 -6.271 12.918 1.00 92.94 377 MET A N 1
ATOM 2875 C CA . MET A 1 377 ? 0.133 -5.172 12.026 1.00 92.94 377 MET A CA 1
ATOM 2876 C C . MET A 1 377 ? -1.363 -4.862 12.117 1.00 92.94 377 MET A C 1
ATOM 2878 O O . MET A 1 377 ? -1.724 -3.699 12.278 1.00 92.94 377 MET A O 1
ATOM 2882 N N . ALA A 1 378 ? -2.210 -5.894 12.076 1.00 95.50 378 ALA A N 1
ATOM 2883 C CA . ALA A 1 378 ? -3.656 -5.784 12.225 1.00 95.50 378 ALA A CA 1
ATOM 2884 C C . ALA A 1 378 ? -4.029 -5.107 13.547 1.00 95.50 378 ALA A C 1
ATOM 2886 O O . ALA A 1 378 ? -4.760 -4.126 13.530 1.00 95.50 378 ALA A O 1
ATOM 2887 N N . ALA A 1 379 ? -3.445 -5.536 14.669 1.00 91.81 379 ALA A N 1
ATOM 2888 C CA . ALA A 1 379 ? -3.712 -4.939 15.978 1.00 91.81 379 ALA A CA 1
ATOM 2889 C C . ALA A 1 379 ? -3.395 -3.431 16.034 1.00 91.81 379 ALA A C 1
ATOM 2891 O O . ALA A 1 379 ? -4.124 -2.669 16.667 1.00 91.81 379 ALA A O 1
ATOM 2892 N N . ARG A 1 380 ? -2.335 -2.972 15.346 1.00 90.25 380 ARG A N 1
ATOM 2893 C CA . ARG A 1 380 ? -2.015 -1.533 15.251 1.00 90.25 380 ARG A CA 1
ATOM 2894 C C . ARG A 1 380 ? -3.075 -0.755 14.474 1.00 90.25 380 ARG A C 1
ATOM 2896 O O . ARG A 1 380 ? -3.407 0.356 14.872 1.00 90.25 380 ARG A O 1
ATOM 2903 N N . TYR A 1 381 ? -3.571 -1.320 13.377 1.00 92.88 381 TYR A N 1
ATOM 2904 C CA . TYR A 1 381 ? -4.634 -0.706 12.586 1.00 92.88 381 TYR A CA 1
ATOM 2905 C C . TYR A 1 381 ? -5.967 -0.696 13.334 1.00 92.88 381 TYR A C 1
ATOM 2907 O O . TYR A 1 381 ? -6.662 0.314 13.303 1.00 92.88 381 TYR A O 1
ATOM 2915 N N . ASP A 1 382 ? -6.305 -1.778 14.034 1.00 92.75 382 ASP A N 1
ATOM 2916 C CA . ASP A 1 382 ? -7.572 -1.921 14.764 1.00 92.75 382 ASP A CA 1
ATOM 2917 C C . ASP A 1 382 ? -7.710 -0.859 15.852 1.00 92.75 382 ASP A C 1
ATOM 2919 O O . ASP A 1 382 ? -8.775 -0.270 16.013 1.00 92.75 382 ASP A O 1
ATOM 2923 N N . LEU A 1 383 ? -6.604 -0.537 16.530 1.00 89.56 383 LEU A N 1
ATOM 2924 C CA . LEU A 1 383 ? -6.562 0.539 17.518 1.00 89.56 383 LEU A CA 1
ATOM 2925 C C . LEU A 1 383 ? -6.900 1.919 16.928 1.00 89.56 383 LEU A C 1
ATOM 2927 O O . LEU A 1 383 ? -7.307 2.813 17.663 1.00 89.56 383 LEU A O 1
ATOM 2931 N N . LEU A 1 384 ? -6.693 2.109 15.624 1.00 91.94 384 LEU A N 1
ATOM 2932 C CA . LEU A 1 384 ? -6.807 3.393 14.931 1.00 91.94 384 LEU A CA 1
ATOM 2933 C C . LEU A 1 384 ? -7.868 3.372 13.820 1.00 91.94 384 LEU A C 1
ATOM 2935 O O . LEU A 1 384 ? -7.811 4.200 12.910 1.00 91.94 384 LEU A O 1
ATOM 2939 N N . TYR A 1 385 ? -8.817 2.435 13.872 1.00 91.44 385 TYR A N 1
ATOM 2940 C CA . TYR A 1 385 ? -9.890 2.281 12.881 1.00 91.44 385 TYR A CA 1
ATOM 2941 C C . TYR A 1 385 ? -9.384 2.139 11.434 1.00 91.44 385 TYR A C 1
ATOM 2943 O O . TYR A 1 385 ? -9.903 2.756 10.507 1.00 91.44 385 TYR A O 1
ATOM 2951 N N . GLY A 1 386 ? -8.316 1.362 11.240 1.00 91.19 386 GLY A N 1
ATOM 2952 C CA . GLY A 1 386 ? -7.684 1.140 9.934 1.00 91.19 386 GLY A CA 1
ATOM 2953 C C . GLY A 1 386 ? -6.626 2.180 9.547 1.00 91.19 386 GLY A C 1
ATOM 2954 O O . GLY A 1 386 ? -5.898 1.969 8.577 1.00 91.19 386 GLY A O 1
ATOM 2955 N N . ASN A 1 387 ? -6.489 3.270 10.307 1.00 91.38 387 ASN A N 1
ATOM 2956 C CA . ASN A 1 387 ? -5.523 4.335 10.030 1.00 91.38 387 ASN A CA 1
ATOM 2957 C C . ASN A 1 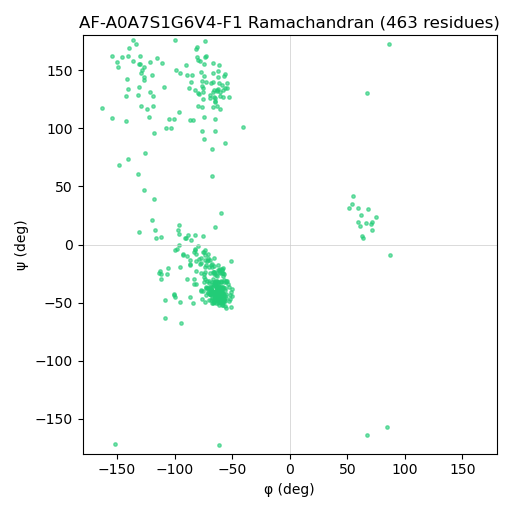387 ? -4.104 3.978 10.489 1.00 91.38 387 ASN A C 1
ATOM 2959 O O . ASN A 1 387 ? -3.892 3.145 11.374 1.00 91.38 387 ASN A O 1
ATOM 2963 N N . ALA A 1 388 ? -3.103 4.645 9.916 1.00 90.06 388 ALA A N 1
ATOM 2964 C CA . ALA A 1 388 ? -1.715 4.434 10.313 1.00 90.06 388 ALA A CA 1
ATOM 2965 C C . ALA A 1 388 ? -1.322 5.288 11.531 1.00 90.06 388 ALA A C 1
ATOM 2967 O O . ALA A 1 388 ? -1.721 6.455 11.629 1.00 90.06 388 ALA A O 1
ATOM 2968 N N . PRO A 1 389 ? -0.439 4.775 12.412 1.00 90.38 389 PRO A N 1
ATOM 2969 C CA . PRO A 1 389 ? 0.170 5.584 13.459 1.00 90.38 389 PRO A CA 1
ATOM 2970 C C . PRO A 1 389 ? 0.894 6.807 12.883 1.00 90.38 389 PRO A C 1
ATOM 2972 O O . PRO A 1 389 ? 1.683 6.693 11.941 1.00 90.38 389 PRO A O 1
ATOM 2975 N N . ARG A 1 390 ? 0.694 7.980 13.490 1.00 90.12 390 ARG A N 1
ATOM 2976 C CA . ARG A 1 390 ? 1.244 9.274 13.061 1.00 90.12 390 ARG A CA 1
ATOM 2977 C C . ARG A 1 390 ? 2.756 9.230 12.859 1.00 90.12 390 ARG A C 1
ATOM 2979 O O . ARG A 1 390 ? 3.243 9.732 11.851 1.00 90.12 390 ARG A O 1
ATOM 2986 N N . ALA A 1 391 ? 3.494 8.602 13.773 1.00 89.62 391 ALA A N 1
ATOM 2987 C CA . ALA A 1 391 ? 4.947 8.475 13.659 1.00 89.62 391 ALA A CA 1
ATOM 2988 C C . ALA A 1 391 ? 5.368 7.723 12.383 1.00 89.62 391 ALA A C 1
ATOM 2990 O O . ALA A 1 391 ? 6.312 8.128 11.704 1.00 89.62 391 ALA A O 1
ATOM 2991 N N . LEU A 1 392 ? 4.645 6.660 12.015 1.00 92.12 392 LEU A N 1
ATOM 2992 C CA . LEU A 1 392 ? 4.907 5.929 10.777 1.00 92.12 392 LEU A CA 1
ATOM 2993 C C . LEU A 1 392 ? 4.464 6.730 9.551 1.00 92.12 392 LEU A C 1
ATOM 2995 O O . LEU A 1 392 ? 5.186 6.737 8.559 1.00 92.12 392 LEU A O 1
ATOM 2999 N N . LYS A 1 393 ? 3.342 7.462 9.627 1.00 92.75 393 LYS A N 1
ATOM 3000 C CA . LYS A 1 393 ? 2.899 8.364 8.548 1.00 92.75 393 LYS A CA 1
ATOM 3001 C C . LYS A 1 393 ? 3.941 9.421 8.222 1.00 92.75 393 LYS A C 1
ATOM 3003 O O . LYS A 1 393 ? 4.267 9.602 7.057 1.00 92.75 393 LYS A O 1
ATOM 3008 N N . VAL A 1 394 ? 4.496 10.082 9.239 1.00 93.00 394 VAL A N 1
ATOM 3009 C CA . VAL A 1 394 ? 5.542 11.100 9.061 1.00 93.00 394 VAL A CA 1
ATOM 3010 C C . V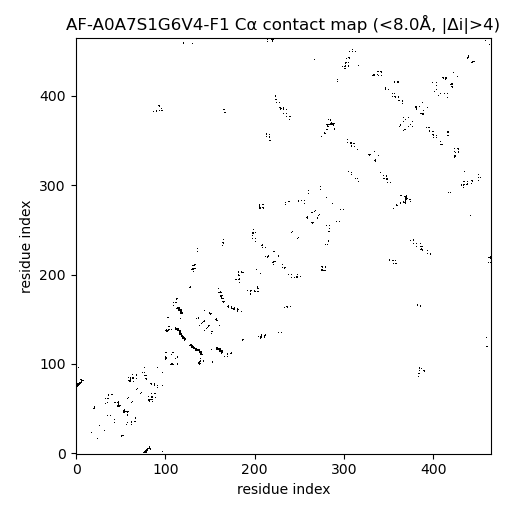AL A 1 394 ? 6.773 10.494 8.390 1.00 93.00 394 VAL A C 1
ATOM 3012 O O . VAL A 1 394 ? 7.254 11.034 7.396 1.00 93.00 394 VAL A O 1
ATOM 3015 N N . ARG A 1 395 ? 7.245 9.339 8.879 1.00 94.25 395 ARG A N 1
ATOM 3016 C CA . ARG A 1 395 ? 8.385 8.626 8.280 1.00 94.25 395 ARG A CA 1
ATOM 3017 C C . ARG A 1 395 ? 8.116 8.219 6.831 1.00 94.25 395 ARG A C 1
ATOM 3019 O O . ARG A 1 395 ? 8.993 8.363 5.987 1.00 94.25 395 ARG A O 1
ATOM 3026 N N . PHE A 1 396 ? 6.915 7.728 6.541 1.00 94.31 396 PHE A N 1
ATOM 3027 C CA . PHE A 1 396 ? 6.545 7.290 5.201 1.00 94.31 396 PHE A CA 1
ATOM 3028 C C . PHE A 1 396 ? 6.376 8.468 4.232 1.00 94.31 396 PHE A C 1
ATOM 3030 O O . PHE A 1 396 ? 6.913 8.410 3.132 1.00 94.31 396 PHE A O 1
ATOM 3037 N N . LEU A 1 397 ? 5.748 9.575 4.650 1.00 92.69 397 LEU A N 1
ATOM 3038 C CA . LEU A 1 397 ? 5.684 10.810 3.853 1.00 92.69 397 LEU A CA 1
ATOM 3039 C C . LEU A 1 397 ? 7.071 11.351 3.531 1.00 92.69 397 LEU A C 1
ATOM 3041 O O . LEU A 1 397 ? 7.310 11.740 2.392 1.00 92.69 397 LEU A O 1
ATOM 3045 N N . ALA A 1 398 ? 7.977 11.371 4.511 1.00 92.44 398 ALA A N 1
ATOM 3046 C CA . ALA A 1 398 ? 9.351 11.803 4.285 1.00 92.44 398 ALA A CA 1
ATOM 3047 C C . ALA A 1 398 ? 10.045 10.919 3.235 1.00 92.44 398 ALA A C 1
ATOM 3049 O O . ALA A 1 398 ? 10.674 11.443 2.321 1.00 92.44 398 ALA A O 1
ATOM 3050 N N . ALA A 1 399 ? 9.862 9.595 3.312 1.00 91.75 399 ALA A N 1
ATOM 3051 C CA . ALA A 1 399 ? 10.406 8.663 2.326 1.00 91.75 399 ALA A CA 1
ATOM 3052 C C . ALA A 1 399 ? 9.820 8.876 0.919 1.00 91.75 399 ALA A C 1
ATOM 3054 O O . ALA A 1 399 ? 10.567 8.865 -0.053 1.00 91.75 399 ALA A O 1
ATOM 3055 N N . ILE A 1 400 ? 8.508 9.114 0.801 1.00 90.19 400 ILE A N 1
ATOM 3056 C CA . ILE A 1 400 ? 7.863 9.405 -0.489 1.00 90.19 400 ILE A CA 1
ATOM 3057 C C . ILE A 1 400 ? 8.409 10.716 -1.065 1.00 90.19 400 ILE A C 1
ATOM 3059 O O . ILE A 1 400 ? 8.871 10.733 -2.202 1.00 90.19 400 ILE A O 1
ATOM 3063 N N . ARG A 1 401 ? 8.424 11.795 -0.274 1.00 88.50 401 ARG A N 1
ATOM 3064 C CA . ARG A 1 401 ? 8.894 13.119 -0.716 1.00 88.50 401 ARG A CA 1
ATOM 3065 C C . ARG A 1 401 ? 10.349 13.104 -1.172 1.00 88.50 401 ARG A C 1
ATOM 3067 O O . ARG A 1 401 ? 10.646 13.644 -2.230 1.00 88.50 401 ARG A O 1
ATOM 3074 N N . ALA A 1 402 ? 11.224 12.395 -0.457 1.00 85.88 402 ALA A N 1
ATOM 3075 C CA . ALA A 1 402 ? 12.624 12.225 -0.855 1.00 85.88 402 ALA A CA 1
ATOM 3076 C C . ALA A 1 402 ? 12.787 11.580 -2.247 1.00 85.88 402 ALA A C 1
ATOM 3078 O O . ALA A 1 402 ? 13.805 11.768 -2.907 1.00 85.88 402 ALA A O 1
ATOM 3079 N N . THR A 1 403 ? 11.788 10.821 -2.711 1.00 79.50 403 THR A N 1
ATOM 3080 C CA . THR A 1 403 ? 11.806 10.172 -4.035 1.00 79.50 403 THR A CA 1
ATOM 3081 C C . THR A 1 403 ? 11.095 10.967 -5.124 1.00 79.50 403 THR A C 1
ATOM 3083 O O . THR A 1 403 ? 11.325 10.709 -6.302 1.00 79.50 403 THR A O 1
ATOM 3086 N N . THR A 1 404 ? 10.225 11.908 -4.753 1.00 76.81 404 THR A N 1
ATOM 3087 C CA . THR A 1 404 ? 9.367 12.630 -5.703 1.00 76.81 404 THR A CA 1
ATOM 3088 C C . THR A 1 404 ? 9.706 14.104 -5.863 1.00 76.81 404 THR A C 1
ATOM 3090 O O . THR A 1 404 ? 9.348 14.674 -6.888 1.00 76.81 404 THR A O 1
ATOM 3093 N N . ASP A 1 405 ? 10.313 14.725 -4.853 1.00 78.50 405 ASP A N 1
ATOM 3094 C CA . ASP A 1 405 ? 10.507 16.179 -4.798 1.00 78.50 405 ASP A CA 1
ATOM 3095 C C . ASP A 1 405 ? 11.972 16.564 -5.081 1.00 78.50 405 ASP A C 1
ATOM 3097 O O . ASP A 1 405 ? 12.262 17.695 -5.464 1.00 78.50 405 ASP A O 1
ATOM 3101 N N . GLU A 1 406 ? 12.905 15.621 -4.927 1.00 79.50 406 GLU A N 1
ATOM 3102 C CA . GLU A 1 406 ? 14.316 15.800 -5.277 1.00 79.50 406 GLU A CA 1
ATOM 3103 C C . GLU A 1 406 ? 14.601 15.399 -6.731 1.00 79.50 406 GLU A C 1
ATOM 3105 O O . GLU A 1 406 ? 13.940 14.526 -7.295 1.00 79.50 406 GLU A O 1
ATOM 3110 N N . ALA A 1 407 ? 15.652 15.981 -7.321 1.00 80.00 407 ALA A N 1
ATOM 3111 C CA . ALA A 1 407 ? 16.118 15.598 -8.651 1.00 80.00 407 ALA A CA 1
ATOM 3112 C C . ALA A 1 407 ? 16.480 14.102 -8.707 1.00 80.00 407 ALA A C 1
ATOM 3114 O O . ALA A 1 407 ? 17.287 13.603 -7.904 1.00 80.00 407 ALA A O 1
ATOM 3115 N N . ALA A 1 408 ? 15.891 13.402 -9.681 1.00 87.94 408 ALA A N 1
ATOM 3116 C CA . ALA A 1 408 ? 16.081 11.975 -9.876 1.00 87.94 408 ALA A CA 1
ATOM 3117 C C . ALA A 1 408 ? 17.562 11.639 -10.109 1.00 8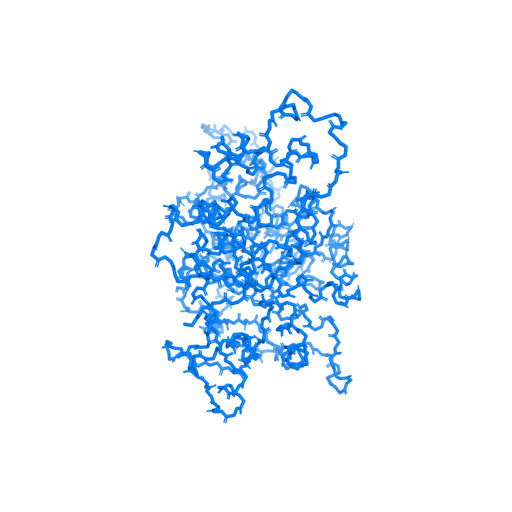7.94 408 ALA A C 1
ATOM 3119 O O . ALA A 1 408 ? 18.271 12.312 -10.853 1.00 87.94 408 ALA A O 1
ATOM 3120 N N . SER A 1 409 ? 18.034 10.564 -9.477 1.00 93.62 409 SER A N 1
ATOM 3121 C CA . SER A 1 409 ? 19.352 9.984 -9.740 1.00 93.62 409 SER A CA 1
ATOM 3122 C C . SER A 1 409 ? 19.320 8.477 -9.506 1.00 93.62 409 SER A C 1
ATOM 3124 O O . SER A 1 409 ? 18.544 7.979 -8.685 1.00 93.62 409 SER A O 1
ATOM 3126 N N . TRP A 1 410 ? 20.184 7.735 -10.200 1.00 95.19 410 TRP A N 1
ATOM 3127 C CA . TRP A 1 410 ? 20.301 6.291 -9.992 1.00 95.19 410 TRP A CA 1
ATOM 3128 C C . TRP A 1 410 ? 20.652 5.921 -8.541 1.00 95.19 410 TRP A C 1
ATOM 3130 O O . TRP A 1 410 ? 19.952 5.074 -7.981 1.00 95.19 410 TRP A O 1
ATOM 3140 N N . PRO A 1 411 ? 21.623 6.576 -7.868 1.00 95.00 411 PRO A N 1
ATOM 3141 C CA . PRO A 1 411 ? 21.889 6.314 -6.455 1.00 95.00 411 PRO A CA 1
ATOM 3142 C C . PRO A 1 411 ? 20.662 6.490 -5.557 1.00 95.00 411 PRO A C 1
ATOM 3144 O O . PRO A 1 411 ? 20.408 5.637 -4.707 1.00 95.00 411 PRO A O 1
ATOM 3147 N N . ARG A 1 412 ? 19.863 7.543 -5.779 1.00 92.56 412 ARG A N 1
ATOM 3148 C CA . ARG A 1 412 ? 18.621 7.772 -5.025 1.00 92.56 412 ARG A CA 1
ATOM 3149 C C . ARG A 1 412 ? 17.588 6.686 -5.286 1.00 92.56 412 ARG A C 1
ATOM 3151 O O . ARG A 1 412 ? 17.010 6.168 -4.332 1.00 92.56 412 ARG A O 1
ATOM 3158 N N . PHE A 1 413 ? 17.380 6.307 -6.549 1.00 93.75 413 PHE A N 1
ATOM 3159 C CA . PHE A 1 413 ? 16.465 5.220 -6.892 1.00 93.75 413 PHE A CA 1
ATOM 3160 C C . PHE A 1 413 ? 16.857 3.928 -6.166 1.00 93.75 413 PHE A C 1
ATOM 3162 O O . PHE A 1 413 ? 16.040 3.377 -5.428 1.00 93.75 413 PHE A O 1
ATOM 3169 N N . PHE A 1 414 ? 18.114 3.490 -6.286 1.00 95.00 414 PHE A N 1
ATOM 3170 C CA . PHE A 1 414 ? 18.592 2.270 -5.629 1.00 95.00 414 PHE A CA 1
ATOM 3171 C C . PHE A 1 414 ? 18.484 2.352 -4.095 1.00 95.00 414 PHE A C 1
ATOM 3173 O O . PHE A 1 414 ? 17.977 1.417 -3.472 1.00 95.00 414 PHE A O 1
ATOM 3180 N N . ALA A 1 415 ? 18.834 3.490 -3.486 1.00 93.50 415 ALA A N 1
ATOM 3181 C CA . ALA A 1 415 ? 18.676 3.702 -2.046 1.00 93.50 415 ALA A CA 1
ATOM 3182 C C . ALA A 1 415 ? 17.205 3.611 -1.594 1.00 93.50 415 ALA A C 1
ATOM 3184 O O . ALA A 1 415 ? 16.899 2.962 -0.585 1.00 93.50 415 ALA A O 1
ATOM 3185 N N . SER A 1 416 ? 16.281 4.198 -2.364 1.00 92.62 416 SER A N 1
ATOM 3186 C CA . SER A 1 416 ? 14.842 4.159 -2.072 1.00 92.62 416 SER A CA 1
ATOM 3187 C C . SER A 1 416 ? 14.294 2.730 -2.069 1.00 92.62 416 SER A C 1
ATOM 3189 O O . SER A 1 416 ? 13.514 2.355 -1.189 1.00 92.62 416 SER A O 1
ATOM 3191 N N . VAL A 1 417 ? 14.803 1.882 -2.968 1.00 93.12 417 VAL A N 1
ATOM 3192 C CA . VAL A 1 417 ? 14.437 0.465 -3.040 1.00 93.12 417 VAL A CA 1
ATOM 3193 C C . VAL A 1 417 ? 15.303 -0.421 -2.141 1.00 93.12 417 VAL A C 1
ATOM 3195 O O . VAL A 1 417 ? 15.198 -1.640 -2.202 1.00 93.12 417 VAL A O 1
ATOM 3198 N N . GLY A 1 418 ? 16.148 0.158 -1.282 1.00 92.38 418 GLY A N 1
ATOM 3199 C CA . GLY A 1 418 ? 16.960 -0.584 -0.313 1.00 92.38 418 GLY A CA 1
ATOM 3200 C C . GLY A 1 418 ? 18.049 -1.451 -0.942 1.00 92.38 418 GLY A C 1
ATOM 3201 O O . GLY A 1 418 ? 18.376 -2.500 -0.394 1.00 92.38 418 GLY A O 1
ATOM 3202 N N . LEU A 1 419 ? 18.583 -1.034 -2.088 1.00 94.06 419 LEU A N 1
ATOM 3203 C CA . LEU A 1 419 ? 19.660 -1.705 -2.805 1.00 94.06 419 LEU A CA 1
ATOM 3204 C C . LEU A 1 419 ? 20.862 -0.771 -2.970 1.00 94.06 419 LEU A C 1
ATOM 3206 O O . LEU A 1 419 ? 20.742 0.453 -2.948 1.00 94.06 419 LEU A O 1
ATOM 3210 N N . VAL A 1 420 ? 22.037 -1.362 -3.171 1.00 95.19 420 VAL A N 1
ATOM 3211 C CA . VAL A 1 420 ? 23.247 -0.611 -3.517 1.00 95.19 420 VAL A CA 1
ATOM 3212 C C . VAL A 1 420 ? 23.211 -0.283 -5.007 1.00 95.19 420 VAL A C 1
ATOM 3214 O O . VAL A 1 420 ? 22.973 -1.167 -5.832 1.00 95.19 420 VAL A O 1
ATOM 3217 N N . CYS A 1 421 ? 23.453 0.982 -5.353 1.00 96.12 421 CYS A N 1
ATOM 3218 C CA . CYS A 1 421 ? 23.545 1.397 -6.748 1.00 96.12 421 CYS A CA 1
ATOM 3219 C C . CYS A 1 421 ? 24.761 0.736 -7.413 1.00 96.12 421 CYS A C 1
ATOM 3221 O O . CYS A 1 421 ? 25.876 0.884 -6.907 1.00 96.12 421 CYS A O 1
ATOM 3223 N N . PRO A 1 422 ? 24.590 0.031 -8.545 1.00 95.94 422 PRO A N 1
ATOM 3224 C CA . PRO A 1 422 ? 25.720 -0.466 -9.313 1.00 95.94 422 PRO A CA 1
ATOM 3225 C C . PRO A 1 422 ? 26.595 0.687 -9.816 1.00 95.94 422 PRO A C 1
ATOM 3227 O O . PRO A 1 422 ? 26.106 1.796 -10.041 1.00 95.94 422 PRO A O 1
ATOM 3230 N N . ALA A 1 423 ? 27.876 0.400 -10.061 1.00 95.31 423 ALA A N 1
ATOM 3231 C CA . ALA A 1 423 ? 28.752 1.329 -10.769 1.00 95.31 423 ALA A CA 1
ATOM 3232 C C . ALA A 1 423 ? 28.151 1.694 -12.146 1.00 95.31 423 ALA A C 1
ATOM 3234 O O . ALA A 1 423 ? 27.541 0.818 -12.774 1.00 95.31 423 ALA A O 1
ATOM 3235 N N . PRO A 1 424 ? 28.348 2.927 -12.653 1.00 94.94 424 PRO A N 1
ATOM 3236 C CA . PRO A 1 424 ? 27.708 3.403 -13.884 1.00 94.94 424 PRO A CA 1
ATOM 3237 C C . PRO A 1 424 ? 27.853 2.455 -15.084 1.00 94.94 424 PRO A C 1
ATOM 3239 O O . PRO A 1 424 ? 26.861 2.141 -15.739 1.00 94.94 424 PRO A O 1
ATOM 3242 N N . ALA A 1 425 ? 29.050 1.903 -15.318 1.00 92.75 425 ALA A N 1
ATOM 3243 C CA . ALA A 1 425 ? 29.294 0.949 -16.402 1.00 92.75 425 ALA A CA 1
ATOM 3244 C C . ALA A 1 425 ? 28.452 -0.334 -16.264 1.00 92.75 425 ALA A C 1
ATOM 3246 O O . ALA A 1 425 ? 27.852 -0.809 -17.230 1.00 92.75 425 ALA A O 1
ATOM 3247 N N . ARG A 1 426 ? 28.347 -0.872 -15.040 1.00 95.06 426 ARG A N 1
ATOM 3248 C CA . ARG A 1 426 ? 27.532 -2.060 -14.749 1.00 95.06 426 ARG A CA 1
ATOM 3249 C C . ARG A 1 426 ? 26.045 -1.764 -14.903 1.00 95.06 426 ARG A C 1
ATOM 3251 O O . ARG A 1 426 ? 25.321 -2.595 -15.441 1.00 95.06 426 ARG A O 1
ATOM 3258 N N . LEU A 1 427 ? 25.591 -0.596 -14.451 1.00 96.38 427 LEU A N 1
ATOM 3259 C CA . LEU A 1 427 ? 24.201 -0.186 -14.613 1.00 96.38 427 LEU A CA 1
ATOM 3260 C C . LEU A 1 427 ? 23.843 -0.019 -16.094 1.00 96.38 427 LEU A C 1
ATOM 3262 O O . LEU A 1 427 ? 22.820 -0.536 -16.528 1.00 96.38 427 LEU A O 1
ATOM 3266 N N . CYS A 1 428 ? 24.713 0.605 -16.889 1.00 95.69 428 CYS A N 1
ATOM 3267 C CA . CYS A 1 428 ? 24.526 0.717 -18.333 1.00 95.69 428 CYS A CA 1
ATOM 3268 C C . CYS A 1 428 ? 24.388 -0.666 -18.992 1.00 95.69 428 CYS A C 1
ATOM 3270 O O . CYS A 1 428 ? 23.430 -0.902 -19.727 1.00 95.69 428 CYS A O 1
ATOM 3272 N N . ALA A 1 429 ? 25.269 -1.614 -18.649 1.00 95.19 429 ALA A N 1
ATOM 3273 C CA . ALA A 1 429 ? 25.187 -2.991 -19.138 1.00 95.19 429 ALA A CA 1
ATOM 3274 C C . ALA A 1 429 ? 23.880 -3.697 -18.720 1.00 95.19 429 ALA A C 1
ATOM 3276 O O . ALA A 1 429 ? 23.298 -4.446 -19.506 1.00 95.19 429 ALA A O 1
ATOM 3277 N N . MET A 1 430 ? 23.377 -3.440 -17.505 1.00 97.06 430 MET A N 1
ATOM 3278 C CA . MET A 1 430 ? 22.074 -3.951 -17.059 1.00 97.06 430 MET A CA 1
ATOM 3279 C C . MET A 1 430 ? 20.920 -3.387 -17.897 1.00 97.06 430 MET A C 1
ATOM 3281 O O . MET A 1 430 ? 20.024 -4.140 -18.267 1.00 97.06 430 MET A O 1
ATOM 3285 N N . LEU A 1 431 ? 20.944 -2.092 -18.226 1.00 97.25 431 LEU A N 1
ATOM 3286 C CA . LEU A 1 431 ? 19.917 -1.453 -19.056 1.00 97.25 431 LEU A CA 1
ATOM 3287 C C . LEU A 1 431 ? 19.952 -1.952 -20.506 1.00 97.25 431 LEU A C 1
ATOM 3289 O O . LEU A 1 431 ? 18.909 -2.171 -21.114 1.00 97.25 431 LEU A O 1
ATOM 3293 N N . GLU A 1 432 ? 21.140 -2.183 -21.061 1.00 96.25 432 GLU A N 1
ATOM 3294 C CA . GLU A 1 432 ? 21.306 -2.819 -22.372 1.00 96.25 432 GLU A CA 1
ATOM 3295 C C . GLU A 1 432 ? 20.775 -4.254 -22.381 1.00 96.25 432 GLU A C 1
ATOM 3297 O O . GLU A 1 432 ? 20.062 -4.656 -23.303 1.00 96.25 432 GLU A O 1
ATOM 3302 N N . GLN A 1 433 ? 21.073 -5.023 -21.332 1.00 97.31 433 GLN A N 1
ATOM 3303 C CA . GLN A 1 433 ? 20.529 -6.365 -21.183 1.00 97.31 433 GLN A CA 1
ATOM 3304 C C . GLN A 1 433 ? 19.004 -6.342 -21.036 1.00 97.31 433 GLN A C 1
ATOM 3306 O O . GLN A 1 433 ? 18.333 -7.210 -21.594 1.00 97.31 433 GLN A O 1
ATOM 3311 N N . ALA A 1 434 ? 18.450 -5.332 -20.362 1.00 97.81 434 ALA A N 1
ATOM 3312 C CA . ALA A 1 434 ? 17.010 -5.169 -20.229 1.00 97.81 434 ALA A CA 1
ATOM 3313 C C . ALA A 1 434 ? 16.316 -4.976 -21.583 1.00 97.81 434 ALA A C 1
ATOM 3315 O O . ALA A 1 434 ? 15.243 -5.537 -21.800 1.00 97.81 434 ALA A O 1
ATOM 3316 N N . VAL A 1 435 ? 16.943 -4.271 -22.535 1.00 97.12 435 VAL A N 1
ATOM 3317 C CA . VAL A 1 435 ? 16.435 -4.177 -23.916 1.00 97.12 435 VAL A CA 1
ATOM 3318 C C . VAL A 1 435 ? 16.372 -5.561 -24.564 1.00 97.12 435 VAL A C 1
ATOM 3320 O O . VAL A 1 435 ? 15.309 -5.958 -25.040 1.00 97.12 435 VAL A O 1
ATOM 3323 N N . ARG A 1 436 ? 17.452 -6.350 -24.498 1.00 96.44 436 ARG A N 1
ATOM 3324 C CA . ARG A 1 436 ? 17.476 -7.719 -25.057 1.00 96.44 436 ARG A CA 1
ATOM 3325 C C . ARG A 1 436 ? 16.410 -8.616 -24.417 1.00 96.44 436 ARG A C 1
ATOM 3327 O O . ARG A 1 436 ? 15.686 -9.328 -25.110 1.00 96.44 436 ARG A O 1
ATOM 3334 N N . ASN A 1 437 ? 16.269 -8.550 -23.094 1.00 97.12 437 ASN A N 1
ATOM 3335 C CA . ASN A 1 437 ? 15.259 -9.308 -22.355 1.00 97.12 437 ASN A CA 1
ATOM 3336 C C . ASN A 1 437 ? 13.835 -8.879 -22.729 1.00 97.12 437 ASN A C 1
ATOM 3338 O O . ASN A 1 437 ? 12.949 -9.719 -22.865 1.00 97.12 437 ASN A O 1
ATOM 3342 N N . SER A 1 438 ? 13.610 -7.575 -22.886 1.00 97.19 438 SER A N 1
ATOM 3343 C CA . SER A 1 438 ? 12.323 -6.994 -23.262 1.00 97.19 438 SER A CA 1
ATOM 3344 C C . SER A 1 438 ? 11.877 -7.461 -24.651 1.00 97.19 438 SER A C 1
ATOM 3346 O O . SER A 1 438 ? 10.706 -7.799 -24.833 1.00 97.19 438 SER A O 1
ATOM 3348 N N . GLU A 1 439 ? 12.808 -7.561 -25.605 1.00 95.81 439 GLU A N 1
ATOM 3349 C CA . GLU A 1 439 ? 12.558 -8.140 -26.930 1.00 95.81 439 GLU A CA 1
ATOM 3350 C C . GLU A 1 439 ? 12.238 -9.641 -26.828 1.00 95.81 439 GLU A C 1
ATOM 3352 O O . GLU A 1 439 ? 11.204 -10.089 -27.328 1.00 95.81 439 GLU A O 1
ATOM 3357 N N . ALA A 1 440 ? 13.055 -10.412 -26.099 1.00 95.62 440 ALA A N 1
ATOM 3358 C CA . ALA A 1 440 ? 12.849 -11.852 -25.905 1.00 95.62 440 ALA A CA 1
ATOM 3359 C C . ALA A 1 440 ? 11.498 -12.177 -25.236 1.00 95.62 440 ALA A C 1
ATOM 3361 O O . ALA A 1 440 ? 10.803 -13.116 -25.627 1.00 95.62 440 ALA A O 1
ATOM 3362 N N . LYS A 1 441 ? 11.083 -11.358 -24.260 1.00 96.12 441 LYS A N 1
ATOM 3363 C CA . LYS A 1 441 ? 9.783 -11.438 -23.568 1.00 96.12 441 LYS A CA 1
ATOM 3364 C C . LYS A 1 441 ? 8.630 -10.826 -24.370 1.00 96.12 441 LYS A C 1
ATOM 3366 O O . LYS A 1 441 ? 7.488 -10.863 -23.911 1.00 96.12 441 LYS A O 1
ATOM 3371 N N . ARG A 1 442 ? 8.904 -10.278 -25.560 1.00 95.38 442 ARG A N 1
ATOM 3372 C CA . ARG A 1 442 ? 7.937 -9.640 -26.470 1.00 95.38 442 ARG A CA 1
ATOM 3373 C C . ARG A 1 442 ? 7.202 -8.445 -25.858 1.00 95.38 442 ARG A C 1
ATOM 3375 O O . ARG A 1 442 ? 6.050 -8.176 -26.199 1.00 95.38 442 ARG A O 1
ATOM 3382 N N . TYR A 1 443 ? 7.852 -7.714 -24.956 1.00 94.75 443 TYR A N 1
ATOM 3383 C CA . TYR A 1 443 ? 7.332 -6.445 -24.437 1.00 94.75 443 TYR A CA 1
ATOM 3384 C C . TYR A 1 443 ? 7.432 -5.327 -25.468 1.00 94.75 443 TYR A C 1
ATOM 3386 O O . TYR A 1 443 ? 6.578 -4.443 -25.490 1.00 94.75 443 TYR A O 1
ATOM 3394 N N . HIS A 1 444 ? 8.424 -5.412 -26.348 1.00 93.62 444 HIS A N 1
ATOM 3395 C CA . HIS A 1 444 ? 8.489 -4.671 -27.597 1.00 93.62 444 HIS A CA 1
ATOM 3396 C C . HIS A 1 444 ? 8.947 -5.616 -28.721 1.00 93.62 444 HIS A C 1
ATOM 3398 O O . HIS A 1 444 ? 9.206 -6.798 -28.483 1.00 93.62 444 HIS A O 1
ATOM 3404 N N . ARG A 1 445 ? 8.989 -5.120 -29.960 1.00 91.50 445 ARG A N 1
ATOM 3405 C CA . ARG A 1 445 ? 9.469 -5.869 -31.131 1.00 91.50 445 ARG A CA 1
ATOM 3406 C C . ARG A 1 445 ? 10.517 -5.042 -31.863 1.00 91.50 445 ARG A C 1
ATOM 3408 O O . ARG A 1 445 ? 10.424 -3.815 -31.874 1.00 91.50 445 ARG A O 1
ATOM 3415 N N . ARG A 1 446 ? 11.469 -5.704 -32.517 1.00 86.81 446 ARG A N 1
ATOM 3416 C CA . ARG A 1 446 ? 12.415 -5.035 -33.412 1.00 86.81 446 ARG A CA 1
ATOM 3417 C C . ARG A 1 446 ? 11.664 -4.300 -34.526 1.00 86.81 446 ARG A C 1
ATOM 3419 O O . ARG A 1 446 ? 10.743 -4.856 -35.117 1.00 86.81 446 ARG A O 1
ATOM 3426 N N . GLY A 1 447 ? 12.032 -3.043 -34.774 1.00 83.88 447 GLY A N 1
ATOM 3427 C CA . GLY A 1 447 ? 11.353 -2.184 -35.753 1.00 83.88 447 GLY A CA 1
ATOM 3428 C C . GLY A 1 447 ? 9.957 -1.702 -35.334 1.00 83.88 447 GLY A C 1
ATOM 3429 O O . GLY A 1 447 ? 9.220 -1.194 -36.173 1.00 83.88 447 GLY A O 1
ATOM 3430 N N . MET A 1 448 ? 9.566 -1.867 -34.063 1.00 90.62 448 MET A N 1
ATOM 3431 C CA . MET A 1 448 ? 8.316 -1.309 -33.541 1.00 90.62 448 MET A CA 1
ATOM 3432 C C . MET A 1 448 ? 8.314 0.219 -33.658 1.00 90.62 448 MET A C 1
ATOM 3434 O O . MET A 1 448 ? 9.241 0.887 -33.206 1.00 90.62 448 MET A O 1
ATOM 3438 N N . ASP A 1 449 ? 7.227 0.769 -34.194 1.00 90.69 449 ASP A N 1
ATOM 3439 C CA . ASP A 1 449 ? 6.960 2.202 -34.138 1.00 90.69 449 ASP A CA 1
ATOM 3440 C C . ASP A 1 449 ? 6.480 2.587 -32.730 1.00 90.69 449 ASP A C 1
ATOM 3442 O O . ASP A 1 449 ? 5.310 2.412 -32.366 1.00 90.69 449 ASP A O 1
ATOM 3446 N N . PHE A 1 450 ? 7.411 3.089 -31.918 1.00 91.06 450 PHE A N 1
ATOM 3447 C CA . PHE A 1 450 ? 7.140 3.470 -30.536 1.00 91.06 450 PHE A CA 1
ATOM 3448 C C . PHE A 1 450 ? 6.226 4.698 -30.406 1.00 91.06 450 PHE A C 1
ATOM 3450 O O . PHE A 1 450 ? 5.621 4.871 -29.347 1.00 91.06 450 PHE A O 1
ATOM 3457 N N . SER A 1 451 ? 6.048 5.506 -31.461 1.00 86.38 451 SER A N 1
ATOM 3458 C CA . SER A 1 451 ? 5.143 6.668 -31.433 1.00 86.38 451 SER A CA 1
ATOM 3459 C C . SER A 1 451 ? 3.672 6.262 -31.274 1.00 86.38 451 SER A C 1
ATOM 3461 O O . SER A 1 451 ? 2.861 7.013 -30.736 1.00 86.38 451 SER A O 1
ATOM 3463 N N . ARG A 1 452 ? 3.327 5.028 -31.665 1.00 85.44 452 ARG A N 1
ATOM 3464 C CA . ARG A 1 452 ? 1.962 4.487 -31.572 1.00 85.44 452 ARG A CA 1
ATOM 3465 C C . ARG A 1 452 ? 1.605 3.956 -30.183 1.00 85.44 452 ARG A C 1
ATOM 3467 O O . ARG A 1 452 ? 0.445 3.612 -29.936 1.00 85.44 452 ARG A O 1
ATOM 3474 N N . VAL A 1 453 ? 2.567 3.867 -29.264 1.00 82.31 453 VAL A N 1
ATOM 3475 C CA . VAL A 1 453 ? 2.320 3.415 -27.888 1.00 82.31 453 VAL A CA 1
ATOM 3476 C C . VAL A 1 453 ? 1.438 4.443 -27.172 1.00 82.31 453 VAL A C 1
ATOM 3478 O O . VAL A 1 453 ? 1.840 5.586 -26.983 1.00 82.31 453 VAL A O 1
ATOM 3481 N N . HIS A 1 454 ? 0.242 4.013 -26.747 1.00 71.62 454 HIS A N 1
ATOM 3482 C CA . HIS A 1 454 ? -0.821 4.860 -26.173 1.00 71.62 454 HIS A CA 1
ATOM 3483 C C . HIS A 1 454 ? -1.459 5.882 -27.133 1.00 71.62 454 HIS A C 1
ATOM 3485 O O . HIS A 1 454 ? -2.160 6.781 -26.678 1.00 71.62 454 HIS A O 1
ATOM 3491 N N . ALA A 1 455 ? -1.328 5.718 -28.455 1.00 71.62 455 ALA A N 1
ATOM 3492 C CA . ALA A 1 455 ? -2.021 6.587 -29.419 1.00 71.62 455 ALA A CA 1
ATOM 3493 C C . ALA A 1 455 ? -3.560 6.567 -29.275 1.00 71.62 455 ALA A C 1
ATOM 3495 O O . ALA A 1 455 ? -4.234 7.506 -29.676 1.00 71.62 455 ALA A O 1
ATOM 3496 N N . SER A 1 456 ? -4.123 5.515 -28.670 1.00 67.31 456 SER A N 1
ATOM 3497 C CA . SER A 1 456 ? -5.555 5.391 -28.363 1.00 67.31 456 SER A CA 1
ATOM 3498 C C . SER A 1 456 ? -5.994 6.107 -27.074 1.00 67.31 456 SER A C 1
ATOM 3500 O O . SER A 1 456 ? -7.121 5.902 -26.632 1.00 67.31 456 SER A O 1
ATOM 3502 N N . GLY A 1 457 ? -5.114 6.891 -26.447 1.00 70.75 457 GLY A N 1
ATOM 3503 C CA . GLY A 1 457 ? -5.362 7.549 -25.165 1.00 70.75 457 GLY A CA 1
ATOM 3504 C C . GLY A 1 457 ? -5.043 6.677 -23.947 1.00 70.75 457 GLY A C 1
ATOM 3505 O O . GLY A 1 457 ? -4.718 5.491 -24.057 1.00 70.75 457 GLY A O 1
ATOM 3506 N N . VAL A 1 458 ? -5.119 7.301 -22.772 1.00 78.56 458 VAL A N 1
ATOM 3507 C CA . VAL A 1 458 ? -4.966 6.674 -21.450 1.00 78.56 458 VAL A CA 1
ATOM 3508 C C . VAL A 1 458 ? -6.279 6.776 -20.673 1.00 78.56 458 VAL A C 1
ATOM 3510 O O . VAL A 1 458 ? -7.140 7.586 -21.009 1.00 78.56 458 VAL A O 1
ATOM 3513 N N . SER A 1 459 ? -6.449 5.941 -19.645 1.00 82.88 459 SER A N 1
ATOM 3514 C CA . SER A 1 459 ? -7.629 5.995 -18.772 1.00 82.88 459 SER A CA 1
ATOM 3515 C C . SER A 1 459 ? -7.825 7.400 -18.193 1.00 82.88 459 SER A C 1
ATOM 3517 O O . SER A 1 459 ? -6.865 8.029 -17.749 1.00 82.88 459 SER A O 1
ATOM 3519 N N . ASN A 1 460 ? -9.076 7.868 -18.141 1.00 84.75 460 ASN A N 1
ATOM 3520 C CA . ASN A 1 460 ? -9.417 9.164 -17.551 1.00 84.75 460 ASN A CA 1
ATOM 3521 C C . ASN A 1 460 ? -9.065 9.259 -16.057 1.00 84.75 460 ASN A C 1
ATOM 3523 O O . ASN A 1 460 ? -8.843 10.357 -15.561 1.00 84.75 460 ASN A O 1
ATOM 3527 N N . ILE A 1 461 ? -8.968 8.128 -15.347 1.00 85.44 461 ILE A N 1
ATOM 3528 C CA . ILE A 1 461 ? -8.497 8.098 -13.959 1.00 85.44 461 ILE A CA 1
ATOM 3529 C C . ILE A 1 461 ? -7.046 8.573 -13.892 1.00 85.44 461 ILE A C 1
ATOM 3531 O O . ILE A 1 461 ? -6.705 9.314 -12.979 1.00 85.44 461 ILE A O 1
ATOM 3535 N N . LEU A 1 462 ? -6.211 8.190 -14.862 1.00 84.94 462 LEU A N 1
ATOM 3536 C CA . LEU A 1 462 ? -4.803 8.583 -14.898 1.00 84.94 462 LEU A CA 1
ATOM 3537 C C . LEU A 1 462 ? -4.578 10.018 -15.383 1.00 84.94 462 LEU A C 1
ATOM 3539 O O . LEU A 1 462 ? -3.516 10.563 -15.130 1.00 84.94 462 LEU A O 1
ATOM 3543 N N . LEU A 1 463 ? -5.564 10.652 -16.024 1.00 83.25 463 LEU A N 1
ATOM 3544 C CA . LEU A 1 463 ? -5.478 12.052 -16.472 1.00 83.25 463 LEU A CA 1
ATOM 3545 C C . LEU A 1 463 ? -5.631 13.077 -15.333 1.00 83.25 463 LEU A C 1
ATOM 3547 O O . LEU A 1 463 ? -5.780 14.265 -15.595 1.00 83.25 463 LEU A O 1
ATOM 3551 N N . ARG A 1 464 ? -5.664 12.626 -14.075 1.00 81.88 464 ARG A N 1
ATOM 3552 C CA . ARG A 1 464 ? -5.754 13.501 -12.898 1.00 81.88 464 ARG A CA 1
ATOM 3553 C C . ARG A 1 464 ? -4.424 14.171 -12.538 1.00 81.88 464 ARG A C 1
ATOM 3555 O O . ARG A 1 464 ? -4.465 15.157 -11.809 1.00 81.88 464 ARG A O 1
ATOM 3562 N N . GLY A 1 465 ? -3.305 13.564 -12.941 1.00 62.03 465 GLY A N 1
ATOM 3563 C CA . GLY A 1 465 ? -1.938 13.998 -12.631 1.00 62.03 465 GLY A CA 1
ATOM 3564 C C . GLY A 1 465 ? -1.427 15.143 -13.480 1.00 62.03 465 GLY A C 1
ATOM 3565 O O . GLY A 1 465 ? -1.916 15.280 -14.625 1.00 62.03 465 GLY A O 1
#

pLDDT: mean 88.61, std 14.22, range [29.67, 98.75]

Solvent-accessible surface area (backbone atoms only — not comparable to full-atom values): 25855 Å² total; per-residue (Å²): 131,62,61,75,39,89,48,75,90,78,84,76,89,73,91,69,75,60,78,87,43,64,74,70,64,74,49,56,66,71,62,48,50,61,53,56,58,74,50,53,76,66,55,41,52,56,47,30,69,72,37,76,58,45,24,56,65,56,60,36,19,68,52,30,41,53,48,33,47,71,77,44,71,83,61,71,73,51,44,82,38,56,55,14,24,53,53,49,40,51,18,60,78,45,62,37,71,83,73,55,42,14,78,79,82,57,46,36,48,88,80,38,47,41,17,24,48,29,28,70,47,61,37,87,85,79,69,25,64,71,46,31,47,61,89,60,54,38,37,31,49,57,44,47,70,72,68,58,57,48,56,49,101,83,68,45,73,38,82,46,57,41,46,47,36,42,43,74,70,36,29,64,70,20,44,69,52,34,41,51,32,30,54,70,54,34,50,65,98,61,72,64,88,79,50,70,54,68,60,32,46,66,54,36,54,23,33,34,50,29,38,51,40,47,30,42,48,50,59,40,34,72,93,44,69,66,53,51,25,41,52,34,22,53,49,43,31,51,48,51,48,34,71,73,32,62,67,32,38,48,51,48,45,51,52,54,51,42,41,72,75,36,72,73,38,56,33,61,91,66,35,72,44,65,59,39,48,56,56,48,52,52,68,30,76,71,51,50,63,83,78,48,46,65,63,51,53,53,50,47,48,21,63,41,40,56,48,24,24,47,77,40,54,73,71,68,66,70,74,94,62,81,88,74,68,96,64,90,44,59,102,80,65,42,51,72,68,48,49,51,51,51,52,52,42,49,66,48,36,46,56,62,50,33,35,52,30,44,52,42,43,42,34,68,71,74,30,38,22,56,85,42,58,68,68,62,52,46,55,57,20,51,66,28,53,13,28,60,58,48,73,54,46,54,56,48,50,51,56,44,44,66,58,69,75,48,87,88,46,68,60,56,52,26,50,51,60,74,42,82,55,63,58,66,58,57,44,38,52,51,54,51,48,18,43,57,48,15,44,76,72,59,70,44,56,91,91,59,70,41,79,61,67,63,69,89,58,76,60,74,79,68,66,55,71

Mean predicted aligned error: 7.25 Å

Organism: NCBI:txid1486930

Secondary structure (DSSP, 8-state):
-----------S------TT-TGGGGS-HHHHHHHHHHS-HHHHHHHHTT-HHHHHHHT-HHHHHHHHHHH-TT-----SSGGGHHHHHHHHHTT-GGG-B-TTT--BTTTS-EEEEEEEEE-TTT-SEEEEE-----EEHHHHHTS---B-TT--B-SEEEE--SSHHHHHHHHHHHHHHHHHH--SS--GGG---GGGHHHHHHHHHHHHHHHHHTTSS--SHHHHHHHHHHHHHHHHHHHH-HHHHHHHHHHHHHHHH-GGGGSTTT-S-HHHHHHHHHT-TT--HHHHHHHHHHHHHHHHHHHHHHH-GGGG---TTTTS------TTSS-HHHHHHHHHHHHHHHHHHHHHHHHHHHHHHT--TTTS-HHHHHHHHHTTTTPPPHHHHHHHHHHHHHHHTSPP-HHHHHHHTT-PPPPHHHHHHHHHHHHHHHHHTTSS-TT--GGGTTTT---TTGGG-